Protein AF-A0A328RVA5-F1 (afdb_monomer)

pLDDT: mean 78.06, std 15.55, range [33.72, 98.0]

Sequence (627 aa):
MNKKTIGYYRNKGKIEAQYSESSQFYDEDKKKTYTATFVPLELIQDTTSDEWSFSESPSSNSTDLKDLLNKKTLFISSETEKSPYYVFMYVQNDAPSMSRGGVLVKKVAEKFIPLTETIENNEYLVEIKGCGCPEGGFPNVHFRVQAGTATGYHLRITGGLSQDGAEAEIENLKLSQTGRKEHKSFIQVRPLAYKTFIIDKENSSQDMAQVIRLVPSTFRYSFSQNEAIDNLLPKSDEIYMSNLGRETALLLSSDELQVHNNINPNNLLYVSDETYVLTDYEECPPVNQYHCNLDIPNTFIPPSLWAYSENAQGAFISSFENINVRFKTLISKKRIMRLQYLNDVFLRDIIYVDTYKTRLKKAKKNESLKDNLHFIKSFMPKNYFEGDVDKWIKTRFISDLEIKKQLNEFYITFTREHGFENTKSCWNQTQTDKLLKESFEKEIKSIEKGIRQLWAASTDYSPEWINNYVSYDRLITLYYDVPDTHSELKNQYRQIKSILREAKAYFENKSFQICRGCLSFDWKKRRDAQFGHFISLVFPFAPFLLVYFYNEREMLLNVLKKQQHLSKKENEILEASIKNVREKFILLKTKPEYFYNLLIKGESEFIKAVQLPYMSGIKSAKKAVIA

Foldseek 3Di:
DDWDFQKWFWDPQDIDTFTAPAQWWAQQQVRFIWGWDWFAWDWDQDPDPDAWAWDPDDDDDPPVNVVSRVSNIATATAQDHPDQKTFTWTAGPVCQLQTQKGFIWGHDPNDTHFRWTHDPSHTWTKMKGARTTSNTGQPDFAQDADAQFLLSGDRDGRNFAAPLLQVQQQVLQSQLVQLCVVVVVDDAKHWTTKDWDWDDDPPDIDITMMTIITHRIPDFQRIGDTVRNPVFEDDDLLLLLLQVLLQLLSLLRTPQRKAALRDDRRQWGDHHRSHTYGDSSSRIDGCLQPALPLDCSRQSDGLVNQPDDLNSQVSSLVSNLVSDVQSVVQCVVVVDSGPVVVSLCCLFPRCQQVSLVSLQADQDDCSSVVSVVVVVCVQADPVLLVDDLLCCCVQPVLLLLVLLLVLLVVLLVLCVVPNLVQSLCLLVVNDPPPVSNVVSVVVNVVSLVVSLVVNVPDPPDDPVVSVCVVDHNNLSCVLVPRDPDSLLSQQSSQASVQLSVLSVVCVVPVFFDQDPVLLRPPSSPDSYDDNNVNCCSSQVSLSSLLSSLVSLLSSLVSSVVVVPDDDPLSVLLSVQQNVLSVVLNVCSRGPVVVLSVLVSVHPVSSSVSSDGLSSNHSVVSVVVSVD

Nearest PDB structures (foldseek):
  5s7g-assembly1_A  TM=4.029E-01  e=8.436E-03  Homo sapiens
  5s85-assembly1_A  TM=4.365E-01  e=3.515E-02  Homo sapiens
  5s8b-assembly1_A  TM=4.278E-01  e=3.361E-02  Homo sapiens
  5s7q-assembly1_A  TM=4.319E-01  e=6.861E-02  Homo sapiens

Structure (mmCIF, N/CA/C/O backbone):
data_AF-A0A328RVA5-F1
#
_entry.id   AF-A0A328RVA5-F1
#
loop_
_atom_site.group_PDB
_atom_site.id
_atom_site.type_symbol
_atom_site.label_atom_id
_atom_site.label_alt_id
_atom_site.label_comp_id
_atom_site.label_asym_id
_atom_site.label_entity_id
_atom_site.label_seq_id
_atom_site.pdbx_PDB_ins_code
_atom_site.Cartn_x
_atom_site.Cartn_y
_atom_site.Cartn_z
_atom_site.occupancy
_atom_site.B_iso_or_equiv
_atom_site.auth_seq_id
_atom_site.auth_comp_id
_atom_site.auth_asym_id
_atom_site.auth_atom_id
_atom_site.pdbx_PDB_model_num
ATOM 1 N N . MET A 1 1 ? -33.731 -20.829 8.742 1.00 55.50 1 MET A N 1
ATOM 2 C CA . MET A 1 1 ? -32.274 -21.054 8.631 1.00 55.50 1 MET A CA 1
ATOM 3 C C . MET A 1 1 ? -31.574 -20.270 9.731 1.00 55.50 1 MET A C 1
ATOM 5 O O . MET A 1 1 ? -31.981 -19.143 9.992 1.00 55.50 1 MET A O 1
ATOM 9 N N . ASN A 1 2 ? -30.582 -20.858 10.409 1.00 81.06 2 ASN A N 1
ATOM 10 C CA . ASN A 1 2 ? -29.803 -20.152 11.432 1.00 81.06 2 ASN A CA 1
ATOM 11 C C . ASN A 1 2 ? -28.820 -19.204 10.737 1.00 81.06 2 ASN A C 1
ATOM 13 O O . ASN A 1 2 ? -27.847 -19.665 10.144 1.00 81.06 2 ASN A O 1
ATOM 17 N N . LYS A 1 3 ? -29.091 -17.895 10.781 1.00 90.88 3 LYS A N 1
ATOM 18 C CA . LYS A 1 3 ? -28.170 -16.889 10.243 1.00 90.88 3 LYS A CA 1
ATOM 19 C C . LYS A 1 3 ? -26.883 -16.859 11.077 1.00 90.88 3 LYS A C 1
ATOM 21 O O . LYS A 1 3 ? -26.934 -16.949 12.302 1.00 90.88 3 LYS A O 1
ATOM 26 N N . LYS A 1 4 ? -25.740 -16.717 10.411 1.00 93.88 4 LYS A N 1
ATOM 27 C CA . LYS A 1 4 ? -24.400 -16.621 10.999 1.00 93.88 4 LYS A CA 1
ATOM 28 C C . LYS A 1 4 ? -23.958 -15.163 11.042 1.00 93.88 4 LYS A C 1
ATOM 30 O O . LYS A 1 4 ? -24.233 -14.420 10.103 1.00 93.88 4 LYS A O 1
ATOM 35 N N . THR A 1 5 ? -23.259 -14.761 12.100 1.00 95.94 5 THR A N 1
ATOM 36 C CA . THR A 1 5 ? -22.623 -13.438 12.161 1.00 95.94 5 THR A CA 1
ATOM 37 C C . THR A 1 5 ? -21.507 -13.362 11.123 1.00 95.94 5 THR A C 1
ATOM 39 O O . THR A 1 5 ? -20.609 -14.202 11.123 1.00 95.94 5 THR A O 1
ATOM 42 N N . ILE A 1 6 ? -21.562 -12.357 10.254 1.00 96.75 6 ILE A N 1
ATOM 43 C CA . ILE A 1 6 ? -20.562 -12.118 9.202 1.00 96.75 6 ILE A CA 1
ATOM 44 C C . ILE A 1 6 ? -19.718 -10.873 9.434 1.00 96.75 6 ILE A C 1
ATOM 46 O O . ILE A 1 6 ? -18.738 -10.670 8.730 1.00 96.75 6 ILE A O 1
ATOM 50 N N . GLY A 1 7 ? -20.072 -10.056 10.421 1.00 96.88 7 GLY A N 1
ATOM 51 C CA . GLY A 1 7 ? -19.305 -8.880 10.786 1.00 96.88 7 GLY A CA 1
ATOM 52 C C . GLY A 1 7 ? -20.085 -7.948 11.689 1.00 96.88 7 GLY A C 1
ATOM 53 O O . GLY A 1 7 ? -21.229 -8.204 12.063 1.00 96.88 7 GLY A O 1
ATOM 54 N N . TYR A 1 8 ? -19.431 -6.850 12.023 1.00 97.06 8 TYR A N 1
ATOM 55 C CA . TYR A 1 8 ? -19.952 -5.760 12.829 1.00 97.06 8 TYR A CA 1
ATOM 56 C C . TYR A 1 8 ? -19.643 -4.429 12.152 1.00 97.06 8 TYR A C 1
ATOM 58 O O . TYR A 1 8 ? -18.567 -4.272 11.566 1.00 97.06 8 TYR A O 1
ATOM 66 N N . TYR A 1 9 ? -20.556 -3.471 12.262 1.00 94.81 9 TYR A N 1
ATOM 67 C CA . TYR A 1 9 ? -20.358 -2.101 11.792 1.00 94.81 9 TYR A CA 1
ATOM 68 C C . TYR A 1 9 ? -21.173 -1.124 12.623 1.00 94.81 9 TYR A C 1
ATOM 70 O O . TYR A 1 9 ? -22.121 -1.507 13.307 1.00 94.81 9 TYR A O 1
ATOM 78 N N . ARG A 1 10 ? -20.802 0.152 12.559 1.00 91.81 10 ARG A N 1
ATOM 79 C CA . ARG A 1 10 ? -21.534 1.197 13.259 1.00 91.81 10 ARG A CA 1
ATOM 80 C C . ARG A 1 10 ? -22.704 1.724 12.434 1.00 91.81 10 ARG A C 1
ATOM 82 O O . ARG A 1 10 ? -22.504 2.279 11.359 1.00 91.81 10 ARG A O 1
ATOM 89 N N . ASN A 1 11 ? -23.897 1.678 13.012 1.00 90.19 11 ASN A N 1
ATOM 90 C CA . ASN A 1 11 ? -25.119 2.280 12.500 1.00 90.19 11 ASN A CA 1
ATOM 91 C C . ASN A 1 11 ? -25.638 3.314 13.513 1.00 90.19 11 ASN A C 1
ATOM 93 O O . ASN A 1 11 ? -25.833 3.004 14.685 1.00 90.19 11 ASN A O 1
ATOM 97 N N . LYS A 1 12 ? -25.813 4.575 13.092 1.00 87.81 12 LYS A N 1
ATOM 98 C CA . LYS A 1 12 ? -26.312 5.678 13.950 1.00 87.81 12 LYS A CA 1
ATOM 99 C C . LYS A 1 12 ? -25.623 5.775 15.328 1.00 87.81 12 LYS A C 1
ATOM 101 O O . LYS A 1 12 ? -26.271 5.996 16.347 1.00 87.81 12 LYS A O 1
ATOM 106 N N . GLY A 1 13 ? -24.300 5.607 15.358 1.00 87.31 13 GLY A N 1
ATOM 107 C CA . GLY A 1 13 ? -23.498 5.707 16.584 1.00 87.31 13 GLY A CA 1
ATOM 108 C C . GLY A 1 13 ? -23.375 4.410 17.396 1.00 87.31 13 GLY A C 1
ATOM 109 O O . GLY A 1 13 ? -22.588 4.382 18.340 1.00 87.31 13 GLY A O 1
ATOM 110 N N . LYS A 1 14 ? -24.084 3.335 17.028 1.00 93.50 14 LYS A N 1
ATOM 111 C CA . LYS A 1 14 ? -24.094 2.045 17.736 1.00 93.50 14 LYS A CA 1
ATOM 112 C C . LYS A 1 14 ? -23.538 0.913 16.886 1.00 93.50 14 LYS A C 1
ATOM 114 O O . LYS A 1 14 ? -23.736 0.903 15.676 1.00 93.50 14 LYS A O 1
ATOM 119 N N . ILE A 1 15 ? -22.819 -0.019 17.503 1.00 94.94 15 ILE A N 1
ATOM 120 C CA . ILE A 1 15 ? -22.308 -1.204 16.816 1.00 94.94 15 ILE A CA 1
ATOM 121 C C . ILE A 1 15 ? -23.428 -2.229 16.664 1.00 94.94 15 ILE A C 1
ATOM 123 O O . ILE A 1 15 ? -24.037 -2.668 17.638 1.00 94.94 15 ILE A O 1
ATOM 127 N N . GLU A 1 16 ? -23.648 -2.662 15.428 1.00 95.06 16 GLU A N 1
ATOM 128 C CA . GLU A 1 16 ? -24.616 -3.690 15.073 1.00 95.06 16 GLU A CA 1
ATOM 129 C C . GLU A 1 16 ? -23.908 -4.881 14.427 1.00 95.06 16 GLU A C 1
ATOM 131 O O . GLU A 1 16 ? -22.965 -4.733 13.644 1.00 95.06 16 GLU A O 1
ATOM 136 N N . ALA A 1 17 ? -24.372 -6.081 14.772 1.00 95.69 17 ALA A N 1
ATOM 137 C CA . ALA A 1 17 ? -23.956 -7.312 14.118 1.00 95.69 17 ALA A CA 1
ATOM 138 C C . ALA A 1 17 ? -24.723 -7.488 12.806 1.00 95.69 17 ALA A C 1
ATOM 140 O O . ALA A 1 17 ? -25.935 -7.277 12.752 1.00 95.69 17 ALA A O 1
ATOM 141 N N . GLN A 1 18 ? -24.018 -7.933 11.775 1.00 96.25 18 GLN A N 1
ATOM 142 C CA . GLN A 1 18 ? -24.593 -8.304 10.493 1.00 96.25 18 GLN A CA 1
ATOM 143 C C . GLN A 1 18 ? -24.606 -9.812 10.323 1.00 96.25 18 GLN A C 1
ATOM 145 O O . GLN A 1 18 ? -23.691 -10.518 10.759 1.00 96.25 18 GLN A O 1
ATOM 150 N N . TYR A 1 19 ? -25.661 -10.300 9.678 1.00 96.12 19 TYR A N 1
ATOM 151 C CA . TYR A 1 19 ? -25.975 -11.718 9.623 1.00 96.12 19 TYR A CA 1
ATOM 152 C C . TYR A 1 19 ? -26.264 -12.178 8.197 1.00 96.12 19 TYR A C 1
ATOM 154 O O . TYR A 1 19 ? -26.987 -11.511 7.463 1.00 96.12 19 TYR A O 1
ATOM 162 N N . SER A 1 20 ? -25.774 -13.363 7.844 1.00 96.31 20 SER A N 1
ATOM 163 C CA . SER A 1 20 ? -25.979 -13.988 6.534 1.00 96.31 20 SER A CA 1
ATOM 164 C C . SER A 1 20 ? -26.184 -15.495 6.679 1.00 96.31 20 SER A C 1
ATOM 166 O O . SER A 1 20 ? -25.891 -16.077 7.724 1.00 96.31 20 SER A O 1
ATOM 168 N N . GLU A 1 21 ? -26.702 -16.152 5.647 1.00 95.38 21 GLU A N 1
ATOM 169 C CA . GLU A 1 21 ? -26.816 -17.618 5.619 1.00 95.38 21 GLU A CA 1
ATOM 170 C C . GLU A 1 21 ? -25.441 -18.289 5.468 1.00 95.38 21 GLU A C 1
ATOM 172 O O . GLU A 1 21 ? -25.202 -19.376 6.003 1.00 95.38 21 GLU A O 1
ATOM 177 N N . SER A 1 22 ? -24.505 -17.597 4.811 1.00 94.81 22 SER A N 1
ATOM 178 C CA . SER A 1 22 ? -23.113 -18.013 4.656 1.00 94.81 22 SER A CA 1
ATOM 179 C C . SER A 1 22 ? -22.181 -17.146 5.496 1.00 94.81 22 SER A C 1
ATOM 181 O O . SER A 1 22 ? -22.326 -15.927 5.542 1.00 94.81 22 SER A O 1
ATOM 183 N N . SER A 1 23 ? -21.180 -17.768 6.122 1.00 95.94 23 SER A N 1
ATOM 184 C CA . SER A 1 23 ? -20.061 -17.063 6.762 1.00 95.94 23 SER A CA 1
ATOM 185 C C . SER A 1 23 ? -18.914 -16.760 5.794 1.00 95.94 23 SER A C 1
ATOM 187 O O . SER A 1 23 ? -17.904 -16.199 6.211 1.00 95.94 23 SER A O 1
ATOM 189 N N . GLN A 1 24 ? -19.041 -17.153 4.525 1.00 97.19 24 GLN A N 1
ATOM 190 C CA . GLN A 1 24 ? -18.012 -16.972 3.508 1.00 97.19 24 GLN A CA 1
ATOM 191 C C . GLN A 1 24 ? -18.259 -15.727 2.665 1.00 97.19 24 GLN A C 1
ATOM 193 O O . GLN A 1 24 ? -19.406 -15.355 2.420 1.00 97.19 24 GLN A O 1
ATOM 198 N N . PHE A 1 25 ? -17.173 -15.110 2.219 1.00 96.56 25 PHE A N 1
ATOM 199 C CA . PHE A 1 25 ? -17.167 -13.984 1.291 1.00 96.56 25 PHE A CA 1
ATOM 200 C C . PHE A 1 25 ? -15.829 -13.945 0.544 1.00 96.56 25 PHE A C 1
ATOM 202 O O . PHE A 1 25 ? -14.862 -14.611 0.929 1.00 96.56 25 PHE A O 1
ATOM 209 N N . TYR A 1 26 ? -15.763 -13.164 -0.526 1.00 95.56 26 TYR A N 1
ATOM 210 C CA . TYR A 1 26 ? -14.575 -12.999 -1.351 1.00 95.56 26 TYR A CA 1
ATOM 211 C C . TYR A 1 26 ? -13.948 -11.622 -1.139 1.00 95.56 26 TYR A C 1
ATOM 213 O O . TYR A 1 26 ? -14.635 -10.604 -1.154 1.00 95.56 26 TYR A O 1
ATOM 221 N N . ASP A 1 27 ? -12.634 -11.581 -0.945 1.00 92.50 27 ASP A N 1
ATOM 222 C CA . ASP A 1 27 ? -11.857 -10.345 -0.930 1.00 92.50 27 ASP A CA 1
ATOM 223 C C . ASP A 1 27 ? -11.299 -10.092 -2.335 1.00 92.50 27 ASP A C 1
ATOM 225 O O . ASP A 1 27 ? -10.411 -10.814 -2.802 1.00 92.50 27 ASP A O 1
ATOM 229 N N . GLU A 1 28 ? -11.818 -9.069 -3.012 1.00 86.81 28 GLU A N 1
ATOM 230 C CA . GLU A 1 28 ? -11.448 -8.719 -4.386 1.00 86.81 28 GLU A CA 1
ATOM 231 C C . GLU A 1 28 ? -9.996 -8.240 -4.518 1.00 86.81 28 GLU A C 1
ATOM 233 O O . GLU A 1 28 ? -9.359 -8.487 -5.544 1.00 86.81 28 GLU A O 1
ATOM 238 N N . ASP A 1 29 ? -9.446 -7.607 -3.476 1.00 84.56 29 ASP A N 1
ATOM 239 C CA . ASP A 1 29 ? -8.061 -7.121 -3.460 1.00 84.56 29 ASP A CA 1
ATOM 240 C C . ASP A 1 29 ? -7.085 -8.286 -3.306 1.00 84.56 29 ASP A C 1
ATOM 242 O O . ASP A 1 29 ? -6.094 -8.393 -4.032 1.00 84.56 29 ASP A O 1
ATOM 246 N N . LYS A 1 30 ? -7.388 -9.200 -2.376 1.00 81.81 30 LYS A N 1
ATOM 247 C CA . LYS A 1 30 ? -6.547 -10.379 -2.118 1.00 81.81 30 LYS A CA 1
ATOM 248 C C . LYS A 1 30 ? -6.785 -11.518 -3.095 1.00 81.81 30 LYS A C 1
ATOM 250 O O . LYS A 1 30 ? -5.943 -12.410 -3.180 1.00 81.81 30 LYS A O 1
ATOM 255 N N . LYS A 1 31 ? -7.891 -11.477 -3.839 1.00 84.38 31 LYS A N 1
ATOM 256 C CA . LYS A 1 31 ? -8.371 -12.536 -4.731 1.00 84.38 31 LYS A CA 1
ATOM 257 C C . LYS A 1 31 ? -8.518 -13.883 -4.024 1.00 84.38 31 LYS A C 1
ATOM 259 O O . LYS A 1 31 ? -8.076 -14.918 -4.524 1.00 84.38 31 LYS A O 1
ATOM 264 N N . LYS A 1 32 ? -9.084 -13.860 -2.815 1.00 89.44 32 LYS A N 1
ATOM 265 C CA . LYS A 1 32 ? -9.203 -15.035 -1.942 1.00 89.44 32 LYS A CA 1
ATOM 266 C C . LYS A 1 32 ? -10.547 -15.080 -1.237 1.00 89.44 32 LYS A C 1
ATOM 268 O O . LYS A 1 32 ? -11.155 -14.051 -0.964 1.00 89.44 32 LYS A O 1
ATOM 273 N N . THR A 1 33 ? -10.983 -16.296 -0.918 1.00 93.69 33 THR A N 1
ATOM 274 C CA . THR A 1 33 ? -12.189 -16.529 -0.114 1.00 93.69 33 THR A CA 1
ATOM 275 C C . THR A 1 33 ? -11.828 -16.572 1.365 1.00 93.69 33 THR A C 1
ATOM 277 O O . THR A 1 33 ? -10.876 -17.252 1.761 1.00 93.69 33 THR A O 1
ATOM 280 N N . TYR A 1 34 ? -12.618 -15.869 2.168 1.00 96.00 34 TYR A N 1
ATOM 281 C CA . TYR A 1 34 ? -12.487 -15.800 3.615 1.00 96.00 34 TYR A CA 1
ATOM 282 C C . TYR A 1 34 ? -13.736 -16.344 4.302 1.00 96.00 34 TYR A C 1
ATOM 284 O O . TYR A 1 34 ? -14.835 -16.296 3.753 1.00 96.00 34 TYR A O 1
ATOM 292 N N . THR A 1 35 ? -13.559 -16.827 5.530 1.00 97.31 35 THR A N 1
ATOM 293 C CA . THR A 1 35 ? -14.631 -17.273 6.419 1.00 97.31 35 THR A CA 1
ATOM 294 C C . THR A 1 35 ? -14.631 -16.448 7.706 1.00 97.31 35 THR A C 1
ATOM 296 O O . THR A 1 35 ? -13.641 -16.417 8.439 1.00 97.31 35 THR A O 1
ATOM 299 N N . ALA A 1 36 ? -15.757 -15.804 8.008 1.00 97.38 36 ALA A N 1
ATOM 300 C CA . ALA A 1 36 ? -16.031 -15.167 9.292 1.00 97.38 36 ALA A CA 1
ATOM 301 C C . ALA A 1 36 ? -16.136 -16.220 10.407 1.00 97.38 36 ALA A C 1
ATOM 303 O O . ALA A 1 36 ? -16.985 -17.112 10.343 1.00 97.38 36 ALA A O 1
ATOM 304 N N . THR A 1 37 ? -15.267 -16.125 11.416 1.00 96.38 37 THR A N 1
ATOM 305 C CA . THR A 1 37 ? -15.103 -17.158 12.450 1.00 96.38 37 THR A CA 1
ATOM 306 C C . THR A 1 37 ? -14.889 -16.540 13.829 1.00 96.38 37 THR A C 1
ATOM 308 O O . THR A 1 37 ? -14.149 -15.569 13.970 1.00 96.38 37 THR A O 1
ATOM 311 N N . PHE A 1 38 ? -15.496 -17.132 14.858 1.00 97.25 38 PHE A N 1
ATOM 312 C CA . PHE A 1 38 ? -15.157 -16.859 16.255 1.00 97.25 38 PHE A CA 1
ATOM 313 C C . PHE A 1 38 ? -14.052 -17.814 16.699 1.00 97.25 38 PHE A C 1
ATOM 315 O O . PHE A 1 38 ? -14.262 -19.023 16.737 1.00 97.25 38 PHE A O 1
ATOM 322 N N . VAL A 1 39 ? -12.883 -17.271 17.025 1.00 97.00 39 VAL A N 1
ATOM 323 C CA . VAL A 1 39 ? -11.720 -18.037 17.481 1.00 97.00 39 VAL A CA 1
ATOM 324 C C . VAL A 1 39 ? -11.612 -17.895 19.002 1.00 97.00 39 VAL A C 1
ATOM 326 O O . VAL A 1 39 ? -11.584 -16.756 19.480 1.00 97.00 39 VAL A O 1
ATOM 329 N N . PRO A 1 40 ? -11.583 -18.995 19.774 1.00 97.38 40 PRO A N 1
ATOM 330 C CA . PRO A 1 40 ? -11.426 -18.933 21.224 1.00 97.38 40 PRO A CA 1
ATOM 331 C C . PRO A 1 40 ? -10.141 -18.216 21.637 1.00 97.38 40 PRO A C 1
ATOM 333 O O . PRO A 1 40 ? -9.119 -18.335 20.962 1.00 97.38 40 PRO A O 1
ATOM 336 N N . LEU A 1 41 ? -10.180 -17.500 22.761 1.00 96.81 41 LEU A N 1
ATOM 337 C CA . LEU A 1 41 ? -8.992 -16.938 23.396 1.00 96.81 41 LEU A CA 1
ATOM 338 C C . LEU A 1 41 ? -8.698 -17.630 24.730 1.00 96.81 41 LEU A C 1
ATOM 340 O O . LEU A 1 41 ? -9.584 -17.865 25.555 1.00 96.81 41 LEU A O 1
ATOM 344 N N . GLU A 1 42 ? -7.420 -17.872 24.967 1.00 95.44 42 GLU A N 1
ATOM 345 C CA . GLU A 1 42 ? -6.808 -18.044 26.270 1.00 95.44 42 GLU A CA 1
ATOM 346 C C . GLU A 1 42 ? -6.335 -16.680 26.795 1.00 95.44 42 GLU A C 1
ATOM 348 O O . GLU A 1 42 ? -5.726 -15.881 26.078 1.00 95.44 42 GLU A O 1
ATOM 353 N N . LEU A 1 43 ? -6.658 -16.405 28.058 1.00 94.06 43 LEU A N 1
ATOM 354 C CA . LEU A 1 43 ? -6.244 -15.193 28.753 1.00 94.06 43 LEU A CA 1
ATOM 355 C C . LEU A 1 43 ? -5.017 -15.516 29.597 1.00 94.06 43 LEU A C 1
ATOM 357 O O . LEU A 1 43 ? -5.135 -16.175 30.630 1.00 94.06 43 LEU A O 1
ATOM 361 N N . ILE A 1 44 ? -3.850 -15.057 29.156 1.00 91.50 44 ILE A N 1
ATOM 362 C CA . ILE A 1 44 ? -2.583 -15.330 29.835 1.00 91.50 44 ILE A CA 1
ATOM 363 C C . ILE A 1 44 ? -2.205 -14.107 30.656 1.00 91.50 44 ILE A C 1
ATOM 365 O O . ILE A 1 44 ? -2.106 -13.006 30.123 1.00 91.50 44 ILE A O 1
ATOM 369 N N . GLN A 1 45 ? -1.990 -14.283 31.954 1.00 88.12 45 GLN A N 1
ATOM 370 C CA . GLN A 1 45 ? -1.456 -13.209 32.780 1.00 88.12 45 GLN A CA 1
ATOM 371 C C . GLN A 1 45 ? 0.046 -13.090 32.536 1.00 88.12 45 GLN A C 1
ATOM 373 O O . GLN A 1 45 ? 0.797 -14.011 32.848 1.00 88.12 45 GLN A O 1
ATOM 378 N N . ASP A 1 46 ? 0.481 -11.955 31.995 1.00 83.38 46 ASP A N 1
ATOM 379 C CA . ASP A 1 46 ? 1.904 -11.693 31.851 1.00 83.38 46 ASP A CA 1
ATOM 380 C C . ASP A 1 46 ? 2.525 -11.372 33.218 1.00 83.38 46 ASP A C 1
ATOM 382 O O . ASP A 1 46 ? 2.102 -10.448 33.919 1.00 83.38 46 ASP A O 1
ATOM 386 N N . THR A 1 47 ? 3.524 -12.166 33.604 1.00 78.25 47 THR A N 1
ATOM 387 C CA . THR A 1 47 ? 4.250 -12.038 34.872 1.00 78.25 47 THR A CA 1
ATOM 388 C C . THR A 1 47 ? 5.455 -11.101 34.786 1.00 78.25 47 THR A C 1
ATOM 390 O O . THR A 1 47 ? 6.134 -10.899 35.793 1.00 78.25 47 THR A O 1
ATOM 393 N N . THR A 1 48 ? 5.757 -10.543 33.610 1.00 75.75 48 THR A N 1
ATOM 394 C CA . THR A 1 48 ? 6.831 -9.555 33.449 1.00 75.75 48 THR A CA 1
ATOM 395 C C . THR A 1 48 ? 6.512 -8.236 34.168 1.00 75.75 48 THR A C 1
ATOM 397 O O . THR A 1 48 ? 5.367 -7.924 34.518 1.00 75.75 48 THR A O 1
ATOM 400 N N . SER A 1 49 ? 7.549 -7.428 34.416 1.00 66.44 49 SER A N 1
ATOM 401 C CA . SER A 1 49 ? 7.391 -6.091 35.004 1.00 66.44 49 SER A CA 1
ATOM 402 C C . SER A 1 49 ? 6.571 -5.149 34.127 1.00 66.44 49 SER A C 1
ATOM 404 O O . SER A 1 49 ? 5.970 -4.209 34.646 1.00 66.44 49 SER A O 1
ATOM 406 N N . ASP A 1 50 ? 6.511 -5.410 32.826 1.00 79.38 50 ASP A N 1
ATOM 407 C CA . ASP A 1 50 ? 6.092 -4.427 31.842 1.00 79.38 50 ASP A CA 1
ATOM 408 C C . ASP A 1 50 ? 4.569 -4.266 31.841 1.00 79.38 50 ASP A C 1
ATOM 410 O O . ASP A 1 50 ? 3.802 -5.224 31.712 1.00 79.38 50 ASP A O 1
ATOM 414 N N . GLU A 1 51 ? 4.114 -3.030 32.016 1.00 84.62 51 GLU A N 1
ATOM 415 C CA . GLU A 1 51 ? 2.700 -2.671 31.940 1.00 84.62 51 GLU A CA 1
ATOM 416 C C . GLU A 1 51 ? 2.246 -2.533 30.481 1.00 84.62 51 GLU A C 1
ATOM 418 O O . GLU A 1 51 ? 3.050 -2.337 29.565 1.00 84.62 51 GLU A O 1
ATOM 423 N N . TRP A 1 52 ? 0.932 -2.583 30.256 1.00 88.00 52 TRP A N 1
ATOM 424 C CA . TRP A 1 52 ? 0.374 -2.123 28.986 1.00 88.00 52 TRP A CA 1
ATOM 425 C C . TRP A 1 52 ? 0.692 -0.638 28.784 1.00 88.00 52 TRP A C 1
ATOM 427 O O . TRP A 1 52 ? 0.452 0.198 29.657 1.00 88.00 52 TRP A O 1
ATOM 437 N N . SER A 1 53 ? 1.187 -0.296 27.600 1.00 85.62 53 SER A N 1
ATOM 438 C CA . SER A 1 53 ? 1.423 1.088 27.205 1.00 85.62 53 SER A CA 1
ATOM 439 C C . SER A 1 53 ? 0.164 1.667 26.568 1.00 85.62 53 SER A C 1
ATOM 441 O O . SER A 1 53 ? -0.193 1.313 25.443 1.00 85.62 53 SER A O 1
ATOM 443 N N . PHE A 1 54 ? -0.517 2.566 27.278 1.00 83.88 54 PHE A N 1
ATOM 444 C CA . PHE A 1 54 ? -1.767 3.183 26.828 1.00 83.88 54 PHE A CA 1
ATOM 445 C C . PHE A 1 54 ? -1.531 4.432 25.967 1.00 83.88 54 PHE A C 1
ATOM 447 O O . PHE A 1 54 ? -0.570 5.184 26.148 1.00 83.88 54 PHE A O 1
ATOM 454 N N . SER A 1 55 ? -2.432 4.690 25.020 1.00 75.69 55 SER A N 1
ATOM 455 C CA . SER A 1 55 ? -2.520 5.991 24.351 1.00 75.69 55 SER A CA 1
ATOM 456 C C . SER A 1 55 ? -3.366 6.975 25.157 1.00 75.69 55 SER A C 1
ATOM 458 O O . SER A 1 55 ? -4.370 6.577 25.741 1.00 75.69 55 SER A O 1
ATOM 460 N N . GLU A 1 56 ? -3.004 8.262 25.140 1.00 63.94 56 GLU A N 1
ATOM 461 C CA . GLU A 1 56 ? -3.785 9.357 25.730 1.00 63.94 56 GLU A CA 1
ATOM 462 C C . GLU A 1 56 ? -5.124 9.544 24.981 1.00 63.94 56 GLU A C 1
ATOM 464 O O . GLU A 1 56 ? -5.288 10.413 24.126 1.00 63.94 56 GLU A O 1
ATOM 469 N N . SER A 1 57 ? -6.109 8.695 25.256 1.00 53.38 57 SER A N 1
ATOM 470 C CA . SER A 1 57 ? -7.513 8.951 24.936 1.00 53.38 57 SER A CA 1
ATOM 471 C C . SER A 1 57 ? -8.409 8.486 26.086 1.00 53.38 57 SER A C 1
ATOM 473 O O . SER A 1 57 ? -8.054 7.552 26.803 1.00 53.38 57 SER A O 1
ATOM 475 N N . PRO A 1 58 ? -9.516 9.203 26.341 1.00 44.25 58 PRO A N 1
ATOM 476 C CA . PRO A 1 58 ? -10.006 9.412 27.695 1.00 44.25 58 PRO A CA 1
ATOM 477 C C . PRO A 1 58 ? -11.035 8.368 28.152 1.00 44.25 58 PRO A C 1
ATOM 479 O O . PRO A 1 58 ? -11.954 8.020 27.422 1.00 44.25 58 PRO A O 1
ATOM 482 N N . SER A 1 59 ? -10.907 7.967 29.420 1.00 43.28 59 SER A N 1
ATOM 483 C CA . SER A 1 59 ? -11.970 7.729 30.421 1.00 43.28 59 SER A CA 1
ATOM 484 C C . SER A 1 59 ? -13.165 6.798 30.149 1.00 43.28 59 SER A C 1
ATOM 486 O O . SER A 1 59 ? -13.951 6.615 31.076 1.00 43.28 59 SER A O 1
ATOM 488 N N . SER A 1 60 ? -13.314 6.161 28.989 1.00 47.12 60 SER A N 1
ATOM 489 C CA . SER A 1 60 ? -14.135 4.950 28.867 1.00 47.12 60 SER A CA 1
ATOM 490 C C . SER A 1 60 ? -13.192 3.807 28.543 1.00 47.12 60 SER A C 1
ATOM 492 O O . SER A 1 60 ? -12.797 3.605 27.407 1.00 47.12 60 SER A O 1
ATOM 494 N N . ASN A 1 61 ? -12.747 3.107 29.574 1.00 51.44 61 ASN A N 1
ATOM 495 C CA . ASN A 1 61 ? -12.565 1.685 29.387 1.00 51.44 61 ASN A CA 1
ATOM 496 C C . ASN A 1 61 ? -13.844 1.111 29.980 1.00 51.44 61 ASN A C 1
ATOM 498 O O . ASN A 1 61 ? -14.140 1.384 31.151 1.00 51.44 61 ASN A O 1
ATOM 502 N N . SER A 1 62 ? -14.612 0.365 29.196 1.00 59.47 62 SER A N 1
ATOM 503 C CA . SER A 1 62 ? -15.550 -0.606 29.746 1.00 59.47 62 SER A CA 1
ATOM 504 C C . SER A 1 62 ? -14.862 -1.304 30.926 1.00 59.47 62 SER A C 1
ATOM 506 O O . SER A 1 62 ? -13.679 -1.655 30.844 1.00 59.47 62 SER A O 1
ATOM 508 N N . THR A 1 63 ? -15.558 -1.425 32.060 1.00 63.28 63 THR A N 1
ATOM 509 C CA . THR A 1 63 ? -14.991 -1.994 33.298 1.00 63.28 63 THR A CA 1
ATOM 510 C C . THR A 1 63 ? -14.266 -3.310 33.015 1.00 63.28 63 THR A C 1
ATOM 512 O O . THR A 1 63 ? -13.139 -3.499 33.459 1.00 63.28 63 THR A O 1
ATOM 515 N N . ASP A 1 64 ? -14.846 -4.137 32.143 1.00 76.06 64 ASP A N 1
ATOM 516 C CA . ASP A 1 64 ? -14.294 -5.420 31.713 1.00 76.06 64 ASP A CA 1
ATOM 517 C C . ASP A 1 64 ? -12.926 -5.302 31.013 1.00 76.06 64 ASP A C 1
ATOM 519 O O . ASP A 1 64 ? -11.990 -6.004 31.396 1.00 76.06 64 ASP A O 1
ATOM 523 N N . LEU A 1 65 ? -12.768 -4.438 29.999 1.00 83.88 65 LEU A N 1
ATOM 524 C CA . LEU A 1 65 ? -11.483 -4.303 29.299 1.00 83.88 65 LEU A CA 1
ATOM 525 C C . LEU A 1 65 ? -10.431 -3.653 30.200 1.00 83.88 65 LEU A C 1
ATOM 527 O O . LEU A 1 65 ? -9.280 -4.089 30.218 1.00 83.88 65 LEU A O 1
ATOM 531 N N . LYS A 1 66 ? -10.827 -2.647 30.990 1.00 79.56 66 LYS A N 1
ATOM 532 C CA . LYS A 1 66 ? -9.929 -1.985 31.944 1.00 79.56 66 LYS A CA 1
ATOM 533 C C . LYS A 1 66 ? -9.314 -2.986 32.912 1.00 79.56 66 LYS A C 1
ATOM 535 O O . LYS A 1 66 ? -8.104 -2.977 33.120 1.00 79.56 66 LYS A O 1
ATOM 540 N N . ASP A 1 67 ? -10.150 -3.846 33.481 1.00 83.81 67 ASP A N 1
ATOM 541 C CA . ASP A 1 67 ? -9.734 -4.812 34.487 1.00 83.81 67 ASP A CA 1
ATOM 542 C C . ASP A 1 67 ? -8.794 -5.867 33.901 1.00 83.81 67 ASP A C 1
ATOM 544 O O . ASP A 1 67 ? -7.820 -6.248 34.551 1.00 83.81 67 ASP A O 1
ATOM 548 N N . LEU A 1 68 ? -9.037 -6.309 32.664 1.00 88.56 68 LEU A N 1
ATOM 549 C CA . LEU A 1 68 ? -8.152 -7.245 31.970 1.00 88.56 68 LEU A CA 1
ATOM 550 C C . LEU A 1 68 ? -6.774 -6.635 31.694 1.00 88.56 68 LEU A C 1
ATOM 552 O O . LEU A 1 68 ? -5.756 -7.276 31.969 1.00 88.56 68 LEU A O 1
ATOM 556 N N . LEU A 1 69 ? -6.728 -5.394 31.202 1.00 88.06 69 LEU A N 1
ATOM 557 C CA . LEU A 1 69 ? -5.465 -4.717 30.901 1.00 88.06 69 LEU A CA 1
ATOM 558 C C . LEU A 1 69 ? -4.687 -4.362 32.176 1.00 88.06 69 LEU A C 1
ATOM 560 O O . LEU A 1 69 ? -3.480 -4.578 32.219 1.00 88.06 69 LEU A O 1
ATOM 564 N N . ASN A 1 70 ? -5.369 -3.933 33.245 1.00 84.44 70 ASN A N 1
ATOM 565 C CA . ASN A 1 70 ? -4.754 -3.699 34.561 1.00 84.44 70 ASN A CA 1
ATOM 566 C C . ASN A 1 70 ? -4.164 -4.977 35.179 1.00 84.44 70 ASN A C 1
ATOM 568 O O . ASN A 1 70 ? -3.211 -4.916 35.948 1.00 84.44 70 ASN A O 1
ATOM 572 N N . LYS A 1 71 ? -4.728 -6.146 34.852 1.00 86.75 71 LYS A N 1
ATOM 573 C CA . LYS A 1 71 ? -4.193 -7.458 35.248 1.00 86.75 71 LYS A CA 1
ATOM 574 C C . LYS A 1 71 ? -3.068 -7.953 34.336 1.00 86.75 71 LYS A C 1
ATOM 576 O O . LYS A 1 71 ? -2.655 -9.097 34.484 1.00 86.75 71 LYS A O 1
ATOM 581 N N . LYS A 1 72 ? -2.589 -7.132 33.393 1.00 87.69 72 LYS A N 1
ATOM 582 C CA . LYS A 1 72 ? -1.568 -7.508 32.398 1.00 87.69 72 LYS A CA 1
ATOM 583 C C . LYS A 1 72 ? -1.970 -8.721 31.560 1.00 87.69 72 LYS A C 1
ATOM 585 O O . LYS A 1 72 ? -1.135 -9.542 31.193 1.00 87.69 72 LYS A O 1
ATOM 590 N N . THR A 1 73 ? -3.259 -8.846 31.257 1.00 91.38 73 THR A N 1
ATOM 591 C CA . THR A 1 73 ? -3.764 -9.976 30.473 1.00 91.38 73 THR A CA 1
ATOM 592 C C . THR A 1 73 ? -3.329 -9.845 29.015 1.00 91.38 73 THR A C 1
ATOM 594 O O . THR A 1 73 ? -3.531 -8.795 28.406 1.00 91.38 73 THR A O 1
ATOM 597 N N . LEU A 1 74 ? -2.766 -10.915 28.462 1.00 92.75 74 LEU A N 1
ATOM 598 C CA . LEU A 1 74 ? -2.525 -11.139 27.041 1.00 92.75 74 LEU A CA 1
ATOM 599 C C . LEU A 1 74 ? -3.670 -11.969 26.455 1.00 92.75 74 LEU A C 1
ATOM 601 O O . LEU A 1 74 ? -4.195 -12.875 27.105 1.00 92.75 74 LEU A O 1
ATOM 605 N N . PHE A 1 75 ? -4.033 -11.674 25.210 1.00 94.56 75 PHE A N 1
ATOM 606 C CA . PHE A 1 75 ? -5.142 -12.324 24.514 1.00 94.56 75 PHE A CA 1
ATOM 607 C C . PHE A 1 75 ? -4.593 -13.254 23.438 1.00 94.56 75 PHE A C 1
ATOM 609 O O . PHE A 1 75 ? -4.252 -12.795 22.346 1.00 94.56 75 PHE A O 1
ATOM 616 N N . ILE A 1 76 ? -4.478 -14.546 23.733 1.00 94.12 76 ILE A N 1
ATOM 617 C CA . ILE A 1 76 ? -3.854 -15.516 22.827 1.00 94.12 76 ILE A CA 1
ATOM 618 C C . ILE A 1 76 ? -4.915 -16.473 22.304 1.00 94.12 76 ILE A C 1
ATOM 620 O O . ILE A 1 76 ? -5.653 -17.066 23.073 1.00 94.12 76 ILE A O 1
ATOM 624 N N . SER A 1 77 ? -5.021 -16.623 20.989 1.00 95.31 77 SER A N 1
ATOM 625 C CA . SER A 1 77 ? -5.911 -17.603 20.361 1.00 95.31 77 SER A CA 1
ATOM 626 C C . SER A 1 77 ? -5.665 -19.012 20.895 1.00 95.31 77 SER A C 1
ATOM 628 O O . SER A 1 77 ? -4.538 -19.379 21.219 1.00 95.31 77 SER A O 1
ATOM 630 N N . SER A 1 78 ? -6.719 -19.814 20.968 1.00 94.19 78 SER A N 1
ATOM 631 C CA . SER A 1 78 ? -6.663 -21.190 21.446 1.00 94.19 78 SER A CA 1
ATOM 632 C C . SER A 1 78 ? -7.487 -22.096 20.541 1.00 94.19 78 SER A C 1
ATOM 634 O O . SER A 1 78 ? -8.516 -21.688 20.005 1.00 94.19 78 SER A O 1
ATOM 636 N N . GLU A 1 79 ? -7.051 -23.347 20.405 1.00 92.38 79 GLU A N 1
ATOM 637 C CA . GLU A 1 79 ? -7.788 -24.392 19.683 1.00 92.38 79 GLU A CA 1
ATOM 638 C C . GLU A 1 79 ? -9.120 -24.744 20.364 1.00 92.38 79 GLU A C 1
ATOM 640 O O . GLU A 1 79 ? -10.035 -25.271 19.734 1.00 92.38 79 GLU A O 1
ATOM 645 N N . THR A 1 80 ? -9.234 -24.476 21.669 1.00 93.12 80 THR A N 1
ATOM 646 C CA . THR A 1 80 ? -10.391 -24.852 22.490 1.00 93.12 80 THR A CA 1
ATOM 647 C C . THR A 1 80 ? -10.856 -23.688 23.358 1.00 93.12 80 THR A C 1
ATOM 649 O O . THR A 1 80 ? -10.113 -22.748 23.624 1.00 93.12 80 THR A O 1
ATOM 652 N N . GLU A 1 81 ? -12.106 -23.736 23.818 1.00 94.50 81 GLU A N 1
ATOM 653 C CA . GLU A 1 81 ? -12.647 -22.736 24.742 1.00 94.50 81 GLU A CA 1
ATOM 654 C C . GLU A 1 81 ? -11.912 -22.803 26.095 1.00 94.50 81 GLU A C 1
ATOM 656 O O . GLU A 1 81 ? -12.110 -23.727 26.883 1.00 94.50 81 GLU A O 1
ATOM 661 N N . LYS A 1 82 ? -11.035 -21.821 26.350 1.00 93.44 82 LYS A N 1
ATOM 662 C CA . LYS A 1 82 ? -10.302 -21.640 27.621 1.00 93.44 82 LYS A CA 1
ATOM 663 C C . LYS A 1 82 ? -10.823 -20.474 28.459 1.00 93.44 82 LYS A C 1
ATOM 665 O O . LYS A 1 82 ? -10.522 -20.378 29.645 1.00 93.44 82 LYS A O 1
ATOM 670 N N . SER A 1 83 ? -11.589 -19.577 27.848 1.00 94.19 83 SER A N 1
ATOM 671 C CA . SER A 1 83 ? -12.166 -18.397 28.486 1.00 94.19 83 SER A CA 1
ATOM 672 C C . SER A 1 83 ? -13.479 -18.018 27.784 1.00 94.19 83 SER A C 1
ATOM 674 O O . SER A 1 83 ? -13.723 -18.480 26.669 1.00 94.19 83 SER A O 1
ATOM 676 N N . PRO A 1 84 ? -14.325 -17.152 28.377 1.00 94.94 84 PRO A N 1
ATOM 677 C CA . PRO A 1 84 ? -15.511 -16.640 27.691 1.00 94.94 84 PRO A CA 1
ATOM 678 C C . PRO A 1 84 ? -15.173 -15.624 26.585 1.00 94.94 84 PRO A C 1
ATOM 680 O O . PRO A 1 84 ? -16.086 -15.064 25.975 1.00 94.94 84 PRO A O 1
ATOM 683 N N . TYR A 1 85 ? -13.892 -15.332 26.344 1.00 96.38 85 TYR A N 1
ATOM 684 C CA . TYR A 1 85 ? -13.444 -14.379 25.337 1.00 96.38 85 TYR A CA 1
ATOM 685 C C . TYR A 1 85 ? -13.027 -15.088 24.054 1.00 96.38 85 TYR A C 1
ATOM 687 O O . TYR A 1 85 ? -12.434 -16.165 24.061 1.00 96.38 85 TYR A O 1
ATOM 695 N N . TYR A 1 86 ? -13.348 -14.444 22.941 1.00 97.62 86 TYR A N 1
ATOM 696 C CA . TYR A 1 86 ? -13.049 -14.890 21.591 1.00 97.62 86 TYR A CA 1
ATOM 697 C C . TYR A 1 86 ? -12.594 -13.685 20.771 1.00 97.62 86 TYR A C 1
ATOM 699 O O . TYR A 1 86 ? -12.820 -12.532 21.144 1.00 97.62 86 TYR A O 1
ATOM 707 N N . VAL A 1 87 ? -12.021 -13.950 19.607 1.00 97.19 87 VAL A N 1
ATOM 708 C CA . VAL A 1 87 ? -11.821 -12.950 18.562 1.00 97.19 87 VAL A CA 1
ATOM 709 C C . VAL A 1 87 ? -12.619 -13.329 17.330 1.00 97.19 87 VAL A C 1
ATOM 711 O O . VAL A 1 87 ? -12.539 -14.449 16.830 1.00 97.19 87 VAL A O 1
ATOM 714 N N . PHE A 1 88 ? -13.410 -12.384 16.837 1.00 98.00 88 PHE A N 1
ATOM 715 C CA . PHE A 1 88 ? -14.067 -12.493 15.549 1.00 98.00 88 PHE A CA 1
ATOM 716 C C . PHE A 1 88 ? -13.057 -12.152 14.449 1.00 98.00 88 PHE A C 1
ATOM 718 O O . PHE A 1 88 ? -12.618 -11.004 14.334 1.00 98.00 88 PHE A O 1
ATOM 725 N N . MET A 1 89 ? -12.666 -13.163 13.676 1.00 96.44 89 MET A N 1
ATOM 726 C CA . MET A 1 89 ? -11.642 -13.089 12.638 1.00 96.44 89 MET A CA 1
ATOM 727 C C . MET A 1 89 ? -12.214 -13.400 11.257 1.00 96.44 89 MET A C 1
ATOM 729 O O . MET A 1 89 ? -13.119 -14.221 11.100 1.00 96.44 89 MET A O 1
ATOM 733 N N . TYR A 1 90 ? -11.585 -12.822 10.237 1.00 95.88 90 TYR A N 1
ATOM 734 C CA . TYR A 1 90 ? -11.720 -13.286 8.863 1.00 95.88 90 TYR A CA 1
ATOM 735 C C . TYR A 1 90 ? -10.572 -14.230 8.532 1.00 95.88 90 TYR A C 1
ATOM 737 O O . TYR A 1 90 ? -9.398 -13.851 8.552 1.00 95.88 90 TYR A O 1
ATOM 745 N N . VAL A 1 91 ? -10.922 -15.483 8.266 1.00 94.00 91 VAL A N 1
ATOM 746 C CA . VAL A 1 91 ? -9.976 -16.585 8.104 1.00 94.00 91 VAL A CA 1
ATOM 747 C C . VAL A 1 91 ? -9.830 -16.922 6.636 1.00 94.00 91 VAL A C 1
ATOM 749 O O . VAL A 1 91 ? -10.818 -17.211 5.971 1.00 94.00 91 VAL A O 1
ATOM 752 N N . GLN A 1 92 ? -8.604 -16.883 6.128 1.00 90.38 92 GLN A N 1
ATOM 753 C CA . GLN A 1 92 ? -8.312 -17.267 4.752 1.00 90.38 92 GLN A CA 1
ATOM 754 C C . GLN A 1 92 ? -8.408 -18.796 4.620 1.00 90.38 92 GLN A C 1
ATOM 756 O O . GLN A 1 92 ? -7.694 -19.510 5.323 1.00 90.38 92 GLN A O 1
ATOM 761 N N . ASN A 1 93 ? -9.266 -19.309 3.733 1.00 88.44 93 ASN A N 1
ATOM 762 C CA . ASN A 1 93 ? -9.582 -20.747 3.695 1.00 88.44 93 ASN A CA 1
ATOM 763 C C . ASN A 1 93 ? -8.372 -21.647 3.377 1.00 88.44 93 ASN A C 1
ATOM 765 O O . ASN A 1 93 ? -8.271 -22.749 3.904 1.00 88.44 93 ASN A O 1
ATOM 769 N N . ASP A 1 94 ? -7.461 -21.187 2.518 1.00 85.62 94 ASP A N 1
ATOM 770 C CA . ASP A 1 94 ? -6.254 -21.907 2.085 1.00 85.62 94 ASP A CA 1
ATOM 771 C C . ASP A 1 94 ? -5.040 -21.679 3.002 1.00 85.62 94 ASP A C 1
ATOM 773 O O . ASP A 1 94 ? -4.017 -22.336 2.821 1.00 85.62 94 ASP A O 1
ATOM 777 N N . ALA A 1 95 ? -5.115 -20.752 3.966 1.00 84.44 95 ALA A N 1
ATOM 778 C CA . ALA A 1 95 ? -4.023 -20.507 4.911 1.00 84.44 95 ALA A CA 1
ATOM 779 C C . ALA A 1 95 ? -4.518 -19.886 6.236 1.00 84.44 95 ALA A C 1
ATOM 781 O O . ALA A 1 95 ? -4.257 -18.703 6.489 1.00 84.44 95 ALA A O 1
ATOM 782 N N . PRO A 1 96 ? -5.220 -20.649 7.097 1.00 87.31 96 PRO A N 1
ATOM 783 C CA . PRO A 1 96 ? -5.823 -20.116 8.319 1.00 87.31 96 PRO A CA 1
ATOM 784 C C . PRO A 1 96 ? -4.800 -19.475 9.264 1.00 87.31 96 PRO A C 1
ATOM 786 O O . PRO A 1 96 ? -5.031 -18.364 9.744 1.00 87.31 96 PRO A O 1
ATOM 789 N N . SER A 1 97 ? -3.626 -20.093 9.432 1.00 84.25 97 SER A N 1
ATOM 790 C CA . SER A 1 97 ? -2.488 -19.547 10.193 1.00 84.25 97 SER A CA 1
ATOM 791 C C . SER A 1 97 ? -2.051 -18.121 9.813 1.00 84.25 97 SER A C 1
ATOM 793 O O . SER A 1 97 ? -1.371 -17.453 10.593 1.00 84.25 97 SER A O 1
ATOM 795 N N . MET A 1 98 ? -2.438 -17.606 8.640 1.00 78.00 98 MET A N 1
ATOM 796 C CA . MET A 1 98 ? -2.039 -16.274 8.169 1.00 78.00 98 MET A CA 1
ATOM 797 C C . MET A 1 98 ? -2.845 -15.126 8.792 1.00 78.00 98 MET A C 1
ATOM 799 O O . MET A 1 98 ? -2.382 -13.978 8.730 1.00 78.00 98 MET A O 1
ATOM 803 N N . SER A 1 99 ? -4.010 -15.415 9.377 1.00 83.75 99 SER A N 1
ATOM 804 C CA . SER A 1 99 ? -4.829 -14.441 10.105 1.00 83.75 99 SER A CA 1
ATOM 805 C C . SER A 1 99 ? -4.211 -14.150 11.476 1.00 83.75 99 SER A C 1
ATOM 807 O O . SER A 1 99 ? -3.775 -15.062 12.167 1.00 83.75 99 SER A O 1
ATOM 809 N N . ARG A 1 100 ? -4.134 -12.865 11.850 1.00 82.50 100 ARG A N 1
ATOM 810 C CA . ARG A 1 100 ? -3.374 -12.394 13.031 1.00 82.50 100 ARG A CA 1
ATOM 811 C C . ARG A 1 100 ? -4.086 -11.346 13.887 1.00 82.50 100 ARG A C 1
ATOM 813 O O . ARG A 1 100 ? -3.462 -10.676 14.711 1.00 82.50 100 ARG A O 1
ATOM 820 N N . GLY A 1 101 ? -5.363 -11.106 13.616 1.00 89.62 101 GLY A N 1
ATOM 821 C CA . GLY A 1 101 ? -6.126 -10.079 14.304 1.00 89.62 101 GLY A CA 1
ATOM 822 C C . GLY A 1 101 ? -7.621 -10.228 14.094 1.00 89.62 101 GLY A C 1
ATOM 823 O O . GLY A 1 101 ? -8.066 -10.844 13.124 1.00 89.62 101 GLY A O 1
ATOM 824 N N . GLY A 1 102 ? -8.377 -9.667 15.026 1.00 95.00 102 GLY A N 1
ATOM 825 C CA . GLY A 1 102 ? -9.828 -9.741 15.041 1.00 95.00 102 GLY A CA 1
ATOM 826 C C . GLY A 1 102 ? -10.430 -8.859 16.122 1.00 95.00 102 GLY A C 1
ATOM 827 O O . GLY A 1 102 ? -9.726 -8.293 16.960 1.00 95.00 102 GLY A O 1
ATOM 828 N N . VAL A 1 103 ? -11.751 -8.745 16.098 1.00 97.31 103 VAL A N 1
ATOM 829 C CA . VAL A 1 103 ? -12.507 -7.986 17.098 1.00 97.31 103 VAL A CA 1
ATOM 830 C C . VAL A 1 103 ? -12.708 -8.837 18.340 1.00 97.31 103 VAL A C 1
ATOM 832 O O . VAL A 1 103 ? -13.168 -9.970 18.236 1.00 97.31 103 VAL A O 1
ATOM 835 N N . LEU A 1 104 ? -12.395 -8.291 19.511 1.00 96.81 104 LEU A N 1
ATOM 836 C CA . LEU A 1 104 ? -12.621 -8.938 20.794 1.00 96.81 104 LEU A CA 1
ATOM 837 C C . LEU A 1 104 ? -14.126 -9.064 21.050 1.00 96.81 104 LEU A C 1
ATOM 839 O O . LEU A 1 104 ? -14.865 -8.078 21.032 1.00 96.81 104 LEU A O 1
ATOM 843 N N . VAL A 1 105 ? -14.582 -10.283 21.312 1.00 96.38 105 VAL A N 1
ATOM 844 C CA . VAL A 1 105 ? -15.976 -10.578 21.644 1.00 96.38 105 VAL A CA 1
ATOM 845 C C . VAL A 1 105 ? -16.039 -11.414 22.919 1.00 96.38 105 VAL A C 1
ATOM 847 O O . VAL A 1 105 ? -15.144 -12.207 23.212 1.00 96.38 105 VAL A O 1
ATOM 850 N N . LYS A 1 106 ? -17.119 -11.255 23.679 1.00 94.75 106 LYS A N 1
ATOM 851 C CA . LYS A 1 106 ? -17.416 -12.045 24.872 1.00 94.75 106 LYS A CA 1
ATOM 852 C C . LYS A 1 106 ? -18.648 -12.892 24.615 1.00 94.75 106 LYS A C 1
ATOM 854 O O . LYS A 1 106 ? -19.680 -12.397 24.158 1.00 94.75 106 LYS A O 1
ATOM 859 N N . LYS A 1 107 ? -18.533 -14.176 24.919 1.00 94.94 107 LYS A N 1
ATOM 860 C CA . LYS A 1 107 ? -19.647 -15.110 24.914 1.00 94.94 107 LYS A CA 1
ATOM 861 C C . LYS A 1 107 ? -20.435 -14.922 26.212 1.00 94.94 107 LYS A C 1
ATOM 863 O O . LYS A 1 107 ? -19.911 -15.125 27.306 1.00 94.94 107 LYS A O 1
ATOM 868 N N . VAL A 1 108 ? -21.682 -14.476 26.091 1.00 92.25 108 VAL A N 1
ATOM 869 C CA . VAL A 1 108 ? -22.627 -14.326 27.206 1.00 92.25 108 VAL A CA 1
ATOM 870 C C . VAL A 1 108 ? -23.823 -15.216 26.901 1.00 92.25 108 VAL A C 1
ATOM 872 O O . VAL A 1 108 ? -24.579 -14.946 25.965 1.00 92.25 108 VAL A O 1
ATOM 875 N N . ALA A 1 109 ? -23.963 -16.301 27.667 1.00 88.31 109 ALA A N 1
ATOM 876 C CA . ALA A 1 109 ? -24.780 -17.448 27.268 1.00 88.31 109 ALA A CA 1
ATOM 877 C C . ALA A 1 109 ? -24.376 -17.925 25.853 1.00 88.31 109 ALA A C 1
ATOM 879 O O . ALA A 1 109 ? -23.190 -18.002 25.549 1.00 88.31 109 ALA A O 1
ATOM 880 N N . GLU A 1 110 ? -25.332 -18.192 24.965 1.00 87.12 110 GLU A N 1
ATOM 881 C CA . GLU A 1 110 ? -25.072 -18.650 23.589 1.00 87.12 110 GLU A CA 1
ATOM 882 C C . GLU A 1 110 ? -24.919 -17.501 22.571 1.00 87.12 110 GLU A C 1
ATOM 884 O O . GLU A 1 110 ? -25.113 -17.691 21.370 1.00 87.12 110 GLU A O 1
ATOM 889 N N . LYS A 1 111 ? -24.617 -16.275 23.026 1.00 91.06 111 LYS A N 1
ATOM 890 C CA . LYS A 1 111 ? -24.466 -15.097 22.154 1.00 91.06 111 LYS A CA 1
ATOM 891 C C . LYS A 1 111 ? -23.064 -14.507 22.238 1.00 91.06 111 LYS A C 1
ATOM 893 O O . LYS A 1 111 ? -22.540 -14.288 23.327 1.00 91.06 111 LYS A O 1
ATOM 898 N N . PHE A 1 112 ? -22.500 -14.174 21.079 1.00 94.00 112 PHE A N 1
ATOM 899 C CA . PHE A 1 112 ? -21.230 -13.459 20.958 1.00 94.00 112 PHE A CA 1
ATOM 900 C C . PHE A 1 112 ? -21.478 -11.954 20.864 1.00 94.00 112 PHE A C 1
ATOM 902 O O . PHE A 1 112 ? -22.024 -11.467 19.871 1.00 94.00 112 PHE A O 1
ATOM 909 N N . ILE A 1 113 ? -21.081 -11.225 21.905 1.00 94.12 113 ILE A N 1
ATOM 910 C CA . ILE A 1 113 ? -21.267 -9.777 22.019 1.00 94.12 113 ILE A CA 1
ATOM 911 C C . ILE A 1 113 ? -19.904 -9.101 21.826 1.00 94.12 113 ILE A C 1
ATOM 913 O O . ILE A 1 113 ? -18.969 -9.438 22.556 1.00 94.12 113 ILE A O 1
ATOM 917 N N . PRO A 1 114 ? -19.750 -8.176 20.861 1.00 94.88 114 PRO A N 1
ATOM 918 C CA . PRO A 1 114 ? -18.491 -7.467 20.680 1.00 94.88 114 PRO A CA 1
ATOM 919 C C . PRO A 1 114 ? -18.206 -6.561 21.874 1.00 94.88 114 PRO A C 1
ATOM 921 O O . PRO A 1 114 ? -19.111 -5.917 22.404 1.00 94.88 114 PRO A O 1
ATOM 924 N N . LEU A 1 115 ? -16.940 -6.495 22.283 1.00 94.19 115 LEU A N 1
ATOM 925 C CA . LEU A 1 115 ? -16.499 -5.470 23.218 1.00 94.19 115 LEU A CA 1
ATOM 926 C C . LEU A 1 115 ? -16.397 -4.144 22.470 1.00 94.19 115 LEU A C 1
ATOM 928 O O . LEU A 1 115 ? -15.807 -4.065 21.387 1.00 94.19 115 LEU A O 1
ATOM 932 N N . THR A 1 116 ? -16.981 -3.107 23.064 1.00 92.69 116 THR A N 1
ATOM 933 C CA . THR A 1 116 ? -17.050 -1.779 22.464 1.00 92.69 116 THR A CA 1
ATOM 934 C C . THR A 1 116 ? -16.656 -0.692 23.445 1.00 92.69 116 THR A C 1
ATOM 936 O O . THR A 1 116 ? -17.018 -0.762 24.617 1.00 92.69 116 THR A O 1
ATOM 939 N N . GLU A 1 117 ? -16.024 0.360 22.936 1.00 89.12 117 GLU A N 1
ATOM 940 C CA . GLU A 1 117 ? -15.769 1.599 23.673 1.00 89.12 117 GLU A CA 1
ATOM 941 C C . GLU A 1 117 ? -16.556 2.755 23.063 1.00 89.12 117 GLU A C 1
ATOM 943 O O . GLU A 1 117 ? -16.699 2.840 21.843 1.00 89.12 117 GLU A O 1
ATOM 948 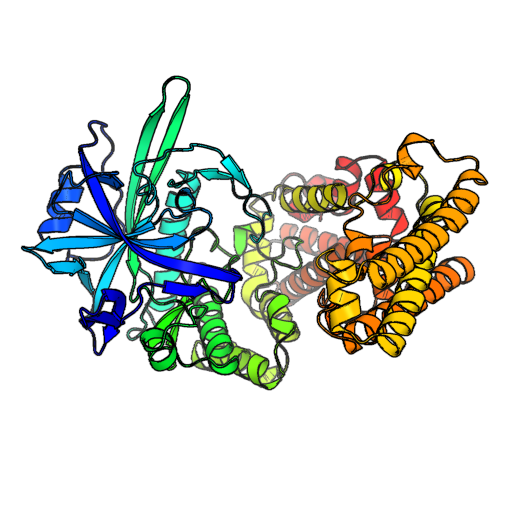N N . THR A 1 118 ? -17.079 3.651 23.902 1.00 87.44 118 THR A N 1
ATOM 949 C CA . THR A 1 118 ? -17.868 4.799 23.434 1.00 87.44 118 THR A CA 1
ATOM 950 C C . THR A 1 118 ? -17.045 6.071 23.517 1.00 87.44 118 THR A C 1
ATOM 952 O O . THR A 1 118 ? -16.719 6.543 24.601 1.00 87.44 118 THR A O 1
ATOM 955 N N . ILE A 1 119 ? -16.781 6.684 22.365 1.00 82.38 119 ILE A N 1
ATOM 956 C CA . ILE A 1 119 ? -16.078 7.964 22.277 1.00 82.38 119 ILE A CA 1
ATOM 957 C C . ILE A 1 119 ? -16.947 8.945 21.503 1.00 82.38 119 ILE A C 1
ATOM 959 O O . ILE A 1 119 ? -17.362 8.655 20.383 1.00 82.38 119 ILE A O 1
ATOM 963 N N . GLU A 1 120 ? -17.226 10.110 22.097 1.00 79.62 120 GLU A N 1
ATOM 964 C CA . GLU A 1 120 ? -18.013 11.179 21.458 1.00 79.62 120 GLU A CA 1
ATOM 965 C C . GLU A 1 120 ? -19.365 10.655 20.925 1.00 79.62 120 GLU A C 1
ATOM 967 O O . GLU A 1 120 ? -19.741 10.911 19.783 1.00 79.62 120 GLU A O 1
ATOM 972 N N . ASN A 1 121 ? -20.079 9.870 21.746 1.00 83.38 121 ASN A N 1
ATOM 973 C CA . ASN A 1 121 ? -21.353 9.204 21.419 1.00 83.38 121 ASN A CA 1
ATOM 974 C C . ASN A 1 121 ? -21.297 8.181 20.271 1.00 83.38 121 ASN A C 1
ATOM 976 O O . ASN A 1 121 ? -22.338 7.781 19.753 1.00 83.38 121 ASN A O 1
ATOM 980 N N . ASN A 1 122 ? -20.103 7.735 19.885 1.00 87.00 122 ASN A N 1
ATOM 981 C CA . ASN A 1 122 ? -19.915 6.703 18.879 1.00 87.00 122 ASN A CA 1
ATOM 982 C C . ASN A 1 122 ? -19.271 5.469 19.505 1.00 87.00 122 ASN A C 1
ATOM 984 O O . ASN A 1 122 ? -18.198 5.564 20.098 1.00 87.00 122 ASN A O 1
ATOM 988 N N . GLU A 1 123 ? -19.902 4.312 19.333 1.00 91.56 123 GLU A N 1
ATOM 989 C CA . GLU A 1 123 ? -19.301 3.032 19.692 1.00 91.56 123 GLU A CA 1
ATOM 990 C C . GLU A 1 123 ? -18.235 2.625 18.672 1.00 91.56 123 GLU A C 1
ATOM 992 O O . GLU A 1 123 ? -18.397 2.778 17.458 1.00 91.56 123 GLU A O 1
ATOM 997 N N . TYR A 1 124 ? -17.135 2.093 19.184 1.00 93.25 124 TYR A N 1
ATOM 998 C CA . TYR A 1 124 ? -16.050 1.501 18.421 1.00 93.25 124 TYR A CA 1
ATOM 999 C C . TYR A 1 124 ? -15.830 0.077 18.898 1.00 93.25 124 TYR A C 1
ATOM 1001 O O . TYR A 1 124 ? -15.908 -0.196 20.090 1.00 93.25 124 TYR A O 1
ATOM 1009 N N . LEU A 1 125 ? -15.508 -0.812 17.970 1.00 95.88 125 LEU A N 1
ATOM 1010 C CA . LEU A 1 125 ? -15.109 -2.185 18.246 1.00 95.88 125 LEU A CA 1
ATOM 1011 C C . LEU A 1 125 ? -13.688 -2.209 18.801 1.00 95.88 125 LEU A C 1
ATOM 1013 O O . LEU A 1 125 ? -12.810 -1.524 18.274 1.00 95.88 125 LEU A O 1
ATOM 1017 N N . VAL A 1 126 ? -13.454 -3.042 19.809 1.00 95.31 126 VAL A N 1
ATOM 1018 C CA . VAL A 1 126 ? -12.109 -3.330 20.315 1.00 95.31 126 VAL A CA 1
ATOM 1019 C C . VAL A 1 126 ? -11.472 -4.383 19.410 1.00 95.31 126 VAL A C 1
ATOM 1021 O O . VAL A 1 126 ? -11.877 -5.542 19.422 1.00 95.31 126 VAL A O 1
ATOM 1024 N N . GLU A 1 127 ? -10.490 -3.993 18.602 1.00 96.19 127 GLU A N 1
ATOM 1025 C CA . GLU A 1 127 ? -9.742 -4.895 17.723 1.00 96.19 127 GLU A CA 1
ATOM 1026 C C . GLU A 1 127 ? -8.355 -5.188 18.300 1.00 96.19 127 GLU A C 1
ATOM 1028 O O . GLU A 1 127 ? -7.649 -4.278 18.738 1.00 96.19 127 GLU A O 1
ATOM 1033 N N . ILE A 1 128 ? -7.956 -6.461 18.258 1.00 95.12 128 ILE A N 1
ATOM 1034 C CA . ILE A 1 128 ? -6.649 -6.942 18.705 1.00 95.12 128 ILE A CA 1
ATOM 1035 C C . ILE A 1 128 ? -5.847 -7.420 17.497 1.00 95.12 128 ILE A C 1
ATOM 1037 O O . ILE A 1 128 ? -6.299 -8.282 16.741 1.00 95.12 128 ILE A O 1
ATOM 1041 N N . LYS A 1 129 ? -4.624 -6.911 17.350 1.00 93.12 129 LYS A N 1
ATOM 1042 C CA . LYS A 1 129 ? -3.587 -7.432 16.450 1.00 93.12 129 LYS A CA 1
ATOM 1043 C C . LYS A 1 129 ? -2.526 -8.185 17.249 1.00 93.12 129 LYS A C 1
ATOM 1045 O O . LYS A 1 129 ? -2.164 -7.748 18.337 1.00 93.12 129 LYS A O 1
ATOM 1050 N N . GLY A 1 130 ? -1.990 -9.263 16.680 1.00 91.19 130 GLY A N 1
ATOM 1051 C CA . GLY A 1 130 ? -0.964 -10.093 17.323 1.00 91.19 130 GLY A CA 1
ATOM 1052 C C . GLY A 1 130 ? -1.531 -11.086 18.343 1.00 91.19 130 GLY A C 1
ATOM 1053 O O . GLY A 1 130 ? -0.835 -11.478 19.274 1.00 91.19 130 GLY A O 1
ATOM 1054 N N . CYS A 1 131 ? -2.800 -11.483 18.197 1.00 93.19 131 CYS A N 1
ATOM 1055 C CA . CYS A 1 131 ? -3.468 -12.432 19.096 1.00 93.19 131 CYS A CA 1
ATOM 1056 C C . CYS A 1 131 ? -3.289 -13.907 18.703 1.00 93.19 131 CYS A C 1
ATOM 1058 O O . CYS A 1 131 ? -3.949 -14.773 19.266 1.00 93.19 131 CYS A O 1
ATOM 1060 N N . GLY A 1 132 ? -2.406 -14.222 17.758 1.00 91.12 132 GLY A N 1
ATOM 1061 C CA . GLY A 1 132 ? -2.279 -15.563 17.198 1.00 91.12 132 GLY A CA 1
ATOM 1062 C C . GLY A 1 132 ? -3.230 -15.780 16.024 1.00 91.12 132 GLY A C 1
ATOM 1063 O O . GLY A 1 132 ? -3.619 -14.825 15.350 1.00 91.12 132 GLY A O 1
ATOM 1064 N N . CYS A 1 133 ? -3.578 -17.033 15.749 1.00 92.31 133 CYS A N 1
ATOM 1065 C CA . CYS A 1 133 ? -4.327 -17.417 14.557 1.00 92.31 133 CYS A CA 1
ATOM 1066 C C . CYS A 1 133 ? -5.483 -18.394 14.866 1.00 92.31 133 CYS A C 1
ATOM 1068 O O . CYS A 1 133 ? -5.580 -18.919 15.971 1.00 92.31 133 CYS A O 1
ATOM 1070 N N . PRO A 1 134 ? -6.368 -18.679 13.897 1.00 92.50 134 PRO A N 1
ATOM 1071 C CA . PRO A 1 134 ? -7.500 -19.598 14.062 1.00 92.50 134 PRO A CA 1
ATOM 1072 C C . PRO A 1 134 ? -7.125 -21.032 14.447 1.00 92.50 134 PRO A C 1
ATOM 1074 O O . PRO A 1 134 ? -7.963 -21.752 14.975 1.00 92.50 134 PRO A O 1
ATOM 1077 N N . GLU A 1 135 ? -5.885 -21.443 14.182 1.00 90.81 135 GLU A N 1
ATOM 1078 C CA . GLU A 1 135 ? -5.345 -22.754 14.562 1.00 90.81 135 GLU A CA 1
ATOM 1079 C C . GLU A 1 135 ? -4.848 -22.781 16.022 1.00 90.81 135 GLU A C 1
ATOM 1081 O O . GLU A 1 135 ? -4.372 -23.811 16.473 1.00 90.81 135 GLU A O 1
ATOM 1086 N N . GLY A 1 136 ? -4.958 -21.673 16.765 1.00 89.31 136 GLY A N 1
ATOM 1087 C CA . GLY A 1 136 ? -4.506 -21.553 18.149 1.00 89.31 136 GLY A CA 1
ATOM 1088 C C . GLY A 1 136 ? -3.047 -21.109 18.276 1.00 89.31 136 GLY A C 1
ATOM 1089 O O . GLY A 1 136 ? -2.157 -21.558 17.558 1.00 89.31 136 GLY A O 1
ATOM 1090 N N . GLY A 1 137 ? -2.794 -20.195 19.211 1.00 89.50 137 GLY A N 1
ATOM 1091 C CA . GLY A 1 137 ? -1.489 -19.611 19.483 1.00 89.50 137 GLY A CA 1
ATOM 1092 C C . GLY A 1 137 ? -0.767 -19.136 18.220 1.00 89.50 137 GLY A C 1
ATOM 1093 O O . GLY A 1 137 ? -1.319 -18.434 17.370 1.00 89.50 137 GLY A O 1
ATOM 1094 N N . PHE A 1 138 ? 0.498 -19.534 18.115 1.00 86.94 138 PHE A N 1
ATOM 1095 C CA . PHE A 1 138 ? 1.412 -19.147 17.040 1.00 86.94 138 PHE A CA 1
ATOM 1096 C C . PHE A 1 138 ? 2.042 -20.415 16.457 1.00 86.94 138 PHE A C 1
ATOM 1098 O O . PHE A 1 138 ? 3.211 -20.688 16.727 1.00 86.94 138 PHE A O 1
ATOM 1105 N N . PRO A 1 139 ? 1.287 -21.250 15.721 1.00 71.81 139 PRO A N 1
ATOM 1106 C CA . PRO A 1 139 ? 1.660 -22.634 15.416 1.00 71.81 139 PRO A CA 1
ATOM 1107 C C . PRO A 1 139 ? 2.951 -22.691 14.601 1.00 71.81 139 PRO A C 1
ATOM 1109 O O . PRO A 1 139 ? 3.870 -23.438 14.931 1.00 71.81 139 PRO A O 1
ATOM 1112 N N . ASN A 1 140 ? 3.092 -21.774 13.645 1.00 68.38 140 ASN A N 1
ATOM 1113 C CA . ASN A 1 140 ? 4.310 -21.563 12.884 1.00 68.38 140 ASN A CA 1
ATOM 1114 C C . ASN A 1 140 ? 4.876 -20.187 13.214 1.00 68.38 140 ASN A C 1
ATOM 1116 O O . ASN A 1 140 ? 4.232 -19.178 12.949 1.00 68.38 140 ASN A O 1
ATOM 1120 N N . VAL A 1 141 ? 6.089 -20.141 13.758 1.00 64.56 141 VAL A N 1
ATOM 1121 C CA . VAL A 1 141 ? 6.798 -18.885 14.003 1.00 64.56 141 VAL A CA 1
ATOM 1122 C C . VAL A 1 141 ? 7.909 -18.783 12.969 1.00 64.56 141 VAL A C 1
ATOM 1124 O O . VAL A 1 141 ? 9.006 -19.299 13.146 1.00 64.56 141 VAL A O 1
ATOM 1127 N N . HIS A 1 142 ? 7.587 -18.180 11.832 1.00 59.41 142 HIS A N 1
ATOM 1128 C CA . HIS A 1 142 ? 8.561 -17.877 10.796 1.00 59.41 142 HIS A CA 1
ATOM 1129 C C . HIS A 1 142 ? 8.444 -16.414 10.419 1.00 59.41 142 HIS A C 1
ATOM 1131 O O . HIS A 1 142 ? 7.350 -15.850 10.354 1.00 59.41 142 HIS A O 1
ATOM 1137 N N . PHE A 1 143 ? 9.593 -15.826 10.130 1.00 54.62 143 PHE A N 1
ATOM 1138 C CA . PHE A 1 143 ? 9.659 -14.531 9.502 1.00 54.62 143 PHE A CA 1
ATOM 1139 C C . PHE A 1 143 ? 9.259 -14.672 8.040 1.00 54.62 143 PHE A C 1
ATOM 1141 O O . PHE A 1 143 ? 9.959 -15.304 7.250 1.00 54.62 143 PHE A O 1
ATOM 1148 N N . ARG A 1 144 ? 8.117 -14.100 7.669 1.00 51.59 144 ARG A N 1
ATOM 1149 C CA . ARG A 1 144 ? 7.717 -14.001 6.265 1.00 51.59 144 ARG A CA 1
ATOM 1150 C C . ARG A 1 144 ? 7.975 -12.601 5.753 1.00 51.59 144 ARG A C 1
ATOM 1152 O O . ARG A 1 144 ? 7.716 -11.641 6.464 1.00 51.59 144 ARG A O 1
ATOM 1159 N N . VAL A 1 145 ? 8.405 -12.521 4.504 1.00 42.91 145 VAL A N 1
ATOM 1160 C CA . VAL A 1 145 ? 8.483 -11.302 3.700 1.00 42.91 145 VAL A CA 1
ATOM 1161 C C . VAL A 1 145 ? 7.114 -11.078 3.066 1.00 42.91 145 VAL A C 1
ATOM 1163 O O . VAL A 1 145 ? 6.657 -11.915 2.287 1.00 42.91 145 VAL A O 1
ATOM 1166 N N . GLN A 1 146 ? 6.436 -9.977 3.385 1.00 45.72 146 GLN A N 1
ATOM 1167 C CA . GLN A 1 146 ? 5.219 -9.604 2.661 1.00 45.72 146 GLN A CA 1
ATOM 1168 C C . GLN A 1 146 ? 5.550 -8.722 1.451 1.00 45.72 146 GLN A C 1
ATOM 1170 O O . GLN A 1 146 ? 6.071 -7.622 1.609 1.00 45.72 146 GLN A O 1
ATOM 1175 N N . ALA A 1 147 ? 5.184 -9.189 0.254 1.00 33.72 147 ALA A N 1
ATOM 1176 C CA . ALA A 1 147 ? 5.173 -8.374 -0.956 1.00 33.72 147 ALA A CA 1
ATOM 1177 C C . ALA A 1 147 ? 3.988 -7.388 -0.932 1.00 33.72 147 ALA A C 1
ATOM 1179 O O . ALA A 1 147 ? 2.890 -7.746 -0.500 1.00 33.72 147 ALA A O 1
ATOM 1180 N N . GLY A 1 148 ? 4.202 -6.164 -1.420 1.00 36.47 148 GLY A N 1
ATOM 1181 C CA . GLY A 1 148 ? 3.158 -5.133 -1.531 1.00 36.47 148 GLY A CA 1
ATOM 1182 C C . GLY A 1 148 ? 3.276 -3.967 -0.547 1.00 36.47 148 GLY A C 1
ATOM 1183 O O . GLY A 1 148 ? 2.389 -3.121 -0.530 1.00 36.47 148 GLY A O 1
ATOM 1184 N N . THR A 1 149 ? 4.353 -3.899 0.234 1.00 39.44 149 THR A N 1
ATOM 1185 C CA . THR A 1 149 ? 4.721 -2.705 1.007 1.00 39.44 149 THR A CA 1
ATOM 1186 C C . THR A 1 149 ? 5.811 -1.923 0.275 1.00 39.44 149 THR A C 1
ATOM 1188 O O . THR A 1 149 ? 6.549 -2.481 -0.543 1.00 39.44 149 THR A O 1
ATOM 1191 N N . ALA A 1 150 ? 5.949 -0.635 0.589 1.00 39.28 150 ALA A N 1
ATOM 1192 C CA . ALA A 1 150 ? 6.973 0.239 0.010 1.00 39.28 150 ALA A CA 1
ATOM 1193 C C . ALA A 1 150 ? 8.419 -0.263 0.204 1.00 39.28 150 ALA A C 1
ATOM 1195 O O . ALA A 1 150 ? 9.280 0.017 -0.620 1.00 39.28 150 ALA A O 1
ATOM 1196 N N . THR A 1 151 ? 8.693 -1.000 1.282 1.00 37.59 151 THR A N 1
ATOM 1197 C CA . THR A 1 151 ? 10.022 -1.556 1.594 1.00 37.59 151 THR A CA 1
ATOM 1198 C C . THR A 1 151 ? 10.233 -2.957 1.025 1.00 37.59 151 THR A C 1
ATOM 1200 O O . THR A 1 151 ? 11.299 -3.531 1.211 1.00 37.59 151 THR A O 1
ATOM 1203 N N . GLY A 1 152 ? 9.228 -3.543 0.364 1.00 40.12 152 GLY A N 1
ATOM 1204 C CA . GLY A 1 152 ? 9.300 -4.858 -0.281 1.00 40.12 152 GLY A CA 1
ATOM 1205 C C . GLY A 1 152 ? 9.475 -6.056 0.660 1.00 40.12 152 GLY A C 1
ATOM 1206 O O . GLY A 1 152 ? 9.312 -7.191 0.213 1.00 40.12 152 GLY A O 1
ATOM 1207 N N . TYR A 1 153 ? 9.789 -5.830 1.940 1.00 37.50 153 TYR A N 1
ATOM 1208 C CA . TYR A 1 153 ? 10.184 -6.875 2.875 1.00 37.50 153 TYR A CA 1
ATOM 1209 C C . TYR A 1 153 ? 9.834 -6.510 4.327 1.00 37.50 153 TYR A C 1
ATOM 1211 O O . TYR A 1 153 ? 10.711 -6.170 5.114 1.00 37.50 153 TYR A O 1
ATOM 1219 N N . HIS A 1 154 ? 8.559 -6.612 4.731 1.00 43.94 154 HIS A N 1
ATOM 1220 C CA . HIS A 1 154 ? 8.250 -6.662 6.172 1.00 43.94 154 HIS A CA 1
ATOM 1221 C C . HIS A 1 154 ? 8.471 -8.070 6.669 1.00 43.94 154 HIS A C 1
ATOM 1223 O O . HIS A 1 154 ? 7.849 -8.993 6.150 1.00 43.94 154 HIS A O 1
ATOM 1229 N N . LEU A 1 155 ? 9.305 -8.189 7.695 1.00 44.25 155 LEU A N 1
ATOM 1230 C CA . LEU A 1 155 ? 9.478 -9.379 8.502 1.00 44.25 155 LEU A CA 1
ATOM 1231 C C . LEU A 1 155 ? 8.238 -9.530 9.397 1.00 44.25 155 LEU A C 1
ATOM 1233 O O . LEU A 1 155 ? 8.111 -8.862 10.420 1.00 44.25 155 LEU A O 1
ATOM 1237 N N . ARG A 1 156 ? 7.271 -10.353 8.988 1.00 61.28 156 ARG A N 1
ATOM 1238 C CA . ARG A 1 156 ? 6.065 -10.624 9.787 1.00 61.28 156 ARG A CA 1
ATOM 1239 C C . ARG A 1 156 ? 6.172 -11.975 10.470 1.00 61.28 156 ARG A C 1
ATOM 1241 O O . ARG A 1 156 ? 6.628 -12.937 9.860 1.00 61.28 156 ARG A O 1
ATOM 1248 N N . ILE A 1 157 ? 5.710 -12.028 11.712 1.00 66.50 157 ILE A N 1
ATOM 1249 C CA . ILE A 1 157 ? 5.565 -13.259 12.484 1.00 66.50 157 ILE A CA 1
ATOM 1250 C C . ILE A 1 157 ? 4.158 -13.800 12.220 1.00 66.50 157 ILE A C 1
ATOM 1252 O O . ILE A 1 157 ? 3.173 -13.071 12.344 1.00 66.50 157 ILE A O 1
ATOM 1256 N N . THR A 1 158 ? 4.039 -15.056 11.804 1.00 69.81 158 THR A N 1
ATOM 1257 C CA . THR A 1 158 ? 2.734 -15.685 11.540 1.00 69.81 158 THR A CA 1
ATOM 1258 C C . THR A 1 158 ? 1.904 -15.759 12.832 1.00 69.81 158 THR A C 1
ATOM 1260 O O . THR A 1 158 ? 2.401 -16.170 13.876 1.00 69.81 158 THR A O 1
ATOM 1263 N N . GLY A 1 159 ? 0.668 -15.246 12.788 1.00 73.69 159 GLY A N 1
ATOM 1264 C CA . GLY A 1 159 ? -0.183 -15.012 13.968 1.00 73.69 159 GLY A CA 1
ATOM 1265 C C . GLY A 1 159 ? 0.245 -13.845 14.882 1.00 73.69 159 GLY A C 1
ATOM 1266 O O . GLY A 1 159 ? -0.558 -13.377 15.686 1.00 73.69 159 GLY A O 1
ATOM 1267 N N . GLY A 1 160 ? 1.471 -13.327 14.746 1.00 78.69 160 GLY A N 1
ATOM 1268 C CA . GLY A 1 160 ? 2.063 -12.322 15.634 1.00 78.69 160 GLY A CA 1
ATOM 1269 C C . GLY A 1 160 ? 2.284 -10.940 15.013 1.00 78.69 160 GLY A C 1
ATOM 1270 O O . GLY A 1 160 ? 2.039 -10.684 13.826 1.00 78.69 160 GLY A O 1
ATOM 1271 N N . LEU A 1 161 ? 2.770 -10.028 15.851 1.00 85.12 161 LEU A N 1
ATOM 1272 C CA . LEU A 1 161 ? 3.250 -8.700 15.475 1.00 85.12 161 LEU A CA 1
ATOM 1273 C C . LEU A 1 161 ? 4.633 -8.503 16.106 1.00 85.12 161 LEU A C 1
ATOM 1275 O O . LEU A 1 161 ? 4.847 -8.938 17.234 1.00 85.12 161 LEU A O 1
ATOM 1279 N N . SER A 1 162 ? 5.572 -7.899 15.378 1.00 84.06 162 SER A N 1
ATOM 1280 C CA . SER A 1 162 ? 6.870 -7.522 15.946 1.00 84.06 162 SER A CA 1
ATOM 1281 C C . SER A 1 162 ? 6.715 -6.306 16.860 1.00 84.06 162 SER A C 1
ATOM 1283 O O . SER A 1 162 ? 5.781 -5.519 16.688 1.00 84.06 162 SER A O 1
ATOM 1285 N N . GLN A 1 163 ? 7.653 -6.126 17.791 1.00 86.06 163 GLN A N 1
ATOM 1286 C CA . GLN A 1 163 ? 7.722 -4.926 18.627 1.00 86.06 163 GLN A CA 1
ATOM 1287 C C . GLN A 1 163 ? 7.733 -3.645 17.779 1.00 86.06 163 GLN A C 1
ATOM 1289 O O . GLN A 1 163 ? 6.832 -2.822 17.920 1.00 86.06 163 GLN A O 1
ATOM 1294 N N . ASP A 1 164 ? 8.663 -3.539 16.824 1.00 83.19 164 ASP A N 1
ATOM 1295 C CA . ASP A 1 164 ? 8.770 -2.378 15.929 1.00 83.19 164 ASP A CA 1
ATOM 1296 C C . ASP A 1 164 ? 7.455 -2.087 15.185 1.00 83.19 164 ASP A C 1
ATOM 1298 O O . ASP A 1 164 ? 7.059 -0.934 15.018 1.00 83.19 164 ASP A O 1
ATOM 1302 N N . GLY A 1 165 ? 6.745 -3.135 14.747 1.00 84.50 165 GLY A N 1
ATOM 1303 C CA . GLY A 1 165 ? 5.468 -2.988 14.048 1.00 84.50 165 GLY A CA 1
ATOM 1304 C C . GLY A 1 165 ? 4.341 -2.502 14.963 1.00 84.50 165 GLY A C 1
ATOM 1305 O O . GLY A 1 165 ? 3.477 -1.736 14.533 1.00 84.50 165 GLY A O 1
ATOM 1306 N N . ALA A 1 166 ? 4.343 -2.925 16.229 1.00 89.00 166 ALA A N 1
ATOM 1307 C CA . ALA A 1 166 ? 3.378 -2.478 17.227 1.00 89.00 166 ALA A CA 1
ATOM 1308 C C . ALA A 1 166 ? 3.594 -1.017 17.635 1.00 89.00 166 ALA A C 1
ATOM 1310 O O . ALA A 1 166 ? 2.634 -0.243 17.671 1.00 89.00 166 ALA A O 1
ATOM 1311 N N . GLU A 1 167 ? 4.847 -0.642 17.897 1.00 88.31 167 GLU A N 1
ATOM 1312 C CA . GLU A 1 167 ? 5.236 0.732 18.219 1.00 88.31 167 GLU A CA 1
ATOM 1313 C C . GLU A 1 167 ? 4.868 1.673 17.065 1.00 88.31 167 GLU A C 1
ATOM 1315 O O . GLU A 1 167 ? 4.143 2.649 17.275 1.00 88.31 167 GLU A O 1
ATOM 1320 N N . ALA A 1 168 ? 5.240 1.315 15.829 1.00 88.06 168 ALA A N 1
ATOM 1321 C CA . ALA A 1 168 ? 4.919 2.100 14.640 1.00 88.06 168 ALA A CA 1
ATOM 1322 C C . ALA A 1 168 ? 3.404 2.286 14.438 1.00 88.06 168 ALA A C 1
ATOM 1324 O O . ALA A 1 168 ? 2.954 3.397 14.157 1.00 88.06 168 ALA A O 1
ATOM 1325 N N . GLU A 1 169 ? 2.591 1.234 14.600 1.00 90.56 169 GLU A N 1
ATOM 1326 C CA . GLU A 1 169 ? 1.128 1.333 14.479 1.00 90.56 169 GLU A CA 1
ATOM 1327 C C . GLU A 1 169 ? 0.544 2.328 15.498 1.00 90.56 169 GLU A C 1
ATOM 1329 O O . GLU A 1 169 ? -0.260 3.185 15.124 1.00 90.56 169 GLU A O 1
ATOM 1334 N N . ILE A 1 170 ? 0.947 2.248 16.772 1.00 90.94 170 ILE A N 1
ATOM 1335 C CA . ILE A 1 170 ? 0.427 3.128 17.829 1.00 90.94 170 ILE A CA 1
ATOM 1336 C C . ILE A 1 170 ? 0.887 4.573 17.641 1.00 90.94 170 ILE A C 1
ATOM 1338 O O . ILE A 1 170 ? 0.071 5.490 17.770 1.00 90.94 170 ILE A O 1
ATOM 1342 N N . GLU A 1 171 ? 2.168 4.797 17.353 1.00 89.19 171 GLU A N 1
ATOM 1343 C CA . GLU A 1 171 ? 2.709 6.139 17.129 1.00 89.19 171 GLU A CA 1
ATOM 1344 C C . GLU A 1 171 ? 2.043 6.810 15.928 1.00 89.19 171 GLU A C 1
ATOM 1346 O O . GLU A 1 171 ? 1.543 7.932 16.042 1.00 89.19 171 GLU A O 1
ATOM 1351 N N . ASN A 1 172 ? 1.930 6.099 14.804 1.00 89.06 172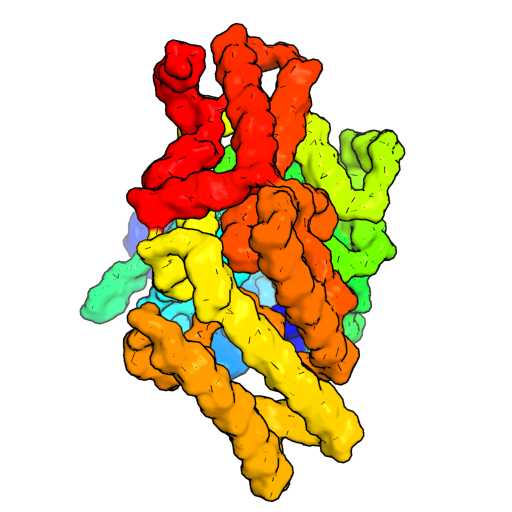 ASN A N 1
ATOM 1352 C CA . ASN A 1 172 ? 1.316 6.644 13.599 1.00 89.06 172 ASN A CA 1
ATOM 1353 C C . ASN A 1 172 ? -0.183 6.910 13.781 1.00 89.06 172 ASN A C 1
ATOM 1355 O O . ASN A 1 172 ? -0.680 7.917 13.272 1.00 89.06 172 ASN A O 1
ATOM 1359 N N . LEU A 1 173 ? -0.899 6.068 14.538 1.00 90.12 173 LEU A N 1
ATOM 1360 C CA . LEU A 1 173 ? -2.285 6.340 14.918 1.00 90.12 173 LEU A CA 1
ATOM 1361 C C . LEU A 1 173 ? -2.391 7.612 15.765 1.00 90.12 173 LEU A C 1
ATOM 1363 O O . LEU A 1 173 ? -3.210 8.470 15.441 1.00 90.12 173 LEU A O 1
ATOM 1367 N N . LYS A 1 174 ? -1.554 7.777 16.801 1.00 86.94 174 LYS A N 1
ATOM 1368 C CA . LYS A 1 174 ? -1.543 8.982 17.657 1.00 86.94 174 LYS A CA 1
ATOM 1369 C C . LYS A 1 174 ? -1.292 10.255 16.843 1.00 86.94 174 LYS A C 1
ATOM 1371 O O . LYS A 1 174 ? -2.009 11.240 17.018 1.00 86.94 174 LYS A O 1
ATOM 1376 N N . LEU A 1 175 ? -0.321 10.223 15.930 1.00 85.31 175 LEU A N 1
ATOM 1377 C CA . LEU A 1 175 ? -0.031 11.337 15.022 1.00 85.31 175 LEU A CA 1
ATOM 1378 C C . LEU A 1 175 ? -1.222 11.643 14.107 1.00 85.31 175 LEU A C 1
ATOM 1380 O O . LEU A 1 175 ? -1.615 12.799 13.968 1.00 85.31 175 LEU A O 1
ATOM 1384 N N . SER A 1 176 ? -1.876 10.614 13.563 1.00 85.06 176 SER A N 1
ATOM 1385 C CA . SER A 1 176 ? -3.003 10.813 12.646 1.00 85.06 176 SER A CA 1
ATOM 1386 C C . SER A 1 176 ? -4.207 11.486 13.313 1.00 85.06 176 SER A C 1
ATOM 1388 O O . SER A 1 176 ? -4.990 12.170 12.648 1.00 85.06 176 SER A O 1
ATOM 1390 N N . GLN A 1 177 ? -4.334 11.349 14.639 1.00 79.88 177 GLN A N 1
ATOM 1391 C CA . GLN A 1 177 ? -5.395 11.988 15.404 1.00 79.88 177 GLN A CA 1
ATOM 1392 C C . GLN A 1 177 ? -5.227 13.507 15.485 1.00 79.88 177 GLN A C 1
ATOM 1394 O O . GLN A 1 177 ? -6.242 14.200 15.499 1.00 79.88 177 GLN A O 1
ATOM 1399 N N . THR A 1 178 ? -4.001 14.047 15.536 1.00 69.50 178 THR A N 1
ATOM 1400 C CA . THR A 1 178 ? -3.785 15.497 15.720 1.00 69.50 178 THR A CA 1
ATOM 1401 C C . THR A 1 178 ? -4.330 16.294 14.540 1.00 69.50 178 THR A C 1
ATOM 1403 O O . THR A 1 178 ? -5.132 17.203 14.749 1.00 69.50 178 THR A O 1
ATOM 1406 N N . GLY A 1 179 ? -4.039 15.860 13.309 1.00 61.88 179 GLY A N 1
ATOM 1407 C CA . GLY A 1 179 ? -4.546 16.487 12.080 1.00 61.88 179 GLY A CA 1
ATOM 1408 C C . GLY A 1 179 ? -6.058 16.404 11.882 1.00 61.88 179 GLY A C 1
ATOM 1409 O O . GLY A 1 179 ? -6.614 17.095 11.035 1.00 61.88 179 GLY A O 1
ATOM 1410 N N . ARG A 1 180 ? -6.744 15.561 12.660 1.00 72.00 180 ARG A N 1
ATOM 1411 C CA . ARG A 1 180 ? -8.191 15.331 12.555 1.00 72.00 180 ARG A CA 1
ATOM 1412 C C . ARG A 1 180 ? -8.986 16.012 13.669 1.00 72.00 180 ARG A C 1
ATOM 1414 O O . ARG A 1 180 ? -10.207 16.073 13.567 1.00 72.00 180 ARG A O 1
ATOM 1421 N N . LYS A 1 181 ? -8.329 16.581 14.692 1.00 61.44 181 LYS A N 1
ATOM 1422 C CA . LYS A 1 181 ? -8.991 17.283 15.816 1.00 61.44 181 LYS A CA 1
ATOM 1423 C C . LYS A 1 181 ? -9.797 18.510 15.376 1.00 61.44 181 LYS A C 1
ATOM 1425 O O . LYS A 1 181 ? -10.793 18.842 16.017 1.00 61.44 181 LYS A O 1
ATOM 1430 N N . GLU A 1 182 ? -9.412 19.156 14.277 1.00 59.12 182 GLU A N 1
ATOM 1431 C CA . GLU A 1 182 ? -10.170 20.274 13.692 1.00 59.12 182 GLU A CA 1
ATOM 1432 C C . GLU A 1 182 ? -11.468 19.811 13.000 1.00 59.12 182 GLU A C 1
ATOM 1434 O O . GLU A 1 182 ? -12.411 20.587 12.845 1.00 59.12 182 GLU A O 1
ATOM 1439 N N . HIS A 1 183 ? -11.573 18.519 12.677 1.00 66.88 183 HIS A N 1
ATOM 1440 C CA . HIS A 1 183 ? -12.730 17.893 12.046 1.00 66.88 183 HIS A CA 1
ATOM 1441 C C . HIS A 1 183 ? -13.528 17.085 13.084 1.00 66.88 183 HIS A C 1
ATOM 1443 O O . HIS A 1 183 ? -13.562 15.858 13.053 1.00 66.88 183 HIS A O 1
ATOM 1449 N N . LYS A 1 184 ? -14.192 17.778 14.021 1.00 52.19 184 LYS A N 1
ATOM 1450 C CA . LYS A 1 184 ? -14.903 17.188 15.184 1.00 52.19 184 LYS A CA 1
ATOM 1451 C C . LYS A 1 184 ? -15.966 16.117 14.868 1.00 52.19 184 LYS A C 1
ATOM 1453 O O . LYS A 1 184 ? -16.415 15.432 15.777 1.00 52.19 184 LYS A O 1
ATOM 1458 N N . SER A 1 185 ? -16.389 15.967 13.614 1.00 59.62 185 SER A N 1
ATOM 1459 C CA . SER A 1 185 ? -17.338 14.939 13.158 1.00 59.62 185 SER A CA 1
ATOM 1460 C C . SER A 1 185 ? -16.667 13.700 12.548 1.00 59.62 185 SER A C 1
ATOM 1462 O O . SER A 1 185 ? -17.352 12.832 12.007 1.00 59.62 185 SER A O 1
ATOM 1464 N N . PHE A 1 186 ? -15.335 13.613 12.586 1.00 70.06 186 PHE A N 1
ATOM 1465 C CA . PHE A 1 186 ? -14.599 12.617 11.824 1.00 70.06 186 PHE A CA 1
ATOM 1466 C C . PHE A 1 186 ? -14.416 11.295 12.574 1.00 70.06 186 PHE A C 1
ATOM 1468 O O . PHE A 1 186 ? -13.855 11.221 13.668 1.00 70.06 186 PHE A O 1
ATOM 1475 N N . ILE A 1 187 ? -14.845 10.216 11.931 1.00 82.06 187 ILE A N 1
ATOM 1476 C CA . ILE A 1 187 ? -14.655 8.844 12.397 1.00 82.06 187 ILE A CA 1
ATOM 1477 C C . ILE A 1 187 ? -13.297 8.342 11.915 1.00 82.06 187 ILE A C 1
ATOM 1479 O O . ILE A 1 187 ? -12.966 8.507 10.750 1.00 82.06 187 ILE A O 1
ATOM 1483 N N . GLN A 1 188 ? -12.539 7.670 12.778 1.00 87.00 188 GLN A N 1
ATOM 1484 C CA . GLN A 1 188 ? -11.243 7.082 12.428 1.00 87.00 188 GLN A CA 1
ATOM 1485 C C . GLN A 1 188 ? -10.936 5.858 13.290 1.00 87.00 188 GLN A C 1
ATOM 1487 O O . GLN A 1 188 ? -11.569 5.661 14.329 1.00 87.00 188 GLN A O 1
ATOM 1492 N N . VAL A 1 189 ? -9.934 5.077 12.890 1.00 91.69 189 VAL A N 1
ATOM 1493 C CA . VAL A 1 189 ? -9.305 4.095 13.780 1.00 91.69 189 VAL A CA 1
ATOM 1494 C C . VAL A 1 189 ? -8.549 4.842 14.883 1.00 91.69 189 VAL A C 1
ATOM 1496 O O . VAL A 1 189 ? -7.922 5.867 14.616 1.00 91.69 189 VAL A O 1
ATOM 1499 N N . ARG A 1 190 ? -8.627 4.377 16.134 1.00 89.81 190 ARG A N 1
ATOM 1500 C CA . ARG A 1 190 ? -7.945 5.019 17.274 1.00 89.81 190 ARG A CA 1
ATOM 1501 C C . ARG A 1 190 ? -7.014 4.032 17.982 1.00 89.81 190 ARG A C 1
ATOM 1503 O O . ARG A 1 190 ? -7.384 2.868 18.110 1.00 89.81 190 ARG A O 1
ATOM 1510 N N . PRO A 1 191 ? -5.835 4.463 18.459 1.00 91.00 191 PRO A N 1
ATOM 1511 C CA . PRO A 1 191 ? -5.011 3.618 19.308 1.00 91.00 191 PRO A CA 1
ATOM 1512 C C . PRO A 1 191 ? -5.695 3.455 20.674 1.00 91.00 191 PRO A C 1
ATOM 1514 O O . PRO A 1 191 ? -6.447 4.339 21.094 1.00 91.00 191 PRO A O 1
ATOM 1517 N N . LEU A 1 192 ? -5.449 2.331 21.351 1.00 89.31 192 LEU A N 1
ATOM 1518 C CA . LEU A 1 192 ? -5.835 2.150 22.752 1.00 89.31 192 LEU A CA 1
ATOM 1519 C C . LEU A 1 192 ? -4.628 1.763 23.604 1.00 89.31 192 LEU A C 1
ATOM 1521 O O . LEU A 1 192 ? -4.265 2.496 24.524 1.00 89.31 192 LEU A O 1
ATOM 1525 N N . ALA A 1 193 ? -3.999 0.630 23.294 1.00 89.75 193 ALA A N 1
ATOM 1526 C CA . ALA A 1 193 ? -2.870 0.124 24.063 1.00 89.75 193 ALA A CA 1
ATOM 1527 C C . ALA A 1 193 ? -1.987 -0.813 23.234 1.00 89.75 193 ALA A C 1
ATOM 1529 O O . ALA A 1 193 ? -2.450 -1.409 22.262 1.00 89.75 193 ALA A O 1
ATOM 1530 N N . TYR A 1 194 ? -0.733 -0.983 23.639 1.00 92.12 194 TYR A N 1
ATOM 1531 C CA . TYR A 1 194 ? 0.115 -2.068 23.149 1.00 92.12 194 TYR A CA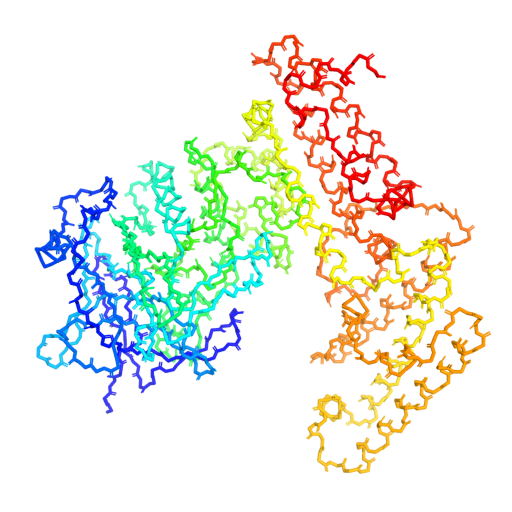 1
ATOM 1532 C C . TYR A 1 194 ? 0.949 -2.678 24.272 1.00 92.12 194 TYR A C 1
ATOM 1534 O O . TYR A 1 194 ? 1.144 -2.057 25.322 1.00 92.12 194 TYR A O 1
ATOM 1542 N N . LYS A 1 195 ? 1.423 -3.902 24.045 1.00 90.88 195 LYS A N 1
ATOM 1543 C CA . LYS A 1 195 ? 2.292 -4.628 24.969 1.00 90.88 195 LYS A CA 1
ATOM 1544 C C . LYS A 1 195 ? 3.206 -5.580 24.212 1.00 90.88 195 LYS A C 1
ATOM 1546 O O . LYS A 1 195 ? 2.758 -6.243 23.279 1.00 90.88 195 LYS A O 1
ATOM 1551 N N . THR A 1 196 ? 4.463 -5.646 24.625 1.00 90.94 196 THR A N 1
ATOM 1552 C CA . THR A 1 196 ? 5.439 -6.646 24.186 1.00 90.94 196 THR A CA 1
ATOM 1553 C C . THR A 1 196 ? 5.420 -7.849 25.126 1.00 90.94 196 THR A C 1
ATOM 1555 O O . THR A 1 196 ? 5.071 -7.724 26.302 1.00 90.94 196 THR A O 1
ATOM 1558 N N . PHE A 1 197 ? 5.739 -9.026 24.598 1.00 88.62 197 PHE A N 1
ATOM 1559 C CA . PHE A 1 197 ? 5.805 -10.282 25.341 1.00 88.62 197 PHE A CA 1
ATOM 1560 C C . PHE A 1 197 ? 6.716 -11.277 24.614 1.00 88.62 197 PHE A C 1
ATOM 1562 O O . PHE A 1 197 ? 6.938 -11.155 23.410 1.00 88.62 197 PHE A O 1
ATOM 1569 N N . ILE A 1 198 ? 7.231 -12.271 25.334 1.00 84.81 198 ILE A N 1
ATOM 1570 C CA . ILE A 1 198 ? 8.127 -13.293 24.780 1.00 84.81 198 ILE A CA 1
ATOM 1571 C C . ILE A 1 198 ? 7.356 -14.597 24.608 1.00 84.81 198 ILE A C 1
ATOM 1573 O O . ILE A 1 198 ? 6.595 -14.998 25.490 1.00 84.81 198 ILE A O 1
ATOM 1577 N N . ILE A 1 199 ? 7.574 -15.274 23.481 1.00 75.94 199 ILE A N 1
ATOM 1578 C CA . ILE A 1 199 ? 7.154 -16.664 23.304 1.00 75.94 199 ILE A CA 1
ATOM 1579 C C . ILE A 1 199 ? 8.378 -17.561 23.306 1.00 75.94 199 ILE A C 1
ATOM 1581 O O . ILE A 1 199 ? 9.202 -17.493 22.392 1.00 75.94 199 ILE A O 1
ATOM 1585 N N . ASP A 1 200 ? 8.430 -18.454 24.289 1.00 70.62 200 ASP A N 1
ATOM 1586 C CA . ASP A 1 200 ? 9.402 -19.534 24.340 1.00 70.62 200 ASP A CA 1
ATOM 1587 C C . ASP A 1 200 ? 8.865 -20.739 23.563 1.00 70.62 200 ASP A C 1
ATOM 1589 O O . ASP A 1 200 ? 7.905 -21.399 23.965 1.00 70.62 200 ASP A O 1
ATOM 1593 N N . LYS A 1 201 ? 9.485 -21.034 22.419 1.00 65.62 201 LYS A N 1
ATOM 1594 C CA . LYS A 1 201 ? 9.348 -22.333 21.749 1.00 65.62 201 LYS A CA 1
ATOM 1595 C C . LYS A 1 201 ? 10.620 -23.132 21.956 1.00 65.62 201 LYS A C 1
ATOM 1597 O O . LYS A 1 201 ? 11.681 -22.536 22.097 1.00 65.62 201 LYS A O 1
ATOM 1602 N N . GLU A 1 202 ? 10.513 -24.462 21.913 1.00 53.62 202 GLU A N 1
ATOM 1603 C CA . GLU A 1 202 ? 11.538 -25.446 22.322 1.00 53.62 202 GLU A CA 1
ATOM 1604 C C . GLU A 1 202 ? 12.980 -25.196 21.824 1.00 53.62 202 GLU A C 1
ATOM 1606 O O . GLU A 1 202 ? 13.894 -25.794 22.372 1.00 53.62 202 GLU A O 1
ATOM 1611 N N . ASN A 1 203 ? 13.223 -24.303 20.851 1.00 50.47 203 ASN A N 1
ATOM 1612 C CA . ASN A 1 203 ? 14.561 -23.901 20.398 1.00 50.47 203 ASN A CA 1
ATOM 1613 C C . ASN A 1 203 ? 14.725 -22.401 20.039 1.00 50.47 203 ASN A C 1
ATOM 1615 O O . ASN A 1 203 ? 15.710 -22.033 19.396 1.00 50.47 203 ASN A O 1
ATOM 1619 N N . SER A 1 204 ? 13.784 -21.522 20.403 1.00 56.03 204 SER A N 1
ATOM 1620 C CA . SER A 1 204 ? 13.910 -20.070 20.188 1.00 56.03 204 SER A CA 1
ATOM 1621 C C . SER A 1 204 ? 12.925 -19.284 21.052 1.00 56.03 204 SER A C 1
ATOM 1623 O O . SER A 1 204 ? 11.718 -19.528 20.961 1.00 56.03 204 SER A O 1
ATOM 1625 N N . SER A 1 205 ? 13.418 -18.297 21.798 1.00 69.25 205 SER A N 1
ATOM 1626 C CA . SER A 1 205 ? 12.589 -17.208 22.313 1.00 69.25 205 SER A CA 1
ATOM 1627 C C . SER A 1 205 ? 12.383 -16.170 21.207 1.00 69.25 205 SER A C 1
ATOM 1629 O O . SER A 1 205 ? 13.309 -15.866 20.449 1.00 69.25 205 SER A O 1
ATOM 1631 N N . GLN A 1 206 ? 11.162 -15.659 21.061 1.00 74.50 206 GLN A N 1
ATOM 1632 C CA . GLN A 1 206 ? 10.879 -14.560 20.136 1.00 74.50 206 GLN A CA 1
ATOM 1633 C C . GLN A 1 206 ? 10.079 -13.454 20.806 1.00 74.50 206 GLN A C 1
ATOM 1635 O O . GLN A 1 206 ? 9.044 -13.720 21.420 1.00 74.50 206 GLN A O 1
ATOM 1640 N N . ASP A 1 207 ? 10.540 -12.220 20.605 1.00 81.75 207 ASP A N 1
ATOM 1641 C CA . ASP A 1 207 ? 9.832 -11.013 21.011 1.00 81.75 207 ASP A CA 1
ATOM 1642 C C . ASP A 1 207 ? 8.634 -10.782 20.087 1.00 81.75 207 ASP A C 1
ATOM 1644 O O . ASP A 1 207 ? 8.753 -10.673 18.860 1.00 81.75 207 ASP A O 1
ATOM 1648 N N . MET A 1 208 ? 7.458 -10.709 20.693 1.00 87.06 208 MET A N 1
ATOM 1649 C CA . MET A 1 208 ? 6.191 -10.432 20.037 1.00 87.06 208 MET A CA 1
ATOM 1650 C C . MET A 1 208 ? 5.516 -9.232 20.686 1.00 87.06 208 MET A C 1
ATOM 1652 O O . MET A 1 208 ? 5.886 -8.774 21.766 1.00 87.06 208 MET A O 1
ATOM 1656 N N . ALA A 1 209 ? 4.497 -8.710 20.018 1.00 89.94 209 ALA A N 1
ATOM 1657 C CA . ALA A 1 209 ? 3.688 -7.627 20.532 1.00 89.94 209 ALA A CA 1
ATOM 1658 C C . ALA A 1 209 ? 2.204 -7.814 20.207 1.00 89.94 209 ALA A C 1
ATOM 1660 O O . ALA A 1 209 ? 1.831 -8.455 19.221 1.00 89.94 209 ALA A O 1
ATOM 1661 N N . GLN A 1 210 ? 1.353 -7.237 21.052 1.00 92.19 210 GLN A N 1
ATOM 1662 C CA . GLN A 1 210 ? -0.076 -7.081 20.815 1.00 92.19 210 GLN A CA 1
ATOM 1663 C C . GLN A 1 210 ? -0.420 -5.604 20.745 1.00 92.19 210 GLN A C 1
ATOM 1665 O O . GLN A 1 210 ? 0.050 -4.809 21.558 1.00 92.19 210 GLN A O 1
ATOM 1670 N N . VAL A 1 211 ? -1.280 -5.249 19.795 1.00 93.75 211 VAL A N 1
ATOM 1671 C CA . VAL A 1 211 ? -1.862 -3.908 19.690 1.00 93.75 211 VAL A CA 1
ATOM 1672 C C . VAL A 1 211 ? -3.364 -4.021 19.847 1.00 93.75 211 VAL A C 1
ATOM 1674 O O . VAL A 1 211 ? -4.004 -4.816 19.159 1.00 93.75 211 VAL A O 1
ATOM 1677 N N . ILE A 1 212 ? -3.921 -3.180 20.709 1.00 93.75 212 ILE A N 1
ATOM 1678 C CA . ILE A 1 212 ? -5.351 -2.955 20.836 1.00 93.75 212 ILE A CA 1
ATOM 1679 C C . ILE A 1 212 ? -5.669 -1.587 20.245 1.00 93.75 212 ILE A C 1
ATOM 1681 O O . ILE A 1 212 ? -5.090 -0.563 20.626 1.00 93.75 212 ILE A O 1
ATOM 1685 N N . ARG A 1 213 ? -6.610 -1.578 19.304 1.00 93.81 213 ARG A N 1
ATOM 1686 C CA . ARG A 1 213 ? -7.102 -0.375 18.635 1.00 93.81 213 ARG A CA 1
ATOM 1687 C C . ARG A 1 213 ? -8.621 -0.403 18.535 1.00 93.81 213 ARG A C 1
ATOM 1689 O O . ARG A 1 213 ? -9.254 -1.444 18.665 1.00 93.81 213 ARG A O 1
ATOM 1696 N N . LEU A 1 214 ? -9.200 0.765 18.315 1.00 93.19 214 LEU A N 1
ATOM 1697 C CA . LEU A 1 214 ? -10.635 0.969 18.215 1.00 93.19 214 LEU A CA 1
ATOM 1698 C C . LEU A 1 214 ? -11.010 1.188 16.753 1.00 93.19 214 LEU A C 1
ATOM 1700 O O . LEU A 1 214 ? -10.490 2.109 16.121 1.00 93.19 214 LEU A O 1
ATOM 1704 N N . VAL A 1 215 ? -11.908 0.362 16.216 1.00 94.94 215 VAL A N 1
ATOM 1705 C CA . VAL A 1 215 ? -12.316 0.404 14.801 1.00 94.94 215 VAL A CA 1
ATOM 1706 C C . VAL A 1 215 ? -13.828 0.607 14.653 1.00 94.94 215 VAL A C 1
ATOM 1708 O O . VAL A 1 215 ? -14.599 0.111 15.472 1.00 94.94 215 VAL A O 1
ATOM 1711 N N . PRO A 1 216 ? -14.302 1.340 13.628 1.00 94.19 216 PRO A N 1
ATOM 1712 C CA . PRO A 1 216 ? -15.736 1.603 13.454 1.00 94.19 216 PRO A CA 1
ATOM 1713 C C . PRO A 1 216 ? -16.509 0.431 12.832 1.00 94.19 216 PRO A C 1
ATOM 1715 O O . PRO A 1 216 ? -17.738 0.416 12.855 1.00 94.19 216 PRO A O 1
ATOM 1718 N N . SER A 1 217 ? -15.802 -0.515 12.218 1.00 96.25 217 SER A N 1
ATOM 1719 C CA . SER A 1 217 ? -16.380 -1.627 11.475 1.00 96.25 217 SER A CA 1
ATOM 1720 C C . SER A 1 217 ? -15.339 -2.710 11.251 1.00 96.25 217 SER A C 1
ATOM 1722 O O . SER A 1 217 ? -14.136 -2.467 11.335 1.00 96.25 217 SER A O 1
ATOM 1724 N N . THR A 1 218 ? -15.831 -3.896 10.926 1.00 96.56 218 THR A N 1
ATOM 1725 C CA . THR A 1 218 ? -15.044 -5.019 10.410 1.00 96.56 218 THR A CA 1
ATOM 1726 C C . THR A 1 218 ? -15.112 -5.125 8.887 1.00 96.56 218 THR A C 1
ATOM 1728 O O . THR A 1 218 ? -14.248 -5.754 8.287 1.00 96.56 218 THR A O 1
ATOM 1731 N N . PHE A 1 219 ? -16.118 -4.540 8.233 1.00 96.44 219 PHE A N 1
ATOM 1732 C CA . PHE A 1 219 ? -16.272 -4.657 6.784 1.00 96.44 219 PHE A CA 1
ATOM 1733 C C . PHE A 1 219 ? -15.264 -3.787 6.046 1.00 96.44 219 PHE A C 1
ATOM 1735 O O . PHE A 1 219 ? -15.068 -2.619 6.387 1.00 96.44 219 PHE A O 1
ATOM 1742 N N . ARG A 1 220 ? -14.645 -4.368 5.019 1.00 94.56 220 ARG A N 1
ATOM 1743 C CA . ARG A 1 220 ? -13.638 -3.716 4.182 1.00 94.56 220 ARG A CA 1
ATOM 1744 C C . ARG A 1 220 ? -14.202 -3.443 2.795 1.00 94.56 220 ARG A C 1
ATOM 1746 O O . ARG A 1 220 ? -15.041 -4.200 2.307 1.00 94.56 220 ARG A O 1
ATOM 1753 N N . TYR A 1 221 ? -13.720 -2.387 2.141 1.00 94.12 221 TYR A N 1
ATOM 1754 C CA . TYR A 1 221 ? -14.175 -2.026 0.796 1.00 94.12 221 TYR A CA 1
ATOM 1755 C C . TYR A 1 221 ? -13.954 -3.159 -0.221 1.00 94.12 221 TYR A C 1
ATOM 1757 O O . TYR A 1 221 ? -14.715 -3.253 -1.171 1.00 94.12 221 TYR A O 1
ATOM 1765 N N . SER A 1 222 ? -12.982 -4.056 -0.046 1.00 93.31 222 SER A N 1
ATOM 1766 C CA . SER A 1 222 ? -12.751 -5.165 -0.987 1.00 93.31 222 SER A CA 1
ATOM 1767 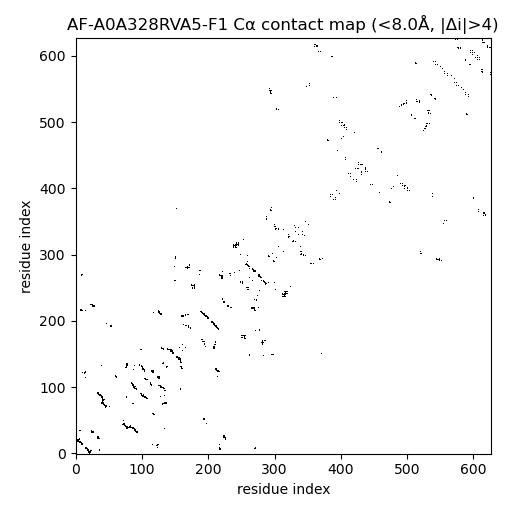C C . SER A 1 222 ? -13.683 -6.373 -0.830 1.00 93.31 222 SER A C 1
ATOM 1769 O O . SER A 1 222 ? -13.618 -7.290 -1.645 1.00 93.31 222 SER A O 1
ATOM 1771 N N . PHE A 1 223 ? -14.527 -6.432 0.205 1.00 95.75 223 PHE A N 1
ATOM 1772 C CA . PHE A 1 223 ? -15.351 -7.619 0.457 1.00 95.75 223 PHE A CA 1
ATOM 1773 C C . PHE A 1 223 ? -16.553 -7.696 -0.487 1.00 95.75 223 PHE A C 1
ATOM 1775 O O . PHE A 1 223 ? -17.237 -6.692 -0.684 1.00 95.75 223 PHE A O 1
ATOM 1782 N N . SER A 1 224 ? -16.817 -8.884 -1.026 1.00 95.25 224 SER A N 1
ATOM 1783 C CA . SER A 1 224 ? -17.858 -9.169 -2.020 1.00 95.25 224 SER A CA 1
ATOM 1784 C C . SER A 1 224 ? -18.368 -10.617 -1.915 1.00 95.25 224 SER A C 1
ATOM 1786 O O . SER A 1 224 ? -17.880 -11.393 -1.087 1.00 95.25 224 SER A O 1
ATOM 1788 N N . GLN A 1 225 ? -19.303 -11.014 -2.784 1.00 94.50 225 GLN A N 1
ATOM 1789 C CA . GLN A 1 225 ? -19.800 -12.395 -2.928 1.00 94.50 225 GLN A CA 1
ATOM 1790 C C . GLN A 1 225 ? -20.458 -12.941 -1.650 1.00 94.50 225 GLN A C 1
ATOM 1792 O O . GLN A 1 225 ? -20.374 -14.129 -1.330 1.00 94.50 225 GLN A O 1
ATOM 1797 N N . ASN A 1 226 ? -21.126 -12.060 -0.911 1.00 95.50 226 ASN A N 1
ATOM 1798 C CA . ASN A 1 226 ? -22.012 -12.409 0.189 1.00 95.50 226 ASN A CA 1
ATOM 1799 C C . ASN A 1 226 ? -23.148 -11.397 0.190 1.00 95.50 226 ASN A C 1
ATOM 1801 O O . ASN A 1 226 ? -22.903 -10.216 0.403 1.00 95.50 226 ASN A O 1
ATOM 1805 N N . GLU A 1 227 ? -24.383 -11.855 0.009 1.00 93.62 227 GLU A N 1
ATOM 1806 C CA . GLU A 1 227 ? -25.548 -10.984 -0.179 1.00 93.62 227 GLU A CA 1
ATOM 1807 C C . GLU A 1 227 ? -25.682 -9.902 0.907 1.00 93.62 227 GLU A C 1
ATOM 1809 O O . GLU A 1 227 ? -25.967 -8.747 0.605 1.00 93.62 227 GLU A O 1
ATOM 1814 N N . ALA A 1 228 ? -25.420 -10.238 2.174 1.00 93.69 228 ALA A N 1
ATOM 1815 C CA . ALA A 1 228 ? -25.500 -9.268 3.265 1.00 93.69 228 ALA A CA 1
ATOM 1816 C C . ALA A 1 228 ? -24.385 -8.205 3.206 1.00 93.69 228 ALA A C 1
ATOM 1818 O O . ALA A 1 228 ? -24.598 -7.075 3.637 1.00 93.69 228 ALA A O 1
ATOM 1819 N N . ILE A 1 229 ? -23.213 -8.553 2.666 1.00 94.25 229 ILE A N 1
ATOM 1820 C CA . ILE A 1 229 ? -22.106 -7.618 2.426 1.00 94.25 229 ILE A CA 1
ATOM 1821 C C . ILE A 1 229 ? -22.385 -6.783 1.176 1.00 94.25 229 ILE A C 1
ATOM 1823 O O . ILE A 1 229 ? -22.261 -5.564 1.224 1.00 94.25 229 ILE A O 1
ATOM 1827 N N . ASP A 1 230 ? -22.785 -7.423 0.079 1.00 93.31 230 ASP A N 1
ATOM 1828 C CA . ASP A 1 230 ? -23.016 -6.779 -1.216 1.00 93.31 230 ASP A CA 1
ATOM 1829 C C . ASP A 1 230 ? -24.166 -5.762 -1.139 1.00 93.31 230 ASP A C 1
ATOM 1831 O O . ASP A 1 230 ? -24.086 -4.687 -1.729 1.00 93.31 230 ASP A O 1
ATOM 1835 N N . ASN A 1 231 ? -25.196 -6.051 -0.336 1.00 92.62 231 ASN A N 1
ATOM 1836 C CA . ASN A 1 231 ? -26.289 -5.115 -0.062 1.00 92.62 231 ASN A CA 1
ATOM 1837 C C . ASN A 1 231 ? -25.879 -3.952 0.856 1.00 92.62 231 ASN A C 1
ATOM 1839 O O . ASN A 1 231 ? -26.517 -2.902 0.827 1.00 92.62 231 ASN A O 1
ATOM 1843 N N . LEU A 1 232 ? -24.860 -4.140 1.702 1.00 91.31 232 LEU A N 1
ATOM 1844 C CA . LEU A 1 232 ? -24.400 -3.131 2.660 1.00 91.31 232 LEU A CA 1
ATOM 1845 C C . LEU A 1 232 ? -23.344 -2.195 2.064 1.00 91.31 232 LEU A C 1
ATOM 1847 O O . LEU A 1 232 ? -23.297 -1.023 2.422 1.00 91.31 232 LEU A O 1
ATOM 1851 N N . LEU A 1 233 ? -22.454 -2.719 1.222 1.00 91.25 233 LEU A N 1
ATOM 1852 C CA . LEU A 1 233 ? -21.273 -2.008 0.746 1.00 91.25 233 LEU A CA 1
ATOM 1853 C C . LEU A 1 233 ? -21.490 -1.492 -0.679 1.00 91.25 233 LEU A C 1
ATOM 1855 O O . LEU A 1 233 ? -21.264 -2.245 -1.629 1.00 91.25 233 LEU A O 1
ATOM 1859 N N . PRO A 1 234 ? -21.835 -0.208 -0.878 1.00 84.50 234 PRO A N 1
ATOM 1860 C CA . PRO A 1 234 ? -21.883 0.345 -2.222 1.00 84.50 234 PRO A CA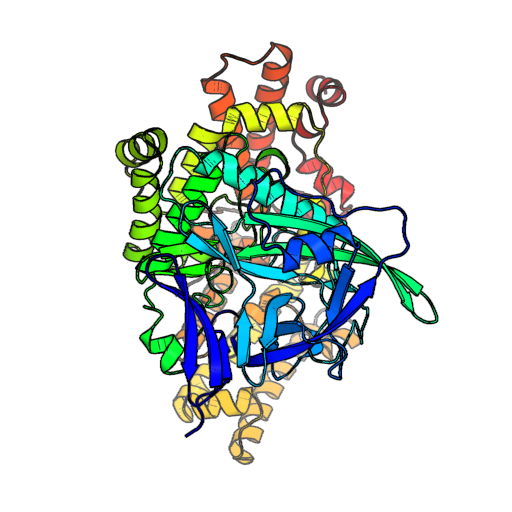 1
ATOM 1861 C C . PRO A 1 234 ? -20.486 0.305 -2.850 1.00 84.50 234 PRO A C 1
ATOM 1863 O O . PRO A 1 234 ? -19.512 0.839 -2.306 1.00 84.50 234 PRO A O 1
ATOM 1866 N N . LYS A 1 235 ? -20.393 -0.343 -4.013 1.00 81.75 235 LYS A N 1
ATOM 1867 C CA . LYS A 1 235 ? -19.161 -0.448 -4.798 1.00 81.75 235 LYS A CA 1
ATOM 1868 C C . LYS A 1 235 ? -19.188 0.554 -5.939 1.00 81.75 235 LYS A C 1
ATOM 1870 O O . LYS A 1 235 ? -19.943 0.406 -6.897 1.00 81.75 235 LYS A O 1
ATOM 1875 N N . SER A 1 236 ? -18.338 1.568 -5.852 1.00 87.00 236 SER A N 1
ATOM 1876 C CA . SER A 1 236 ? -17.973 2.382 -7.009 1.00 87.00 236 SER A CA 1
ATOM 1877 C C . SER A 1 236 ? -16.548 2.906 -6.878 1.00 87.00 236 SER A C 1
ATOM 1879 O O . SER A 1 236 ? -16.095 3.247 -5.776 1.00 87.00 236 SER A O 1
ATOM 1881 N N . ASP A 1 237 ? -15.851 2.996 -8.010 1.00 85.62 237 ASP A N 1
ATOM 1882 C CA . ASP A 1 237 ? -14.514 3.591 -8.084 1.00 85.62 237 ASP A CA 1
ATOM 1883 C C . ASP A 1 237 ? -14.517 5.032 -7.554 1.00 85.62 237 ASP A C 1
ATOM 1885 O O . ASP A 1 237 ? -13.552 5.471 -6.936 1.00 85.62 237 ASP A O 1
ATOM 1889 N N . GLU A 1 238 ? -15.610 5.773 -7.752 1.00 88.81 238 GLU A N 1
ATOM 1890 C CA . GLU A 1 238 ? -15.748 7.153 -7.282 1.00 88.81 238 GLU A CA 1
ATOM 1891 C C . GLU A 1 238 ? -15.820 7.238 -5.752 1.00 88.81 238 GLU A C 1
ATOM 1893 O O . GLU A 1 238 ? -15.128 8.072 -5.167 1.00 88.81 238 GLU A O 1
ATOM 1898 N N . ILE A 1 239 ? -16.575 6.352 -5.085 1.00 89.69 239 ILE A N 1
ATOM 1899 C CA . ILE A 1 239 ? -16.640 6.293 -3.614 1.00 89.69 239 ILE A CA 1
ATOM 1900 C C . ILE A 1 239 ? -15.273 5.907 -3.039 1.00 89.69 239 ILE A C 1
ATOM 1902 O O . ILE A 1 239 ? -14.807 6.539 -2.084 1.00 89.69 239 ILE A O 1
ATOM 1906 N N . TYR A 1 240 ? -14.610 4.911 -3.635 1.00 89.88 240 TYR A N 1
ATOM 1907 C CA . TYR A 1 240 ? -13.258 4.499 -3.247 1.00 89.88 240 TYR A CA 1
ATOM 1908 C C . TYR A 1 240 ? -12.268 5.660 -3.360 1.00 89.88 240 TYR A C 1
ATOM 1910 O O . TYR A 1 240 ? -11.604 6.023 -2.386 1.00 89.88 240 TYR A O 1
ATOM 1918 N N . MET A 1 241 ? -12.206 6.289 -4.534 1.00 90.38 241 MET A N 1
ATOM 1919 C CA . MET A 1 241 ? -11.257 7.359 -4.823 1.00 90.38 241 MET A CA 1
ATOM 1920 C C . MET A 1 241 ? -11.547 8.627 -4.017 1.00 90.38 241 MET A C 1
ATOM 1922 O O . MET A 1 241 ? -10.608 9.269 -3.545 1.00 90.38 241 MET A O 1
ATOM 1926 N N . SER A 1 242 ? -12.821 8.962 -3.796 1.00 91.75 242 SER A N 1
ATOM 1927 C CA . SER A 1 242 ? -13.236 10.076 -2.938 1.00 91.75 242 SER A CA 1
ATOM 1928 C C . SER A 1 242 ? -12.766 9.878 -1.495 1.00 91.75 242 SER A C 1
ATOM 1930 O O . SER A 1 242 ? -12.095 10.753 -0.934 1.00 91.75 242 SER A O 1
ATOM 1932 N N . ASN A 1 243 ? -13.039 8.709 -0.904 1.00 91.50 243 ASN A N 1
ATOM 1933 C CA . ASN A 1 243 ? -12.611 8.403 0.461 1.00 91.50 243 ASN A CA 1
ATOM 1934 C C . ASN A 1 243 ? -11.098 8.373 0.590 1.00 91.50 243 ASN A C 1
ATOM 1936 O O . ASN A 1 243 ? -10.547 8.919 1.543 1.00 91.50 243 ASN A O 1
ATOM 1940 N N . LEU A 1 244 ? -10.416 7.806 -0.397 1.00 89.81 244 LEU A N 1
ATOM 1941 C CA . LEU A 1 244 ? -8.972 7.753 -0.383 1.00 89.81 244 LEU A CA 1
ATOM 1942 C C . LEU A 1 244 ? -8.326 9.142 -0.494 1.00 89.81 244 LEU A C 1
ATOM 1944 O O . LEU A 1 244 ? -7.368 9.440 0.225 1.00 89.81 244 LEU A O 1
ATOM 1948 N N . GLY A 1 245 ? -8.866 10.005 -1.359 1.00 89.19 245 GLY A N 1
ATOM 1949 C CA . GLY A 1 245 ? -8.435 11.396 -1.475 1.00 89.19 245 GLY A CA 1
ATOM 1950 C C . GLY A 1 245 ? -8.646 12.161 -0.170 1.00 89.19 245 GLY A C 1
ATOM 1951 O O . GLY A 1 245 ? -7.747 12.863 0.287 1.00 89.19 245 GLY A O 1
ATOM 1952 N N . ARG A 1 246 ? -9.793 11.949 0.488 1.00 89.25 246 ARG A N 1
ATOM 1953 C CA . ARG A 1 246 ? -10.128 12.529 1.798 1.00 89.25 246 ARG A CA 1
ATOM 1954 C C . ARG A 1 246 ? -9.141 12.090 2.882 1.00 89.25 246 ARG A C 1
ATOM 1956 O O . ARG A 1 246 ? -8.584 12.933 3.578 1.00 89.25 246 ARG A O 1
ATOM 1963 N N . GLU A 1 247 ? -8.889 10.790 3.004 1.00 88.44 247 GLU A N 1
ATOM 1964 C CA . GLU A 1 247 ? -7.972 10.235 4.006 1.00 88.44 247 GLU A CA 1
ATOM 1965 C C . GLU A 1 247 ? -6.524 10.699 3.779 1.00 88.44 247 GLU A C 1
ATOM 1967 O O . GLU A 1 247 ? -5.838 11.082 4.726 1.00 88.44 247 GLU A O 1
ATOM 1972 N N . THR A 1 248 ? -6.082 10.760 2.519 1.00 86.38 248 THR A N 1
ATOM 1973 C CA . THR A 1 248 ? -4.749 11.264 2.157 1.00 86.38 248 THR A CA 1
ATOM 1974 C C . THR A 1 248 ? -4.618 12.757 2.467 1.00 86.38 248 THR A C 1
ATOM 1976 O O . THR A 1 248 ? -3.606 13.192 3.013 1.00 86.38 248 THR A O 1
ATOM 1979 N N . ALA A 1 249 ? -5.646 13.558 2.170 1.00 84.69 249 ALA A N 1
ATOM 1980 C CA . ALA A 1 249 ? -5.667 14.982 2.492 1.00 84.69 249 ALA A CA 1
ATOM 1981 C C . ALA A 1 249 ? -5.544 15.240 4.001 1.00 84.69 249 ALA A C 1
ATOM 1983 O O . ALA A 1 249 ? -4.839 16.165 4.402 1.00 84.69 249 ALA A O 1
ATOM 1984 N N . LEU A 1 250 ? -6.182 14.415 4.834 1.00 85.62 250 LEU A N 1
ATOM 1985 C CA . LEU A 1 250 ? -6.100 14.531 6.293 1.00 85.62 250 LEU A CA 1
ATOM 1986 C C . LEU A 1 250 ? -4.706 14.206 6.823 1.00 85.62 250 LEU A C 1
ATOM 1988 O O . LEU A 1 250 ? -4.180 14.961 7.636 1.00 85.62 250 LEU A O 1
ATOM 1992 N N . LEU A 1 251 ? -4.079 13.135 6.328 1.00 85.50 251 LEU A N 1
ATOM 1993 C CA . LEU A 1 251 ? -2.696 12.793 6.688 1.00 85.50 251 LEU A CA 1
ATOM 1994 C C . LEU A 1 251 ? -1.696 13.872 6.242 1.00 85.50 251 LEU A C 1
ATOM 1996 O O . LEU A 1 251 ? -0.701 14.122 6.910 1.00 85.50 251 LEU A O 1
ATOM 2000 N N . LEU A 1 252 ? -1.975 14.563 5.136 1.00 80.94 252 LEU A N 1
ATOM 2001 C CA . LEU A 1 252 ? -1.175 15.696 4.661 1.00 80.94 252 LEU A CA 1
ATOM 2002 C C . LEU A 1 252 ? -1.574 17.042 5.284 1.00 80.94 252 LEU A C 1
ATOM 2004 O O . LEU A 1 252 ? -1.014 18.073 4.906 1.00 80.94 252 LEU A O 1
ATOM 2008 N N . SER A 1 253 ? -2.541 17.047 6.202 1.00 77.88 253 SER A N 1
ATOM 2009 C CA . SER A 1 253 ? -2.952 18.229 6.969 1.00 77.88 253 SER A CA 1
ATOM 2010 C C . SER A 1 253 ? -2.586 18.135 8.449 1.00 77.88 253 SER A C 1
ATOM 2012 O O . SER A 1 253 ? -2.826 19.095 9.173 1.00 77.88 253 SER A O 1
ATOM 2014 N N . SER A 1 254 ? -2.024 17.014 8.912 1.00 78.06 254 SER A N 1
ATOM 2015 C CA . SER A 1 254 ? -1.582 16.861 10.298 1.00 78.06 254 SER A CA 1
ATOM 2016 C C . SER A 1 254 ? -0.362 17.718 10.627 1.00 78.06 254 SER A C 1
ATOM 2018 O O . SER A 1 254 ? 0.449 18.032 9.753 1.00 78.06 254 SER A O 1
ATOM 2020 N N . ASP A 1 255 ? -0.227 18.067 11.913 1.00 77.00 255 ASP A N 1
ATOM 2021 C CA . ASP A 1 255 ? 0.900 18.852 12.443 1.00 77.00 255 ASP A CA 1
ATOM 2022 C C . ASP A 1 255 ? 2.246 18.230 12.058 1.00 77.00 255 ASP A C 1
ATOM 2024 O O . ASP A 1 255 ? 3.160 18.903 11.578 1.00 77.00 255 ASP A O 1
ATOM 2028 N N . GLU A 1 256 ? 2.338 16.910 12.220 1.00 81.12 256 GLU A N 1
ATOM 2029 C CA . GLU A 1 256 ? 3.370 16.102 11.597 1.00 81.12 256 GLU A CA 1
ATOM 2030 C C . GLU A 1 256 ? 2.760 15.375 10.406 1.00 81.12 256 GLU A C 1
ATOM 2032 O O . GLU A 1 256 ? 1.983 14.436 10.561 1.00 81.12 256 GLU A O 1
ATOM 2037 N N . LEU A 1 257 ? 3.096 15.846 9.209 1.00 80.25 257 LEU A N 1
ATOM 2038 C CA . LEU A 1 257 ? 2.587 15.314 7.951 1.00 80.25 257 LEU A CA 1
ATOM 2039 C C . LEU A 1 257 ? 2.907 13.824 7.817 1.00 80.25 257 LEU A C 1
ATOM 2041 O O . LEU A 1 257 ? 4.068 13.434 7.964 1.00 80.25 257 LEU A O 1
ATOM 2045 N N . GLN A 1 258 ? 1.918 13.018 7.445 1.00 82.50 258 GLN A N 1
ATOM 2046 C CA . GLN A 1 258 ? 2.043 11.571 7.259 1.00 82.50 258 GLN A CA 1
ATOM 2047 C C . GLN A 1 258 ? 1.664 11.140 5.842 1.00 82.50 258 GLN A C 1
ATOM 2049 O O . GLN A 1 258 ? 0.959 11.844 5.117 1.00 82.50 258 GLN A O 1
ATOM 2054 N N . VAL A 1 259 ? 2.121 9.951 5.452 1.00 80.56 259 VAL A N 1
ATOM 2055 C CA . VAL A 1 259 ? 1.676 9.273 4.228 1.00 80.56 259 VAL A CA 1
ATOM 2056 C C . VAL A 1 259 ? 1.485 7.803 4.523 1.00 80.56 259 VAL A C 1
ATOM 2058 O O . VAL A 1 259 ? 2.292 7.198 5.221 1.00 80.56 259 VAL A O 1
ATOM 2061 N N . HIS A 1 260 ? 0.430 7.234 3.955 1.00 82.81 260 HIS A N 1
ATOM 2062 C CA . HIS A 1 260 ? 0.097 5.833 4.119 1.00 82.81 260 HIS A CA 1
ATOM 2063 C C . HIS A 1 260 ? 0.677 5.004 2.967 1.00 82.81 260 HIS A C 1
ATOM 2065 O O . HIS A 1 260 ? 0.206 5.094 1.834 1.00 82.81 260 HIS A O 1
ATOM 2071 N N . ASN A 1 261 ? 1.674 4.166 3.247 1.00 74.81 261 ASN A N 1
ATOM 2072 C CA . ASN A 1 261 ? 2.366 3.378 2.218 1.00 74.81 261 ASN A CA 1
ATOM 2073 C C . ASN A 1 261 ? 1.613 2.108 1.800 1.00 74.81 261 ASN A C 1
ATOM 2075 O O . ASN A 1 261 ? 1.959 1.489 0.799 1.00 74.81 261 ASN A O 1
ATOM 2079 N N . ASN A 1 262 ? 0.562 1.734 2.534 1.00 76.94 262 ASN A N 1
ATOM 2080 C CA . ASN A 1 262 ? -0.222 0.522 2.289 1.00 76.94 262 ASN A CA 1
ATOM 2081 C C . ASN A 1 262 ? -1.682 0.829 1.915 1.00 76.94 262 ASN A C 1
ATOM 2083 O O . ASN A 1 262 ? -2.626 0.353 2.543 1.00 76.94 262 ASN A O 1
ATOM 2087 N N . ILE A 1 263 ? -1.876 1.714 0.938 1.00 78.75 263 ILE A N 1
ATOM 2088 C CA . ILE A 1 263 ? -3.202 2.092 0.436 1.00 78.75 263 ILE A CA 1
ATOM 2089 C C . ILE A 1 263 ? -3.714 1.021 -0.534 1.00 78.75 263 ILE A C 1
ATOM 2091 O O . ILE A 1 263 ? -3.127 0.804 -1.594 1.00 78.75 263 ILE A O 1
ATOM 2095 N N . ASN A 1 264 ? -4.833 0.385 -0.195 1.00 82.62 264 ASN A N 1
ATOM 2096 C CA . ASN A 1 264 ? -5.553 -0.551 -1.059 1.00 82.62 264 ASN A CA 1
ATOM 2097 C C . ASN A 1 264 ? -7.014 -0.708 -0.580 1.00 82.62 264 ASN A C 1
ATOM 2099 O O . ASN A 1 264 ? -7.314 -0.355 0.565 1.00 82.62 264 ASN A O 1
ATOM 2103 N N . PRO A 1 265 ? -7.916 -1.254 -1.417 1.00 87.31 265 PRO A N 1
ATOM 2104 C CA . PRO A 1 265 ? -9.304 -1.557 -1.056 1.00 87.31 265 PRO A CA 1
ATOM 2105 C C . PRO A 1 265 ? -9.484 -2.358 0.243 1.00 87.31 265 PRO A C 1
ATOM 2107 O O . PRO A 1 265 ? -10.418 -2.108 1.005 1.00 87.31 265 PRO A O 1
ATOM 2110 N N . ASN A 1 266 ? -8.579 -3.294 0.538 1.00 87.62 266 ASN A N 1
ATOM 2111 C CA . ASN A 1 266 ? -8.644 -4.087 1.763 1.00 87.62 266 ASN A CA 1
ATOM 2112 C C . ASN A 1 266 ? -8.315 -3.248 3.016 1.00 87.62 266 ASN A C 1
ATOM 2114 O O . ASN A 1 266 ? -8.750 -3.587 4.107 1.00 87.62 266 ASN A O 1
ATOM 2118 N N . ASN A 1 267 ? -7.621 -2.117 2.904 1.00 89.62 267 ASN A N 1
ATOM 2119 C CA . ASN A 1 267 ? -7.276 -1.260 4.046 1.00 89.62 267 ASN A CA 1
ATOM 2120 C C . ASN A 1 267 ? -8.239 -0.075 4.248 1.00 89.62 267 ASN A C 1
ATOM 2122 O O . ASN A 1 267 ? -7.920 0.864 4.976 1.00 89.62 267 ASN A O 1
ATOM 2126 N N . LEU A 1 268 ? -9.429 -0.126 3.645 1.00 92.00 268 LEU A N 1
ATOM 2127 C CA . LEU A 1 268 ? -10.510 0.832 3.869 1.00 92.00 268 LEU A CA 1
ATOM 2128 C C . LEU A 1 268 ? -11.665 0.174 4.624 1.00 92.00 268 LEU A C 1
ATOM 2130 O O . LEU A 1 268 ? -12.350 -0.695 4.086 1.00 92.00 268 LEU A O 1
ATOM 2134 N N . LEU A 1 269 ? -11.892 0.610 5.863 1.00 94.44 269 LEU A N 1
ATOM 2135 C CA . LEU A 1 269 ? -12.983 0.143 6.714 1.00 94.44 269 LEU A CA 1
ATOM 2136 C C . LEU A 1 269 ? -14.260 0.932 6.446 1.00 94.44 269 LEU A C 1
ATOM 2138 O O . LEU A 1 269 ? -14.246 2.162 6.431 1.00 94.44 269 LEU A O 1
ATOM 2142 N N . TYR A 1 270 ? -15.362 0.211 6.282 1.00 94.75 270 TYR A N 1
ATOM 2143 C CA . TYR A 1 270 ? -16.689 0.770 6.069 1.00 94.75 270 TYR A CA 1
ATOM 2144 C C . TYR A 1 270 ? -17.157 1.599 7.268 1.00 94.75 270 TYR A C 1
ATOM 2146 O O . TYR A 1 270 ? -16.981 1.203 8.420 1.00 94.75 270 TYR A O 1
ATOM 2154 N N . VAL A 1 271 ? -17.788 2.738 7.003 1.00 91.81 271 VAL A N 1
ATOM 2155 C CA . VAL A 1 271 ? -18.417 3.581 8.027 1.00 91.81 271 VAL A CA 1
ATOM 2156 C C . VAL A 1 271 ? -19.872 3.862 7.676 1.00 91.81 271 VAL A C 1
ATOM 2158 O O . VAL A 1 271 ? -20.734 3.757 8.544 1.00 91.81 271 VAL A O 1
ATOM 2161 N N . SER A 1 272 ? -20.131 4.227 6.424 1.00 90.25 272 SER A N 1
ATOM 2162 C CA . SER A 1 272 ? -21.460 4.457 5.856 1.00 90.25 272 SER A CA 1
ATOM 2163 C C . SER A 1 272 ? -21.377 4.369 4.332 1.00 90.25 272 SER A C 1
ATOM 2165 O O . SER A 1 272 ? -20.272 4.306 3.794 1.00 90.25 272 SER A O 1
ATOM 2167 N N . ASP A 1 273 ? -22.512 4.443 3.638 1.00 88.50 273 ASP A N 1
ATOM 2168 C CA . ASP A 1 273 ? -22.602 4.304 2.176 1.00 88.50 273 ASP A CA 1
ATOM 2169 C C . ASP A 1 273 ? -21.549 5.130 1.408 1.00 88.50 273 ASP A C 1
ATOM 2171 O O . ASP A 1 273 ? -20.928 4.660 0.461 1.00 88.50 273 ASP A O 1
ATOM 2175 N N . GLU A 1 274 ? -21.267 6.351 1.859 1.00 87.25 274 GLU A N 1
ATOM 2176 C CA . GLU A 1 274 ? -20.289 7.233 1.211 1.00 87.25 274 GLU A CA 1
ATOM 2177 C C . GLU A 1 274 ? -18.955 7.350 1.956 1.00 87.25 274 GLU A C 1
ATOM 2179 O O . GLU A 1 274 ? -18.068 8.075 1.508 1.00 87.25 274 GLU A O 1
ATOM 2184 N N . THR A 1 275 ? -18.787 6.683 3.102 1.00 89.75 275 THR A N 1
ATOM 2185 C CA . THR A 1 275 ? -17.635 6.903 3.987 1.00 89.75 275 THR A CA 1
ATOM 2186 C C . THR A 1 275 ? -16.900 5.612 4.320 1.00 89.75 275 THR A C 1
ATOM 2188 O O . THR A 1 275 ? -17.463 4.664 4.866 1.00 89.75 275 THR A O 1
ATOM 2191 N N . TYR A 1 276 ? -15.592 5.640 4.079 1.00 93.19 276 TYR A N 1
ATOM 2192 C CA . TYR A 1 276 ? -14.622 4.620 4.453 1.00 93.19 276 TYR A CA 1
ATOM 2193 C C . TYR A 1 276 ? -13.383 5.276 5.061 1.00 93.19 276 TYR A C 1
ATOM 2195 O O . TYR A 1 276 ? -12.965 6.341 4.606 1.00 93.19 276 TYR A O 1
ATOM 2203 N N . VAL A 1 277 ? -12.767 4.636 6.052 1.00 92.44 277 VAL A N 1
ATOM 2204 C CA . VAL A 1 277 ? -11.583 5.160 6.758 1.00 92.44 277 VAL A CA 1
ATOM 2205 C C . VAL A 1 277 ? -10.391 4.227 6.600 1.00 92.44 277 VAL A C 1
ATOM 2207 O O . VAL A 1 277 ? -10.569 3.011 6.523 1.00 92.44 277 VAL A O 1
ATOM 2210 N N . LEU A 1 278 ? -9.177 4.780 6.553 1.00 91.44 278 LEU A N 1
ATOM 2211 C CA . LEU A 1 278 ? -7.966 3.965 6.458 1.00 91.44 278 LEU A CA 1
ATOM 2212 C C . LEU A 1 278 ? -7.715 3.171 7.749 1.00 91.44 278 LEU A C 1
ATOM 2214 O O . LEU A 1 278 ? -8.095 3.582 8.846 1.00 91.44 278 LEU A O 1
ATOM 2218 N N . THR A 1 279 ? -7.056 2.026 7.598 1.00 92.06 279 THR A N 1
ATOM 2219 C CA . THR A 1 279 ? -6.533 1.186 8.680 1.00 92.06 279 THR A CA 1
ATOM 2220 C C . THR A 1 279 ? -5.134 0.681 8.323 1.00 92.06 279 THR A C 1
ATOM 2222 O O . THR A 1 279 ? -4.701 0.820 7.185 1.00 92.06 279 THR A O 1
ATOM 2225 N N . ASP A 1 280 ? -4.467 0.035 9.281 1.00 87.81 280 ASP A N 1
ATOM 2226 C CA . ASP A 1 280 ? -3.104 -0.518 9.160 1.00 87.81 280 ASP A CA 1
ATOM 2227 C C . ASP A 1 280 ? -2.013 0.560 9.079 1.00 87.81 280 ASP A C 1
ATOM 2229 O O . ASP A 1 280 ? -1.236 0.655 8.130 1.00 87.81 280 ASP A O 1
ATOM 2233 N N . TYR A 1 281 ? -1.937 1.338 10.160 1.00 89.69 281 TYR A N 1
ATOM 2234 C CA . TYR A 1 281 ? -1.048 2.485 10.325 1.00 89.69 281 TYR A CA 1
ATOM 2235 C C . TYR A 1 281 ? 0.412 2.121 10.637 1.00 89.69 281 TYR A C 1
ATOM 2237 O O . TYR A 1 281 ? 1.249 3.020 10.670 1.00 89.69 281 TYR A O 1
ATOM 2245 N N . GLU A 1 282 ? 0.754 0.839 10.812 1.00 86.12 282 GLU A N 1
ATOM 2246 C CA . GLU A 1 282 ? 2.141 0.332 10.854 1.00 86.12 282 GLU A CA 1
ATOM 2247 C C . GLU A 1 282 ? 3.004 0.944 9.728 1.00 86.12 282 GLU A C 1
ATOM 2249 O O . GLU A 1 282 ? 4.157 1.307 9.938 1.00 86.12 282 GLU A O 1
ATOM 2254 N N . GLU A 1 283 ? 2.417 1.139 8.542 1.00 79.38 283 GLU A N 1
ATOM 2255 C CA . GLU A 1 283 ? 3.087 1.652 7.342 1.00 79.38 283 GLU A CA 1
ATOM 2256 C C . GLU A 1 283 ? 2.694 3.107 7.010 1.00 79.38 283 GLU A C 1
ATOM 2258 O O . GLU A 1 283 ? 2.666 3.498 5.841 1.00 79.38 283 GLU A O 1
ATOM 2263 N N . CYS A 1 284 ? 2.386 3.924 8.025 1.00 85.00 284 CYS A N 1
ATOM 2264 C CA . CYS A 1 284 ? 1.971 5.324 7.864 1.00 85.00 284 CYS A CA 1
ATOM 2265 C C . CYS A 1 284 ? 2.954 6.344 8.492 1.00 85.00 284 CYS A C 1
ATOM 2267 O O . CYS A 1 284 ? 2.547 7.168 9.323 1.00 85.00 284 CYS A O 1
ATOM 2269 N N . PRO A 1 285 ? 4.252 6.308 8.133 1.00 79.88 285 PRO A N 1
ATOM 2270 C CA . PRO A 1 285 ? 5.267 7.118 8.792 1.00 79.88 285 PRO A CA 1
ATOM 2271 C C . PRO A 1 285 ? 5.132 8.616 8.466 1.00 79.88 285 PRO A C 1
ATOM 2273 O O . PRO A 1 285 ? 4.550 9.001 7.442 1.00 79.88 285 PRO A O 1
ATOM 2276 N N . PRO A 1 286 ? 5.764 9.491 9.267 1.00 79.19 286 PRO A N 1
ATOM 2277 C CA . PRO A 1 286 ? 5.939 10.890 8.909 1.00 79.19 286 PRO A CA 1
ATOM 2278 C C . PRO A 1 286 ? 6.644 11.081 7.556 1.00 79.19 286 PRO A C 1
ATOM 2280 O O . PRO A 1 286 ? 7.664 10.449 7.258 1.00 79.19 286 PRO A O 1
ATOM 2283 N N . VAL A 1 287 ? 6.170 12.049 6.764 1.00 73.19 287 VAL A N 1
ATOM 2284 C CA . VAL A 1 287 ? 6.719 12.450 5.450 1.00 73.19 287 VAL A CA 1
ATOM 2285 C C . VAL A 1 287 ? 8.232 12.654 5.512 1.00 73.19 287 VAL A C 1
ATOM 2287 O O . VAL A 1 287 ? 8.970 12.275 4.599 1.00 73.19 287 VAL A O 1
ATOM 2290 N N . ASN A 1 288 ? 8.705 13.238 6.613 1.00 62.03 288 ASN A N 1
ATOM 2291 C CA . ASN A 1 288 ? 10.096 13.624 6.803 1.00 62.03 288 ASN A CA 1
ATOM 2292 C C . ASN A 1 288 ? 11.066 12.425 6.910 1.00 62.03 288 ASN A C 1
ATOM 2294 O O . ASN A 1 288 ? 12.269 12.592 6.675 1.00 62.03 288 ASN A O 1
ATOM 2298 N N . GLN A 1 289 ? 10.555 11.225 7.208 1.00 57.41 289 GLN A N 1
ATOM 2299 C CA . GLN A 1 289 ? 11.355 10.013 7.349 1.00 57.41 289 GLN A CA 1
ATOM 2300 C C . GLN A 1 289 ? 11.611 9.358 5.979 1.00 57.41 289 GLN A C 1
ATOM 2302 O O . GLN A 1 289 ? 12.764 9.071 5.644 1.00 57.41 289 GLN A O 1
ATOM 2307 N N . TYR A 1 290 ? 10.597 9.251 5.107 1.00 51.81 290 TYR A N 1
ATOM 2308 C CA . TYR A 1 290 ? 10.689 8.410 3.898 1.00 51.81 290 TYR A CA 1
ATOM 2309 C C . TYR A 1 290 ? 10.209 9.040 2.579 1.00 51.81 290 TYR A C 1
ATOM 2311 O O . TYR A 1 290 ? 10.620 8.575 1.519 1.00 51.81 290 TYR A O 1
ATOM 2319 N N . HIS A 1 291 ? 9.431 10.126 2.573 1.00 45.88 291 HIS A N 1
ATOM 2320 C CA . HIS A 1 291 ? 8.861 10.629 1.313 1.00 45.88 291 HIS A CA 1
ATOM 2321 C C . HIS A 1 291 ? 9.822 11.510 0.515 1.00 45.88 291 HIS A C 1
ATOM 2323 O O . HIS A 1 291 ? 10.666 12.202 1.086 1.00 45.88 291 HIS A O 1
ATOM 2329 N N . CYS A 1 292 ? 9.721 11.385 -0.817 1.00 47.84 292 CYS A N 1
ATOM 2330 C CA . CYS A 1 292 ? 10.736 11.611 -1.865 1.00 47.84 292 CYS A CA 1
ATOM 2331 C C . CYS A 1 292 ? 11.984 10.710 -1.798 1.00 47.84 292 CYS A C 1
ATOM 2333 O O . CYS A 1 292 ? 13.001 11.024 -2.415 1.00 47.84 292 CYS A O 1
ATOM 2335 N N . ASN A 1 293 ? 11.921 9.574 -1.097 1.00 42.66 293 ASN A N 1
ATOM 2336 C CA . ASN A 1 293 ? 12.811 8.468 -1.421 1.00 42.66 293 ASN A CA 1
ATOM 2337 C C . ASN A 1 293 ? 12.320 7.881 -2.736 1.00 42.66 293 ASN A C 1
ATOM 2339 O O . ASN A 1 293 ? 11.275 7.254 -2.771 1.00 42.66 293 ASN A O 1
ATOM 2343 N N . LEU A 1 294 ? 13.089 8.118 -3.784 1.00 46.16 294 LEU A N 1
ATOM 2344 C CA . LEU A 1 294 ? 13.448 7.116 -4.764 1.00 46.16 294 LEU A CA 1
ATOM 2345 C C . LEU A 1 294 ? 12.315 6.251 -5.373 1.00 46.16 294 LEU A C 1
ATOM 2347 O O . LEU A 1 294 ? 12.016 6.432 -6.546 1.00 46.16 294 LEU A O 1
ATOM 2351 N N . ASP A 1 295 ? 11.688 5.342 -4.649 1.00 44.25 295 ASP A N 1
ATOM 2352 C CA . ASP A 1 295 ? 10.572 4.539 -5.137 1.00 44.25 295 ASP A CA 1
ATOM 2353 C C . ASP A 1 295 ? 9.430 5.365 -5.748 1.00 44.25 295 ASP A C 1
ATOM 2355 O O . ASP A 1 295 ? 8.816 6.217 -5.109 1.00 44.25 295 ASP A O 1
ATOM 2359 N N . ILE A 1 296 ? 9.092 5.043 -6.997 1.00 43.25 296 ILE A N 1
ATOM 2360 C CA . ILE A 1 296 ? 7.836 5.439 -7.644 1.00 43.25 296 ILE A CA 1
ATOM 2361 C C . ILE A 1 296 ? 6.608 5.068 -6.772 1.00 43.25 296 ILE A C 1
ATOM 2363 O O . ILE A 1 296 ? 5.679 5.871 -6.729 1.00 43.25 296 ILE A O 1
ATOM 2367 N N . PRO A 1 297 ? 6.607 3.950 -6.009 1.00 44.06 297 PRO A N 1
ATOM 2368 C CA . PRO A 1 297 ? 5.613 3.676 -4.961 1.00 44.06 297 PRO A CA 1
ATOM 2369 C C . PRO A 1 297 ? 5.526 4.703 -3.815 1.00 44.06 297 PRO A C 1
ATOM 2371 O O . PRO A 1 297 ? 4.462 4.840 -3.222 1.00 44.06 297 PRO A O 1
ATOM 2374 N N . ASN A 1 298 ? 6.596 5.454 -3.528 1.00 48.25 298 ASN A N 1
ATOM 2375 C CA . ASN A 1 298 ? 6.680 6.424 -2.424 1.00 48.25 298 ASN A CA 1
ATOM 2376 C C . ASN A 1 298 ? 6.298 7.854 -2.849 1.00 48.25 298 ASN A C 1
ATOM 2378 O O . ASN A 1 298 ? 6.704 8.846 -2.225 1.00 48.25 298 ASN A O 1
ATOM 2382 N N . THR A 1 299 ? 5.529 8.006 -3.926 1.00 60.28 299 THR A N 1
ATOM 2383 C CA . THR A 1 299 ? 4.793 9.250 -4.169 1.00 60.28 299 THR A CA 1
ATOM 2384 C C . THR A 1 299 ? 3.712 9.420 -3.100 1.00 60.28 299 THR A C 1
ATOM 2386 O O . THR A 1 299 ? 3.219 8.448 -2.542 1.00 60.28 299 THR A O 1
ATOM 2389 N N . PHE A 1 300 ? 3.314 10.662 -2.809 1.00 69.12 300 PHE A N 1
ATOM 2390 C CA . PHE A 1 300 ? 2.221 10.933 -1.859 1.00 69.12 300 PHE A CA 1
ATOM 2391 C C . PHE A 1 300 ? 0.913 10.250 -2.267 1.00 69.12 300 PHE A C 1
ATOM 2393 O O . PHE A 1 300 ? 0.059 9.965 -1.437 1.00 69.12 300 PHE A O 1
ATOM 2400 N N . ILE A 1 301 ? 0.768 10.028 -3.573 1.00 70.75 301 ILE A N 1
ATOM 2401 C CA . ILE A 1 301 ? -0.354 9.350 -4.201 1.00 70.75 301 ILE A CA 1
ATOM 2402 C C . ILE A 1 301 ? 0.223 8.157 -4.965 1.00 70.75 301 ILE A C 1
ATOM 2404 O O . ILE A 1 301 ? 0.959 8.398 -5.931 1.00 70.75 301 ILE A O 1
ATOM 2408 N N . PRO A 1 302 ? -0.083 6.907 -4.581 1.00 67.38 302 PRO A N 1
ATOM 2409 C CA . PRO A 1 302 ? 0.419 5.725 -5.266 1.00 67.38 302 PRO A CA 1
ATOM 2410 C C . PRO A 1 302 ? 0.119 5.748 -6.777 1.00 67.38 302 PRO A C 1
ATOM 2412 O O . PRO A 1 302 ? -1.010 6.048 -7.176 1.00 67.38 302 PRO A O 1
ATOM 2415 N N . PRO A 1 303 ? 1.079 5.396 -7.649 1.00 61.62 303 PRO A N 1
ATOM 2416 C CA . PRO A 1 303 ? 0.882 5.413 -9.101 1.00 61.62 303 PRO A CA 1
ATOM 2417 C C . PRO A 1 303 ? -0.168 4.423 -9.606 1.00 61.62 303 PRO A C 1
ATOM 2419 O O . PRO A 1 303 ? -0.731 4.627 -10.679 1.00 61.62 303 PRO A O 1
ATOM 2422 N N . SER A 1 304 ? -0.462 3.367 -8.838 1.00 65.50 304 SER A N 1
ATOM 2423 C CA . SER A 1 304 ? -1.556 2.427 -9.122 1.00 65.50 304 SER A CA 1
ATOM 2424 C C . SER A 1 304 ? -2.907 3.138 -9.256 1.00 65.50 304 SER A C 1
ATOM 2426 O O . SER A 1 304 ? -3.758 2.714 -10.033 1.00 65.50 304 SER A O 1
ATOM 2428 N N . LEU A 1 305 ? -3.081 4.274 -8.577 1.00 71.31 305 LEU A N 1
ATOM 2429 C CA . LEU A 1 305 ? -4.298 5.078 -8.633 1.00 71.31 305 LEU A CA 1
ATOM 2430 C C . LEU A 1 305 ? -4.441 5.861 -9.948 1.00 71.31 305 LEU A C 1
ATOM 2432 O O . LEU A 1 305 ? -5.533 6.306 -10.288 1.00 71.31 305 LEU A O 1
ATOM 2436 N N . TRP A 1 306 ? -3.367 6.014 -10.732 1.00 72.44 306 TRP A N 1
ATOM 2437 C CA . TRP A 1 306 ? -3.422 6.689 -12.038 1.00 72.44 306 TRP A CA 1
ATOM 2438 C C . TRP A 1 306 ? -4.113 5.842 -13.112 1.00 72.44 306 TRP A C 1
ATOM 2440 O O . TRP A 1 306 ? -4.431 6.353 -14.184 1.00 72.44 306 TRP A O 1
ATOM 2450 N N . ALA A 1 307 ? -4.325 4.553 -12.834 1.00 68.00 307 ALA A N 1
ATOM 2451 C CA . ALA A 1 307 ? -4.975 3.607 -13.732 1.00 68.00 307 ALA A CA 1
ATOM 2452 C C . ALA A 1 307 ? -6.514 3.703 -13.725 1.00 68.00 307 ALA A C 1
ATOM 2454 O O . ALA A 1 307 ? -7.154 3.054 -14.559 1.00 68.00 307 ALA A O 1
ATOM 2455 N N . TYR A 1 308 ? -7.092 4.472 -12.794 1.00 76.00 308 TYR A N 1
ATOM 2456 C CA . TYR A 1 308 ? -8.532 4.718 -12.687 1.00 76.00 308 TYR A CA 1
ATOM 2457 C C . TYR A 1 308 ? -9.007 5.768 -13.702 1.00 76.00 308 TYR A C 1
ATOM 2459 O O . TYR A 1 308 ? -8.209 6.558 -14.216 1.00 76.00 308 TYR A O 1
ATOM 2467 N N . SER A 1 309 ? -10.313 5.775 -13.995 1.00 78.44 309 SER A N 1
ATOM 2468 C CA . SER A 1 309 ? -10.936 6.705 -14.949 1.00 78.44 309 SER A CA 1
ATOM 2469 C C . SER A 1 309 ? -10.724 8.176 -14.560 1.00 78.44 309 SER A C 1
ATOM 2471 O O . SER A 1 309 ? -10.499 8.492 -13.391 1.00 78.44 309 SER A O 1
ATOM 2473 N N . GLU A 1 310 ? -10.814 9.102 -15.525 1.00 81.19 310 GLU A N 1
ATOM 2474 C CA . GLU A 1 310 ? -10.672 10.541 -15.236 1.00 81.19 310 GLU A CA 1
ATOM 2475 C C . GLU A 1 310 ? -11.729 11.030 -14.227 1.00 81.19 310 GLU A C 1
ATOM 2477 O O . GLU A 1 310 ? -11.396 11.828 -13.354 1.00 81.19 310 GLU A O 1
ATOM 2482 N N . ASN A 1 311 ? -12.953 10.485 -14.260 1.00 82.75 311 ASN A N 1
ATOM 2483 C CA . ASN A 1 311 ? -13.999 10.784 -13.273 1.00 82.75 311 ASN A CA 1
ATOM 2484 C C . ASN A 1 311 ? -13.598 10.340 -11.859 1.00 82.75 311 ASN A C 1
ATOM 2486 O O . ASN A 1 311 ? -13.655 11.132 -10.920 1.00 82.75 311 ASN A O 1
ATOM 2490 N N . ALA A 1 312 ? -13.115 9.104 -11.711 1.00 84.44 312 ALA A N 1
ATOM 2491 C CA . ALA A 1 312 ? -12.679 8.573 -10.422 1.00 84.44 312 ALA A CA 1
ATOM 2492 C C . ALA A 1 312 ? -11.441 9.323 -9.886 1.00 84.44 312 ALA A C 1
ATOM 2494 O O . ALA A 1 312 ? -11.358 9.642 -8.701 1.00 84.44 312 ALA A O 1
ATOM 2495 N N . GLN A 1 313 ? -10.501 9.702 -10.760 1.00 86.19 313 GLN A N 1
ATOM 2496 C CA . GLN A 1 313 ? -9.400 10.598 -10.387 1.00 86.19 313 GLN A CA 1
ATOM 2497 C C . GLN A 1 313 ? -9.902 11.988 -9.962 1.00 86.19 313 GLN A C 1
ATOM 2499 O O . GLN A 1 313 ? -9.365 12.569 -9.017 1.00 86.19 313 GLN A O 1
ATOM 2504 N N . GLY A 1 314 ? -10.935 12.511 -10.628 1.00 87.56 314 GLY A N 1
ATOM 2505 C CA . GLY A 1 314 ? -11.611 13.755 -10.264 1.00 87.56 314 GLY A CA 1
ATOM 2506 C C . GLY A 1 314 ? -12.216 13.702 -8.862 1.00 87.56 314 GLY A C 1
ATOM 2507 O O . GLY A 1 314 ? -12.002 14.629 -8.082 1.00 87.56 314 GLY A O 1
ATOM 2508 N N . ALA A 1 315 ? -12.871 12.592 -8.505 1.00 89.50 315 ALA A N 1
ATOM 2509 C CA . ALA A 1 315 ? -13.412 12.368 -7.164 1.00 89.50 315 ALA A CA 1
ATOM 2510 C C . ALA A 1 315 ? -12.318 12.478 -6.088 1.00 89.50 315 ALA A C 1
ATOM 2512 O O . ALA A 1 315 ? -12.468 13.242 -5.136 1.00 89.50 315 ALA A O 1
ATOM 2513 N N . PHE A 1 316 ? -11.165 11.831 -6.291 1.00 90.44 316 PHE A N 1
ATOM 2514 C CA . PHE A 1 316 ? -10.018 11.952 -5.383 1.00 90.44 316 PHE A CA 1
ATOM 2515 C C . PHE A 1 316 ? -9.536 13.398 -5.230 1.00 90.44 316 PHE A C 1
ATOM 2517 O O . PHE A 1 316 ? -9.316 13.856 -4.111 1.00 90.44 316 PHE A O 1
ATOM 2524 N N . ILE A 1 317 ? -9.359 14.126 -6.340 1.00 88.38 317 ILE A N 1
ATOM 2525 C CA . ILE A 1 317 ? -8.881 15.520 -6.319 1.00 88.38 317 ILE A CA 1
ATOM 2526 C C . ILE A 1 317 ? -9.886 16.420 -5.589 1.00 88.38 317 ILE A C 1
ATOM 2528 O O . ILE A 1 317 ? -9.478 17.250 -4.777 1.00 88.38 317 ILE A O 1
ATOM 2532 N N . SER A 1 318 ? -11.185 16.229 -5.832 1.00 87.50 318 SER A N 1
ATOM 2533 C CA . SER A 1 318 ? -12.257 17.023 -5.221 1.00 87.50 318 SER A CA 1
ATOM 2534 C C . SER A 1 318 ? -12.276 16.911 -3.693 1.00 87.50 318 SER A C 1
ATOM 2536 O O . SER A 1 318 ? -12.503 17.903 -3.000 1.00 87.50 318 SER A O 1
ATOM 2538 N N . SER A 1 319 ? -11.918 15.746 -3.142 1.00 86.19 319 SER A N 1
ATOM 2539 C CA . SER A 1 319 ? -11.861 15.538 -1.694 1.00 86.19 319 SER A CA 1
ATOM 2540 C C . SER A 1 319 ? -10.864 16.459 -0.991 1.00 86.19 319 SER A C 1
ATOM 2542 O O . SER A 1 319 ? -11.100 16.859 0.148 1.00 86.19 319 SER A O 1
ATOM 2544 N N . PHE A 1 320 ? -9.777 16.864 -1.656 1.00 82.12 320 PHE A N 1
ATOM 2545 C CA . PHE A 1 320 ? -8.805 17.798 -1.078 1.00 82.12 320 PHE A CA 1
ATOM 2546 C C . PHE A 1 320 ? -9.368 19.211 -0.916 1.00 82.12 320 PHE A C 1
ATOM 2548 O O . PHE A 1 320 ? -8.989 19.915 0.022 1.00 82.12 320 PHE A O 1
ATOM 2555 N N . GLU A 1 321 ? -10.275 19.636 -1.799 1.00 78.56 321 GLU A N 1
ATOM 2556 C CA . GLU A 1 321 ? -10.898 20.962 -1.721 1.00 78.56 321 GLU A CA 1
ATO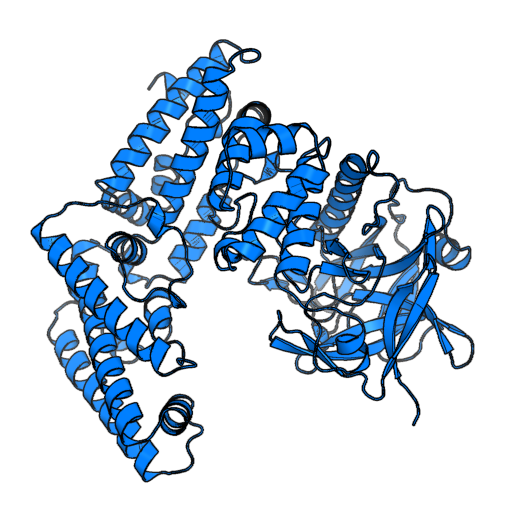M 2557 C C . GLU A 1 321 ? -11.783 21.115 -0.478 1.00 78.56 321 GLU A C 1
ATOM 2559 O O . GLU A 1 321 ? -11.951 22.228 0.025 1.00 78.56 321 GLU A O 1
ATOM 2564 N N . ASN A 1 322 ? -12.296 19.993 0.035 1.00 77.00 322 ASN A N 1
ATOM 2565 C CA . ASN A 1 322 ? -13.216 19.940 1.167 1.00 77.00 322 ASN A CA 1
ATOM 2566 C C . ASN A 1 322 ? -12.513 19.850 2.530 1.00 77.00 322 ASN A C 1
ATOM 2568 O O . ASN A 1 322 ? -13.148 20.104 3.551 1.00 77.00 322 ASN A O 1
ATOM 2572 N N . ILE A 1 323 ? -11.220 19.505 2.563 1.00 78.62 323 ILE A N 1
ATOM 2573 C CA . ILE A 1 323 ? -10.474 19.309 3.816 1.00 78.62 323 ILE A CA 1
ATOM 2574 C C . ILE A 1 323 ? -9.773 20.586 4.287 1.00 78.62 323 ILE A C 1
ATOM 2576 O O . ILE A 1 323 ? -9.897 20.947 5.452 1.00 78.62 323 ILE A O 1
ATOM 2580 N N . ASN A 1 324 ? -9.052 21.301 3.413 1.00 74.81 324 ASN A N 1
ATOM 2581 C CA . ASN A 1 324 ? -8.255 22.459 3.835 1.00 74.81 324 ASN A CA 1
ATOM 2582 C C . ASN A 1 324 ? -8.293 23.611 2.812 1.00 74.81 324 ASN A C 1
ATOM 2584 O O . ASN A 1 324 ? -8.079 23.410 1.613 1.00 74.81 324 ASN A O 1
ATOM 2588 N N . VAL A 1 325 ? -8.481 24.851 3.292 1.00 78.69 325 VAL A N 1
ATOM 2589 C CA . VAL A 1 325 ? -8.500 26.082 2.469 1.00 78.69 325 VAL A CA 1
ATOM 2590 C C . VAL A 1 325 ? -7.230 26.230 1.624 1.00 78.69 325 VAL A C 1
ATOM 2592 O O . VAL A 1 325 ? -7.290 26.682 0.473 1.00 78.69 325 VAL A O 1
ATOM 2595 N N . ARG A 1 326 ? -6.075 25.815 2.160 1.00 77.88 326 ARG A N 1
ATOM 2596 C CA . ARG A 1 326 ? -4.799 25.782 1.439 1.00 77.88 326 ARG A CA 1
ATOM 2597 C C . ARG A 1 326 ? -4.890 24.884 0.210 1.00 77.88 326 ARG A C 1
ATOM 2599 O O . ARG A 1 326 ? -4.509 25.323 -0.874 1.00 77.88 326 ARG A O 1
ATOM 2606 N N . PHE A 1 327 ? -5.409 23.664 0.352 1.00 79.75 327 PHE A N 1
ATOM 2607 C CA . PHE A 1 327 ? -5.552 22.733 -0.768 1.00 79.75 327 PHE A CA 1
ATOM 2608 C C . PHE A 1 327 ? -6.555 23.240 -1.793 1.00 79.75 327 PHE A C 1
ATOM 2610 O O . PHE A 1 327 ? -6.216 23.299 -2.972 1.00 79.75 327 PHE A O 1
ATOM 2617 N N . LYS A 1 328 ? -7.726 23.716 -1.354 1.00 80.56 328 LYS A N 1
ATOM 2618 C CA . LYS A 1 328 ? -8.722 24.342 -2.237 1.00 80.56 328 LYS A CA 1
ATOM 2619 C C . LYS A 1 328 ? -8.111 25.457 -3.085 1.00 80.56 328 LYS A C 1
ATOM 2621 O O . LYS A 1 328 ? -8.296 25.519 -4.300 1.00 80.56 328 LYS A O 1
ATOM 2626 N N . THR A 1 329 ? -7.327 26.331 -2.458 1.00 78.44 329 THR A N 1
ATOM 2627 C CA . THR A 1 329 ? -6.646 27.434 -3.149 1.00 78.44 329 THR A CA 1
ATOM 2628 C C . THR A 1 329 ? -5.594 26.929 -4.138 1.00 78.44 329 THR A C 1
ATOM 2630 O O . THR A 1 329 ? -5.460 27.481 -5.229 1.00 78.44 329 THR A O 1
ATOM 2633 N N . LEU A 1 330 ? -4.833 25.893 -3.776 1.00 77.38 330 LEU A N 1
ATOM 2634 C CA . LEU A 1 330 ? -3.806 25.315 -4.645 1.00 77.38 330 LEU A CA 1
ATOM 2635 C C . LEU A 1 330 ? -4.419 24.612 -5.861 1.00 77.38 330 LEU A C 1
ATOM 2637 O O . LEU A 1 330 ? -3.989 24.870 -6.985 1.00 77.38 330 LEU A O 1
ATOM 2641 N N . ILE A 1 331 ? -5.438 23.781 -5.650 1.00 79.75 331 ILE A N 1
ATOM 2642 C CA . ILE A 1 331 ? -6.110 23.009 -6.701 1.00 79.75 331 ILE A CA 1
ATOM 2643 C C . ILE A 1 331 ? -6.802 23.946 -7.692 1.00 79.75 331 ILE A C 1
ATOM 2645 O O . ILE A 1 331 ? -6.521 23.875 -8.892 1.00 79.75 331 ILE A O 1
ATOM 2649 N N . SER A 1 332 ? -7.600 24.898 -7.197 1.00 77.00 332 SER A N 1
ATOM 2650 C CA . SER A 1 332 ? -8.313 25.870 -8.039 1.00 77.00 332 SER A CA 1
ATOM 2651 C C . SER A 1 332 ? -7.370 26.748 -8.870 1.00 77.00 332 SER A C 1
ATOM 2653 O O . SER A 1 332 ? -7.570 26.903 -10.076 1.00 77.00 332 SER A O 1
ATOM 2655 N N . LYS A 1 333 ? -6.289 27.281 -8.276 1.00 76.00 333 LYS A N 1
ATOM 2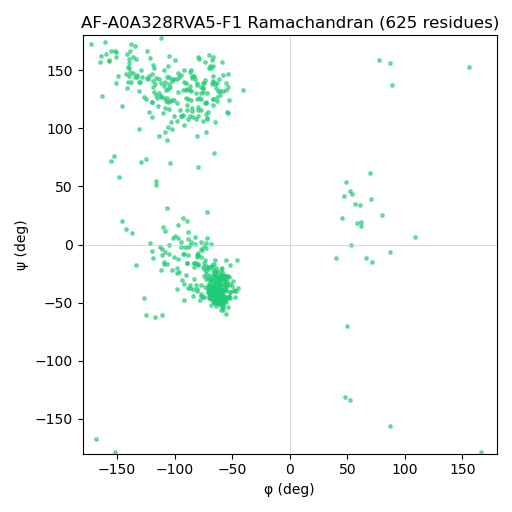656 C CA . LYS A 1 333 ? -5.313 28.123 -8.997 1.00 76.00 333 LYS A CA 1
ATOM 2657 C C . LYS A 1 333 ? -4.534 27.358 -10.061 1.00 76.00 333 LYS A C 1
ATOM 2659 O O . LYS A 1 333 ? -4.171 27.935 -11.084 1.00 76.00 333 LYS A O 1
ATOM 2664 N N . LYS A 1 334 ? -4.218 26.088 -9.805 1.00 74.25 334 LYS A N 1
ATOM 2665 C CA . LYS A 1 334 ? -3.384 25.266 -10.693 1.00 74.25 334 LYS A CA 1
ATOM 2666 C C . LYS A 1 334 ? -4.198 24.465 -11.710 1.00 74.25 334 LYS A C 1
ATOM 2668 O O . LYS A 1 334 ? -3.584 23.890 -12.604 1.00 74.25 334 LYS A O 1
ATOM 2673 N N . ARG A 1 335 ? -5.537 24.450 -11.598 1.00 73.50 335 ARG A N 1
ATOM 2674 C CA . ARG A 1 335 ? -6.459 23.679 -12.454 1.00 73.50 335 ARG A CA 1
ATOM 2675 C C . ARG A 1 335 ? -6.016 22.219 -12.575 1.00 73.50 335 ARG A C 1
ATOM 2677 O O . ARG A 1 335 ? -5.773 21.708 -13.666 1.00 73.50 335 ARG A O 1
ATOM 2684 N N . ILE A 1 336 ? -5.819 21.574 -11.429 1.00 72.44 336 ILE A N 1
ATOM 2685 C CA . ILE A 1 336 ? -5.327 20.196 -11.370 1.00 72.44 336 ILE A CA 1
ATOM 2686 C C . ILE A 1 336 ? -6.428 19.259 -11.868 1.00 72.44 336 ILE A C 1
ATOM 2688 O O . ILE A 1 336 ? -7.457 19.125 -11.222 1.00 72.44 336 ILE A O 1
ATOM 2692 N N . MET A 1 337 ? -6.189 18.598 -13.002 1.00 67.50 337 MET A N 1
ATOM 2693 C CA . MET A 1 337 ? -7.139 17.645 -13.599 1.00 67.50 337 MET A CA 1
ATOM 2694 C C . MET A 1 337 ? -6.682 16.182 -13.490 1.00 67.50 337 MET A C 1
ATOM 2696 O O . MET A 1 337 ? -7.413 15.286 -13.889 1.00 67.50 337 MET A O 1
ATOM 2700 N N . ARG A 1 338 ? -5.456 15.919 -13.005 1.00 74.19 338 ARG A N 1
ATOM 2701 C CA . ARG A 1 338 ? -4.890 14.560 -12.885 1.00 74.19 338 ARG A CA 1
ATOM 2702 C C . ARG A 1 338 ? -4.066 14.400 -11.615 1.00 74.19 338 ARG A C 1
ATOM 2704 O O . ARG A 1 338 ? -3.347 15.323 -11.226 1.00 74.19 338 ARG A O 1
ATOM 2711 N N . LEU A 1 339 ? -4.093 13.197 -11.040 1.00 74.31 339 LEU A N 1
ATOM 2712 C CA . LEU A 1 339 ? -3.397 12.860 -9.790 1.00 74.31 339 LEU A CA 1
ATOM 2713 C C . LEU A 1 339 ? -1.887 13.100 -9.842 1.00 74.31 339 LEU A C 1
ATOM 2715 O O . LEU A 1 339 ? -1.299 13.573 -8.872 1.00 74.31 339 LEU A O 1
ATOM 2719 N N . GLN A 1 340 ? -1.260 12.848 -10.993 1.00 71.38 340 GLN A N 1
ATOM 2720 C CA . GLN A 1 340 ? 0.170 13.100 -11.183 1.00 71.38 340 GLN A CA 1
ATOM 2721 C C . GLN A 1 340 ? 0.542 14.565 -10.894 1.00 71.38 340 GLN A C 1
ATOM 2723 O O . GLN A 1 340 ? 1.561 14.837 -10.264 1.00 71.38 340 GLN A O 1
ATOM 2728 N N . TYR A 1 341 ? -0.293 15.521 -11.313 1.00 75.75 341 TYR A N 1
ATOM 2729 C CA . TYR A 1 341 ? -0.033 16.942 -11.076 1.00 75.75 341 TYR A CA 1
ATOM 2730 C C . TYR A 1 341 ? -0.236 17.336 -9.612 1.00 75.75 341 TYR A C 1
ATOM 2732 O O . TYR A 1 341 ? 0.441 18.244 -9.134 1.00 75.75 341 TYR A O 1
ATOM 2740 N N . LEU A 1 342 ? -1.133 16.650 -8.901 1.00 76.50 342 LEU A N 1
ATOM 2741 C CA . LEU A 1 342 ? -1.365 16.874 -7.478 1.00 76.50 342 LEU A CA 1
ATOM 2742 C C . LEU A 1 342 ? -0.127 16.492 -6.650 1.00 76.50 342 LEU A C 1
ATOM 2744 O O . LEU A 1 342 ? 0.311 17.275 -5.809 1.00 76.50 342 LEU A O 1
ATOM 2748 N N . ASN A 1 343 ? 0.511 15.362 -6.972 1.00 74.38 343 ASN A N 1
ATOM 2749 C CA . ASN A 1 343 ? 1.781 14.958 -6.360 1.00 74.38 343 ASN A CA 1
ATOM 2750 C C . ASN A 1 343 ? 2.889 16.009 -6.571 1.00 74.38 343 ASN A C 1
ATOM 2752 O O . ASN A 1 343 ? 3.589 16.379 -5.625 1.00 74.38 343 ASN A O 1
ATOM 2756 N N . ASP A 1 344 ? 3.006 16.554 -7.787 1.00 72.44 344 ASP A N 1
ATOM 2757 C CA . ASP A 1 344 ? 3.958 17.633 -8.053 1.00 72.44 344 ASP A CA 1
ATOM 2758 C C . ASP A 1 344 ? 3.626 18.910 -7.258 1.00 72.44 344 ASP A C 1
ATOM 2760 O O . ASP A 1 344 ? 4.523 19.677 -6.923 1.00 72.44 344 ASP A O 1
ATOM 2764 N N . VAL A 1 345 ? 2.353 19.207 -6.989 1.00 76.50 345 VAL A N 1
ATOM 2765 C CA . VAL A 1 345 ? 1.969 20.375 -6.177 1.00 76.50 345 VAL A CA 1
ATOM 2766 C C . VAL A 1 345 ? 2.341 20.166 -4.710 1.00 76.50 345 VAL A C 1
ATOM 2768 O O . VAL A 1 345 ? 2.889 21.084 -4.101 1.00 76.50 345 VAL A O 1
ATOM 2771 N N . PHE A 1 346 ? 2.168 18.962 -4.156 1.00 75.31 346 PHE A N 1
ATOM 2772 C CA . PHE A 1 346 ? 2.610 18.658 -2.789 1.00 75.31 346 PHE A CA 1
ATOM 2773 C C . PHE A 1 346 ? 4.107 18.877 -2.594 1.00 75.31 346 PHE A C 1
ATOM 2775 O O . PHE A 1 346 ? 4.520 19.591 -1.674 1.00 75.31 346 PHE A O 1
ATOM 2782 N N . LEU A 1 347 ? 4.906 18.347 -3.521 1.00 70.00 347 LEU A N 1
ATOM 2783 C CA . LEU A 1 347 ? 6.358 18.499 -3.523 1.00 70.00 347 LEU A CA 1
ATOM 2784 C C . LEU A 1 347 ? 6.816 19.953 -3.647 1.00 70.00 347 LEU A C 1
ATOM 2786 O O . LEU A 1 347 ? 7.891 20.282 -3.158 1.00 70.00 347 LEU A O 1
ATOM 2790 N N . ARG A 1 348 ? 6.043 20.812 -4.318 1.00 70.44 348 ARG A N 1
ATOM 2791 C CA . ARG A 1 348 ? 6.456 22.183 -4.657 1.00 70.44 348 ARG A CA 1
ATOM 2792 C C . ARG A 1 348 ? 5.944 23.248 -3.710 1.00 70.44 348 ARG A C 1
ATOM 2794 O O . ARG A 1 348 ? 6.661 24.202 -3.435 1.00 70.44 348 ARG A O 1
ATOM 2801 N N . ASP A 1 349 ? 4.712 23.096 -3.251 1.00 72.75 349 ASP A N 1
ATOM 2802 C CA . ASP A 1 349 ? 3.970 24.167 -2.593 1.00 72.75 349 ASP A CA 1
ATOM 2803 C C . ASP A 1 349 ? 3.602 23.815 -1.144 1.00 72.75 349 ASP A C 1
ATOM 2805 O O . ASP A 1 349 ? 3.181 24.700 -0.387 1.00 72.75 349 ASP A O 1
ATOM 2809 N N . ILE A 1 350 ? 3.770 22.547 -0.733 1.00 72.44 350 ILE A N 1
ATOM 2810 C CA . ILE A 1 350 ? 3.296 22.070 0.573 1.00 72.44 350 ILE A CA 1
ATOM 2811 C C . ILE A 1 350 ? 4.425 21.751 1.545 1.00 72.44 350 ILE A C 1
ATOM 2813 O O . ILE A 1 350 ? 4.515 22.408 2.580 1.00 72.44 350 ILE A O 1
ATOM 2817 N N . ILE A 1 351 ? 5.298 20.810 1.189 1.00 71.62 351 ILE A N 1
ATOM 2818 C CA . ILE A 1 351 ? 6.189 20.137 2.155 1.00 71.62 351 ILE A CA 1
ATOM 2819 C C . ILE A 1 351 ? 7.684 20.463 1.980 1.00 71.62 351 ILE A C 1
ATOM 2821 O O . ILE A 1 351 ? 8.523 20.008 2.753 1.00 71.62 351 ILE A O 1
ATOM 2825 N N . TYR A 1 352 ? 8.033 21.259 0.969 1.00 75.06 352 TYR A N 1
ATOM 2826 C CA . TYR A 1 352 ? 9.396 21.416 0.444 1.00 75.06 352 TYR A CA 1
ATOM 2827 C C . TYR A 1 352 ? 10.435 21.974 1.434 1.00 75.06 352 TYR A C 1
ATOM 2829 O O . TYR A 1 352 ? 11.522 21.404 1.537 1.00 75.06 352 TYR A O 1
ATOM 2837 N N . VAL A 1 353 ? 10.140 23.060 2.168 1.00 74.75 353 VAL A N 1
ATOM 2838 C CA . VAL A 1 353 ? 11.123 23.684 3.087 1.00 74.75 353 VAL A CA 1
ATOM 2839 C C . VAL A 1 353 ? 11.423 22.781 4.275 1.00 74.75 353 VAL A C 1
ATOM 2841 O O . VAL A 1 353 ? 12.590 22.494 4.550 1.00 74.75 353 VAL A O 1
ATOM 2844 N N . ASP A 1 354 ? 10.384 22.318 4.967 1.00 73.75 354 ASP A N 1
ATOM 2845 C CA . ASP A 1 354 ? 10.540 21.527 6.189 1.00 73.75 354 ASP A CA 1
ATOM 2846 C C . ASP A 1 354 ? 11.146 20.156 5.890 1.00 73.75 354 ASP A C 1
ATOM 2848 O O . ASP A 1 354 ? 12.019 19.678 6.621 1.00 73.75 354 ASP A O 1
ATOM 2852 N N . THR A 1 355 ? 10.784 19.569 4.746 1.00 75.06 355 THR A N 1
ATOM 2853 C CA . THR A 1 355 ? 11.396 18.333 4.249 1.00 75.06 355 THR A CA 1
ATOM 2854 C C . THR A 1 355 ? 12.885 18.525 3.969 1.00 75.06 355 THR A C 1
ATOM 2856 O O . THR A 1 355 ? 13.696 17.728 4.447 1.00 75.06 355 THR A O 1
ATOM 2859 N N . TYR A 1 356 ? 13.284 19.597 3.272 1.00 78.06 356 TYR A N 1
ATOM 2860 C CA . TYR A 1 356 ? 14.700 19.883 3.017 1.00 78.06 356 TYR A CA 1
ATOM 2861 C C . TYR A 1 356 ? 15.494 20.081 4.313 1.00 78.06 356 TYR A C 1
ATOM 2863 O O . TYR A 1 356 ? 16.526 19.437 4.506 1.00 78.06 356 TYR A O 1
ATOM 2871 N N . LYS A 1 357 ? 14.994 20.902 5.245 1.00 77.50 357 LYS A N 1
ATOM 2872 C CA . LYS A 1 357 ? 15.654 21.139 6.539 1.00 77.50 357 LYS A CA 1
ATOM 2873 C C . LYS A 1 357 ? 15.808 19.864 7.356 1.00 77.50 357 LYS A C 1
ATOM 2875 O O . LYS A 1 357 ? 16.863 19.630 7.946 1.00 77.50 357 LYS A O 1
ATOM 2880 N N . THR A 1 358 ? 14.772 19.032 7.386 1.00 74.75 358 THR A N 1
ATOM 2881 C CA . THR A 1 358 ? 14.807 17.775 8.136 1.00 74.75 358 THR A CA 1
ATOM 2882 C C . THR A 1 358 ? 15.835 16.819 7.546 1.00 74.75 358 THR A C 1
ATOM 2884 O O . THR A 1 358 ? 16.654 16.273 8.283 1.00 74.75 358 THR A O 1
ATOM 2887 N N . ARG A 1 359 ? 15.870 16.686 6.215 1.00 74.75 359 ARG A N 1
ATOM 2888 C CA . ARG A 1 359 ? 16.854 15.865 5.490 1.00 74.75 359 ARG A CA 1
ATOM 2889 C C . ARG A 1 359 ? 18.283 16.383 5.613 1.00 74.75 359 ARG A C 1
ATOM 2891 O O . ARG A 1 359 ? 19.222 15.600 5.596 1.00 74.75 359 ARG A O 1
ATOM 2898 N N . LEU A 1 360 ? 18.464 17.692 5.732 1.00 74.81 360 LEU A N 1
ATOM 2899 C CA . LEU A 1 360 ? 19.784 18.277 5.925 1.00 74.81 360 LEU A CA 1
ATOM 2900 C C . LEU A 1 360 ? 20.334 17.978 7.331 1.00 74.81 360 LEU A C 1
ATOM 2902 O O . LEU A 1 360 ? 21.531 17.736 7.495 1.00 74.81 360 LEU A O 1
ATOM 2906 N N . LYS A 1 361 ? 19.455 17.970 8.343 1.00 73.75 361 LYS A N 1
ATOM 2907 C CA . LYS A 1 361 ? 19.795 17.642 9.738 1.00 73.75 361 LYS A CA 1
ATOM 2908 C C . LYS A 1 361 ? 20.003 16.141 9.953 1.00 73.75 361 LYS A C 1
ATOM 2910 O O . LYS A 1 361 ? 20.963 15.750 10.612 1.00 73.75 361 LYS A O 1
ATOM 2915 N N . LYS A 1 362 ? 19.112 15.310 9.408 1.00 67.06 362 LYS A N 1
ATOM 2916 C CA . LYS A 1 362 ? 19.166 13.848 9.502 1.00 67.06 362 LYS A CA 1
ATOM 2917 C C . LYS A 1 362 ? 19.935 13.315 8.293 1.00 67.06 362 LYS A C 1
ATOM 2919 O O . LYS A 1 362 ? 19.375 13.255 7.204 1.00 67.06 362 LYS A O 1
ATOM 2924 N N . ALA A 1 363 ? 21.203 12.927 8.464 1.00 58.44 363 ALA A N 1
ATOM 2925 C CA . ALA A 1 363 ? 21.925 12.213 7.408 1.00 58.44 363 ALA A CA 1
ATOM 2926 C C . ALA A 1 363 ? 21.095 10.984 7.007 1.00 58.44 363 ALA A C 1
ATOM 2928 O O . ALA A 1 363 ? 20.870 10.095 7.831 1.00 58.44 363 ALA A O 1
ATOM 2929 N N . LYS A 1 364 ? 20.576 10.958 5.777 1.00 62.62 364 LYS A N 1
ATOM 2930 C CA . LYS A 1 364 ? 19.768 9.825 5.329 1.00 62.62 364 LYS A CA 1
ATOM 2931 C C . LYS A 1 364 ? 20.686 8.659 4.997 1.00 62.62 364 LYS A C 1
ATOM 2933 O O . LYS A 1 364 ? 21.646 8.802 4.241 1.00 62.62 364 LYS A O 1
ATOM 2938 N N . LYS A 1 365 ? 20.359 7.489 5.544 1.00 58.38 365 LYS A N 1
ATOM 2939 C CA . LYS A 1 365 ? 20.929 6.224 5.088 1.00 58.38 365 LYS A CA 1
ATOM 2940 C C . LYS A 1 365 ? 20.454 5.984 3.652 1.00 58.38 365 LYS A C 1
ATOM 2942 O O . LYS A 1 365 ? 19.287 6.206 3.337 1.00 58.38 365 LYS A O 1
ATOM 2947 N N . ASN A 1 366 ? 21.347 5.509 2.786 1.00 63.44 366 ASN A N 1
ATOM 2948 C CA . ASN A 1 366 ? 21.043 5.135 1.397 1.00 63.44 366 ASN A CA 1
ATOM 2949 C C . ASN A 1 366 ? 20.207 3.835 1.308 1.00 63.44 366 ASN A C 1
ATOM 2951 O O . ASN A 1 366 ? 20.331 3.093 0.347 1.00 63.44 366 ASN A O 1
ATOM 2955 N N . GLU A 1 367 ? 19.401 3.527 2.323 1.00 63.09 367 GLU A N 1
ATOM 2956 C CA . GLU A 1 367 ? 18.716 2.242 2.514 1.00 63.09 367 GLU A CA 1
ATOM 2957 C C . GLU A 1 367 ? 17.698 1.999 1.397 1.00 63.09 367 GLU A C 1
ATOM 2959 O O . GLU A 1 367 ? 17.858 1.059 0.636 1.00 63.09 367 GLU A O 1
ATOM 2964 N N . SER A 1 368 ? 16.827 2.976 1.120 1.00 61.44 368 SER A N 1
ATOM 2965 C CA . SER A 1 368 ? 15.924 2.911 -0.043 1.00 61.44 368 SER A CA 1
ATOM 2966 C C . SER A 1 368 ? 16.633 2.769 -1.404 1.00 61.44 368 SER A C 1
ATOM 2968 O O . SER A 1 368 ? 16.095 2.116 -2.294 1.00 61.44 368 SER A O 1
ATOM 2970 N N . LEU A 1 369 ? 17.841 3.331 -1.602 1.00 67.12 369 LEU A N 1
ATOM 2971 C CA . LEU A 1 369 ? 18.627 3.069 -2.826 1.00 67.12 369 LEU A CA 1
ATOM 2972 C C . LEU A 1 369 ? 19.042 1.602 -2.896 1.00 67.12 369 LEU A C 1
ATOM 2974 O O . LEU A 1 369 ? 18.983 1.003 -3.966 1.00 67.12 369 LEU A O 1
ATOM 2978 N N . LYS A 1 370 ? 19.490 1.046 -1.769 1.00 71.50 370 LYS A N 1
ATOM 2979 C CA . LYS A 1 370 ? 19.931 -0.345 -1.670 1.00 71.50 370 LYS A CA 1
ATOM 2980 C C . LYS A 1 370 ? 18.771 -1.306 -1.882 1.00 71.50 370 LYS A C 1
ATOM 2982 O O . LYS A 1 370 ? 18.928 -2.235 -2.663 1.00 71.50 370 LYS A O 1
ATOM 2987 N N . ASP A 1 371 ? 17.617 -1.039 -1.282 1.00 61.84 371 ASP A N 1
ATOM 2988 C CA . ASP A 1 371 ? 16.420 -1.874 -1.418 1.00 61.84 371 ASP A CA 1
ATOM 2989 C C . ASP A 1 371 ? 15.948 -1.915 -2.877 1.00 61.84 371 ASP A C 1
ATOM 2991 O O . ASP A 1 371 ? 15.746 -2.991 -3.437 1.00 61.84 371 ASP A O 1
ATOM 2995 N N . ASN A 1 372 ? 15.905 -0.756 -3.547 1.00 63.66 372 ASN A N 1
ATOM 2996 C CA . ASN A 1 372 ? 15.607 -0.668 -4.980 1.00 63.66 372 ASN A CA 1
ATOM 2997 C C . ASN A 1 372 ? 16.614 -1.439 -5.838 1.00 63.66 372 ASN A C 1
ATOM 2999 O O . ASN A 1 372 ? 16.244 -2.152 -6.769 1.00 63.66 372 ASN A O 1
ATOM 3003 N N . LEU A 1 373 ? 17.907 -1.310 -5.538 1.00 71.12 373 LEU A N 1
ATOM 3004 C CA . LEU A 1 373 ? 18.945 -2.049 -6.251 1.00 71.12 373 LEU A CA 1
ATOM 3005 C C . LEU A 1 373 ? 18.850 -3.551 -6.004 1.00 71.12 373 LEU A C 1
ATOM 3007 O O . LEU A 1 373 ? 19.076 -4.325 -6.930 1.00 71.12 373 LEU A O 1
ATOM 3011 N N . HIS A 1 374 ? 18.514 -3.967 -4.786 1.00 69.69 374 HIS A N 1
ATOM 3012 C CA . HIS A 1 374 ? 18.305 -5.365 -4.446 1.00 69.69 374 HIS A CA 1
ATOM 3013 C C . HIS A 1 374 ? 17.095 -5.926 -5.193 1.00 69.69 374 HIS A C 1
ATOM 3015 O O . HIS A 1 374 ? 17.205 -6.980 -5.818 1.00 69.69 374 HIS A O 1
ATOM 3021 N N . PHE A 1 375 ? 15.990 -5.175 -5.237 1.00 63.19 375 PHE A N 1
ATOM 3022 C CA . PHE A 1 375 ? 14.830 -5.499 -6.058 1.00 63.19 375 PHE A CA 1
ATOM 3023 C C . PHE A 1 375 ? 15.233 -5.663 -7.532 1.00 63.19 375 PHE A C 1
ATOM 3025 O O . PHE A 1 375 ? 14.963 -6.713 -8.112 1.00 63.19 375 PHE A O 1
ATOM 3032 N N . ILE A 1 376 ? 15.989 -4.716 -8.103 1.00 66.31 376 ILE A N 1
ATOM 3033 C CA . ILE A 1 376 ? 16.523 -4.799 -9.476 1.00 66.31 376 ILE A CA 1
ATOM 3034 C C . ILE A 1 376 ? 17.375 -6.042 -9.711 1.00 66.31 376 ILE A C 1
ATOM 3036 O O . ILE A 1 376 ? 17.153 -6.779 -10.673 1.00 66.31 376 ILE A O 1
ATOM 3040 N N . LYS A 1 377 ? 18.318 -6.319 -8.814 1.00 71.62 377 LYS A N 1
ATOM 3041 C CA . LYS A 1 377 ? 19.160 -7.518 -8.881 1.00 71.62 377 LYS A CA 1
ATOM 3042 C C . LYS A 1 377 ? 18.348 -8.807 -8.759 1.00 71.62 377 LYS A C 1
ATOM 3044 O O . LYS A 1 377 ? 18.743 -9.811 -9.336 1.00 71.62 377 LYS A O 1
ATOM 3049 N N . SER A 1 378 ? 17.227 -8.784 -8.035 1.00 62.16 378 SER A N 1
ATOM 3050 C CA . SER A 1 378 ? 16.357 -9.950 -7.863 1.00 62.16 378 SER A CA 1
ATOM 3051 C C . SER A 1 378 ? 15.522 -10.290 -9.104 1.00 62.16 378 SER A C 1
ATOM 3053 O O . SER A 1 378 ? 15.063 -11.425 -9.217 1.00 62.16 378 SER A O 1
ATOM 3055 N N . PHE A 1 379 ? 15.309 -9.336 -10.025 1.00 60.34 379 PHE A N 1
ATOM 3056 C CA . PHE A 1 379 ? 14.495 -9.554 -11.229 1.00 60.34 379 PHE A CA 1
ATOM 3057 C C . PHE A 1 379 ? 15.280 -9.607 -12.544 1.00 60.34 379 PHE A C 1
ATOM 3059 O O . PHE A 1 379 ? 14.710 -10.023 -13.552 1.00 60.34 379 PHE A O 1
ATOM 3066 N N . MET A 1 380 ? 16.541 -9.167 -12.553 1.00 69.12 380 MET A N 1
ATOM 3067 C CA . MET A 1 380 ? 17.421 -9.223 -13.724 1.00 69.12 380 MET A CA 1
ATOM 3068 C C . MET A 1 380 ? 18.293 -10.485 -13.694 1.00 69.12 380 MET A C 1
ATOM 3070 O O . MET A 1 380 ? 18.737 -10.894 -12.617 1.00 69.12 380 MET A O 1
ATOM 3074 N N . PRO A 1 381 ? 18.611 -11.082 -14.854 1.00 70.44 381 PRO A N 1
ATOM 3075 C CA . PRO A 1 381 ? 19.465 -12.260 -14.895 1.00 70.44 381 PRO A CA 1
ATOM 3076 C C . PRO A 1 381 ? 20.894 -11.905 -14.460 1.00 70.44 381 PRO A C 1
ATOM 3078 O O . PRO A 1 381 ? 21.392 -10.821 -14.756 1.00 70.44 381 PRO A O 1
ATOM 3081 N N . LYS A 1 382 ? 21.593 -12.820 -13.773 1.00 75.00 382 LYS A N 1
ATOM 3082 C CA . LYS A 1 382 ? 22.936 -12.555 -13.203 1.00 75.00 382 LYS A CA 1
ATOM 3083 C C . LYS A 1 382 ? 23.927 -11.984 -14.220 1.00 75.00 382 LYS A C 1
ATOM 3085 O O . LYS A 1 382 ? 24.627 -11.020 -13.928 1.00 75.00 382 LYS A O 1
ATOM 3090 N N . ASN A 1 383 ? 23.903 -12.511 -15.439 1.00 74.25 383 ASN A N 1
ATOM 3091 C CA . ASN A 1 383 ? 24.798 -12.116 -16.519 1.00 74.25 383 ASN A CA 1
ATOM 3092 C C . ASN A 1 383 ? 24.564 -10.688 -17.043 1.00 74.25 383 ASN A C 1
ATOM 3094 O O . ASN A 1 383 ? 25.441 -10.133 -17.701 1.00 74.25 383 ASN A O 1
ATOM 3098 N N . TYR A 1 384 ? 23.401 -10.086 -16.765 1.00 82.88 384 TYR A N 1
ATOM 3099 C CA . TYR A 1 384 ? 23.186 -8.659 -16.998 1.00 82.88 384 TYR A CA 1
ATOM 3100 C C . TYR A 1 384 ? 24.113 -7.811 -16.114 1.00 82.88 384 TYR A C 1
ATOM 3102 O O . TYR A 1 384 ? 24.377 -6.672 -16.439 1.00 82.88 384 TYR A O 1
ATOM 3110 N N . PHE A 1 385 ? 24.665 -8.331 -15.018 1.00 84.06 385 PHE A N 1
ATOM 3111 C CA . PHE A 1 385 ? 25.612 -7.588 -14.177 1.00 84.06 385 PHE A CA 1
ATOM 3112 C C . PHE A 1 385 ? 27.077 -7.983 -14.408 1.00 84.06 385 PHE A C 1
ATOM 3114 O O . PHE A 1 385 ? 27.955 -7.503 -13.696 1.00 84.06 385 PHE A O 1
ATOM 3121 N N . GLU A 1 386 ? 27.357 -8.847 -15.387 1.00 82.12 386 GLU A N 1
ATOM 3122 C CA . GLU A 1 386 ? 28.691 -9.423 -15.619 1.00 82.12 386 GLU A CA 1
ATOM 3123 C C . GLU A 1 386 ? 29.461 -8.737 -16.758 1.00 82.12 386 GLU A C 1
ATOM 3125 O O . GLU A 1 386 ? 30.657 -8.977 -16.920 1.00 82.12 386 GLU A O 1
ATOM 3130 N N . GLY A 1 387 ? 28.821 -7.879 -17.561 1.00 80.00 387 GLY A N 1
ATOM 3131 C CA . GLY A 1 387 ? 29.476 -7.319 -18.742 1.00 80.00 387 GLY A CA 1
ATOM 3132 C C . GLY A 1 387 ? 28.761 -6.154 -19.417 1.00 80.00 387 GLY A C 1
ATOM 3133 O O . GLY A 1 387 ? 27.842 -5.540 -18.882 1.00 80.00 387 GLY A O 1
ATOM 3134 N N . ASP A 1 388 ? 29.230 -5.830 -20.618 1.00 85.88 388 ASP A N 1
ATOM 3135 C CA . ASP A 1 388 ? 28.748 -4.712 -21.428 1.00 85.88 388 ASP A CA 1
ATOM 3136 C C . ASP A 1 388 ? 27.251 -4.856 -21.785 1.00 85.88 388 ASP A C 1
ATOM 3138 O O . ASP A 1 388 ? 26.815 -5.899 -22.287 1.00 85.88 388 ASP A O 1
ATOM 3142 N N . VAL A 1 389 ? 26.465 -3.802 -21.529 1.00 86.25 389 VAL A N 1
ATOM 3143 C CA . VAL A 1 389 ? 25.013 -3.808 -21.768 1.00 86.25 389 VAL A CA 1
ATOM 3144 C C . VAL A 1 389 ? 24.671 -3.931 -23.252 1.00 86.25 389 VAL A C 1
ATOM 3146 O O . VAL A 1 389 ? 23.740 -4.654 -23.592 1.00 86.25 389 VAL A O 1
ATOM 3149 N N . ASP A 1 390 ? 25.439 -3.319 -24.157 1.00 87.00 390 ASP A N 1
ATOM 3150 C CA . ASP A 1 390 ? 25.210 -3.419 -25.601 1.00 87.00 390 ASP A CA 1
ATOM 3151 C C . ASP A 1 390 ? 25.412 -4.861 -26.057 1.00 87.00 390 ASP A C 1
ATOM 3153 O O . ASP A 1 390 ? 24.631 -5.381 -26.862 1.00 87.00 390 ASP A O 1
ATOM 3157 N N . LYS A 1 391 ? 26.443 -5.529 -25.517 1.00 84.50 391 LYS A N 1
ATOM 3158 C CA . LYS A 1 391 ? 26.671 -6.956 -25.767 1.00 84.50 391 LYS A CA 1
ATOM 3159 C C . LYS A 1 391 ? 25.485 -7.780 -25.268 1.00 84.50 391 LYS A C 1
ATOM 3161 O O . LYS A 1 391 ? 24.989 -8.621 -26.019 1.00 84.50 391 LYS A O 1
ATOM 3166 N N . TRP A 1 392 ? 24.998 -7.528 -24.051 1.00 85.06 392 TRP A N 1
ATOM 3167 C CA . TRP A 1 392 ? 23.834 -8.226 -23.494 1.00 85.06 392 TRP A CA 1
ATOM 3168 C C . TRP A 1 392 ? 22.570 -8.029 -24.342 1.00 85.06 392 TRP A C 1
ATOM 3170 O O . TRP A 1 392 ? 21.897 -9.005 -24.677 1.00 85.06 392 TRP A O 1
ATOM 3180 N N . ILE A 1 393 ? 22.282 -6.792 -24.761 1.00 83.75 393 ILE A N 1
ATOM 3181 C CA . ILE A 1 393 ? 21.108 -6.476 -25.582 1.00 83.75 393 ILE A CA 1
ATOM 3182 C C . ILE A 1 393 ? 21.161 -7.242 -26.912 1.00 83.75 393 ILE A C 1
ATOM 3184 O O . ILE A 1 393 ? 20.178 -7.878 -27.299 1.00 83.75 393 ILE A O 1
ATOM 3188 N N . LYS A 1 394 ? 22.305 -7.186 -27.612 1.00 83.19 394 LYS A N 1
ATOM 3189 C CA . LYS A 1 394 ? 22.476 -7.810 -28.936 1.00 83.19 394 LYS A CA 1
ATOM 3190 C C . LYS A 1 394 ? 22.393 -9.325 -28.885 1.00 83.19 394 LYS A C 1
ATOM 3192 O O . LYS A 1 394 ? 21.824 -9.931 -29.784 1.00 83.19 394 LYS A O 1
ATOM 3197 N N . THR A 1 395 ? 23.016 -9.925 -27.877 1.00 74.56 395 THR A N 1
ATOM 3198 C CA . THR A 1 395 ? 23.175 -11.382 -27.817 1.00 74.56 395 THR A CA 1
ATOM 3199 C C . THR A 1 395 ? 21.974 -12.065 -27.170 1.00 74.56 395 THR A C 1
ATOM 3201 O O . THR A 1 395 ? 21.594 -13.148 -27.609 1.00 74.56 395 THR A O 1
ATOM 3204 N N . ARG A 1 396 ? 21.334 -11.434 -26.174 1.00 75.00 396 ARG A N 1
ATOM 3205 C CA . ARG A 1 396 ? 20.272 -12.063 -25.371 1.00 75.00 396 ARG A CA 1
ATOM 3206 C C . ARG A 1 396 ? 18.921 -11.378 -25.509 1.00 75.00 396 ARG A C 1
ATOM 3208 O O . ARG A 1 396 ? 17.998 -11.981 -26.041 1.00 75.00 396 ARG A O 1
ATOM 3215 N N . PHE A 1 397 ? 18.821 -10.109 -25.116 1.00 78.81 397 PHE A N 1
ATOM 3216 C CA . PHE A 1 397 ? 17.531 -9.419 -25.005 1.00 78.81 397 PHE A CA 1
ATOM 3217 C C . PHE A 1 397 ? 16.720 -9.405 -26.309 1.00 78.81 397 PHE A C 1
ATOM 3219 O O . PHE A 1 397 ? 15.527 -9.698 -26.304 1.00 78.81 397 PHE A O 1
ATOM 3226 N N . ILE A 1 398 ? 17.361 -9.082 -27.440 1.00 82.00 398 ILE A N 1
ATOM 3227 C CA . ILE A 1 398 ? 16.688 -9.077 -28.749 1.00 82.00 398 ILE A CA 1
ATOM 3228 C C . ILE A 1 398 ? 16.228 -10.485 -29.125 1.00 82.00 398 ILE A C 1
ATOM 3230 O O . ILE A 1 398 ? 15.087 -10.659 -29.549 1.00 82.00 398 ILE A O 1
ATOM 3234 N N . SER A 1 399 ? 17.096 -11.482 -28.942 1.00 78.00 399 SER A N 1
ATOM 3235 C CA . SER A 1 399 ? 16.779 -12.880 -29.228 1.00 78.00 399 SER A CA 1
ATOM 3236 C C . SER A 1 399 ? 15.560 -13.338 -28.426 1.00 78.00 399 SER A C 1
ATOM 3238 O O . SER A 1 399 ? 14.636 -13.899 -29.008 1.00 78.00 399 SER A O 1
ATOM 3240 N N . ASP A 1 400 ? 15.513 -13.023 -27.127 1.00 76.12 400 ASP A N 1
ATOM 3241 C CA . ASP A 1 400 ? 14.388 -13.350 -26.245 1.00 76.12 400 ASP A CA 1
ATOM 3242 C C . ASP A 1 400 ? 13.080 -12.697 -26.693 1.00 76.12 400 ASP A C 1
ATOM 3244 O O . ASP A 1 400 ? 12.032 -13.345 -26.743 1.00 76.12 400 ASP A O 1
ATOM 3248 N N . LEU A 1 401 ? 13.124 -11.418 -27.066 1.00 79.44 401 LEU A N 1
ATOM 3249 C CA . LEU A 1 401 ? 11.950 -10.716 -27.578 1.00 79.44 401 LEU A CA 1
ATOM 3250 C C . LEU A 1 401 ? 11.453 -11.296 -28.905 1.00 79.44 401 LEU A C 1
ATOM 3252 O O . LEU A 1 401 ? 10.241 -11.364 -29.112 1.00 79.44 401 LEU A O 1
ATOM 3256 N N . GLU A 1 402 ? 12.346 -11.743 -29.789 1.00 83.38 402 GLU A N 1
ATOM 3257 C CA . GLU A 1 402 ? 11.951 -12.424 -31.026 1.00 83.38 402 GLU A CA 1
ATOM 3258 C C . GLU A 1 402 ? 11.274 -13.775 -30.742 1.00 83.38 402 GLU A C 1
ATOM 3260 O O . GLU A 1 402 ? 10.268 -14.081 -31.385 1.00 83.38 402 GLU A O 1
ATOM 3265 N N . ILE A 1 403 ? 11.715 -14.528 -29.721 1.00 76.81 403 ILE A N 1
ATOM 3266 C CA . ILE A 1 403 ? 10.991 -15.730 -29.255 1.00 76.81 403 ILE A CA 1
ATOM 3267 C C . ILE A 1 403 ? 9.575 -15.362 -28.847 1.00 76.81 403 ILE A C 1
ATOM 3269 O O . ILE A 1 403 ? 8.600 -15.969 -29.290 1.00 76.81 403 ILE A O 1
ATOM 3273 N N . LYS A 1 404 ? 9.447 -14.354 -27.980 1.00 78.62 404 LYS A N 1
ATOM 3274 C CA . LYS A 1 404 ? 8.140 -13.953 -27.458 1.00 78.62 404 LYS A CA 1
ATOM 3275 C C . LYS A 1 404 ? 7.233 -13.434 -28.564 1.00 78.62 404 LYS A C 1
ATOM 3277 O O . LYS A 1 404 ? 6.031 -13.686 -28.531 1.00 78.62 404 LYS A O 1
ATOM 3282 N N . LYS A 1 405 ? 7.798 -12.774 -29.575 1.00 86.12 405 LYS A N 1
ATOM 3283 C CA . LYS A 1 405 ? 7.066 -12.376 -30.775 1.00 86.12 405 LYS A CA 1
ATOM 3284 C C . LYS A 1 405 ? 6.491 -13.595 -31.501 1.00 86.12 405 LYS A C 1
ATOM 3286 O O . LYS A 1 405 ? 5.294 -13.597 -31.770 1.00 86.12 405 LYS A O 1
ATOM 3291 N N . GLN A 1 406 ? 7.309 -14.616 -31.766 1.00 84.75 406 GLN A N 1
ATOM 3292 C CA . GLN A 1 406 ? 6.885 -15.842 -32.456 1.00 84.75 406 GLN A CA 1
ATOM 3293 C C . GLN A 1 406 ? 5.837 -16.629 -31.656 1.00 84.75 406 GLN A C 1
ATOM 3295 O O . GLN A 1 406 ? 4.828 -17.051 -32.217 1.00 84.75 406 GLN A O 1
ATOM 3300 N N . LEU A 1 407 ? 6.017 -16.762 -30.338 1.00 81.88 407 LEU A N 1
ATOM 3301 C CA . LEU A 1 407 ? 5.033 -17.410 -29.463 1.00 81.88 407 LEU A CA 1
ATOM 3302 C C . LEU A 1 407 ? 3.691 -16.667 -29.476 1.00 81.88 407 LEU A C 1
ATOM 3304 O O . LEU A 1 407 ? 2.644 -17.294 -29.606 1.00 81.88 407 LEU A O 1
ATOM 3308 N N . ASN A 1 408 ? 3.702 -15.332 -29.423 1.00 84.38 408 ASN A N 1
ATOM 3309 C CA . ASN A 1 408 ? 2.469 -14.551 -29.523 1.00 84.38 408 ASN A CA 1
ATOM 3310 C C . ASN A 1 408 ? 1.810 -14.652 -30.906 1.00 84.38 408 ASN A C 1
ATOM 3312 O O . ASN A 1 408 ? 0.585 -14.710 -30.983 1.00 84.38 408 ASN A O 1
ATOM 3316 N N . GLU A 1 409 ? 2.582 -14.709 -31.995 1.00 89.19 409 GLU A N 1
ATOM 3317 C CA . GLU A 1 409 ? 2.046 -14.969 -33.343 1.00 89.19 409 GLU A CA 1
ATOM 3318 C C . GLU A 1 409 ? 1.352 -16.331 -33.413 1.00 89.19 409 GLU A C 1
ATOM 3320 O O . GLU A 1 409 ? 0.229 -16.421 -33.925 1.00 89.19 409 GLU A O 1
ATOM 3325 N N . PHE A 1 410 ? 1.975 -17.361 -32.837 1.00 88.50 410 PHE A N 1
ATOM 3326 C CA . PHE A 1 410 ? 1.374 -18.681 -32.692 1.00 88.50 410 PHE A CA 1
ATOM 3327 C C . PHE A 1 410 ? 0.076 -18.614 -31.881 1.00 88.50 410 PHE A C 1
ATOM 3329 O O . PHE A 1 410 ? -0.968 -19.012 -32.390 1.00 88.50 410 PHE A O 1
ATOM 3336 N N . TYR A 1 411 ? 0.084 -18.037 -30.675 1.00 87.00 411 TYR A N 1
ATOM 3337 C CA . TYR A 1 411 ? -1.114 -17.957 -29.834 1.00 87.00 411 TYR A CA 1
ATOM 3338 C C . TYR A 1 411 ? -2.255 -17.177 -30.484 1.00 87.00 411 TYR A C 1
ATOM 3340 O O . TYR A 1 411 ? -3.414 -17.566 -30.350 1.00 87.00 411 TYR A O 1
ATOM 3348 N N . ILE A 1 412 ? -1.961 -16.087 -31.200 1.00 88.50 412 ILE A N 1
ATOM 3349 C CA . ILE A 1 412 ? -2.979 -15.316 -31.929 1.00 88.50 412 ILE A CA 1
ATOM 3350 C C . ILE A 1 412 ? -3.609 -16.179 -33.023 1.00 88.50 412 ILE A C 1
ATOM 3352 O O . ILE A 1 412 ? -4.831 -16.160 -33.186 1.00 88.50 412 ILE A O 1
ATOM 3356 N N . THR A 1 413 ? -2.782 -16.927 -33.754 1.00 91.25 413 THR A N 1
ATOM 3357 C CA . THR A 1 413 ? -3.217 -17.820 -34.834 1.00 91.25 413 THR A CA 1
ATOM 3358 C C . THR A 1 413 ? -4.038 -18.983 -34.278 1.00 91.25 413 THR A C 1
ATOM 3360 O O . THR A 1 413 ? -5.174 -19.182 -34.700 1.00 91.25 413 THR A O 1
ATOM 3363 N N . PHE A 1 414 ? -3.537 -19.648 -33.238 1.00 90.00 414 PHE A N 1
ATOM 3364 C CA . PHE A 1 414 ? -4.204 -20.753 -32.555 1.00 90.00 414 PHE A CA 1
ATOM 3365 C C . PHE A 1 414 ? -5.527 -20.317 -31.908 1.00 90.00 414 PHE A C 1
ATOM 3367 O O . PHE A 1 414 ? -6.540 -20.994 -32.048 1.00 90.00 414 PHE A O 1
ATOM 3374 N N . THR A 1 415 ? -5.572 -19.130 -31.288 1.00 89.69 415 THR A N 1
ATOM 3375 C CA . THR A 1 415 ? -6.816 -18.546 -30.750 1.00 89.69 415 THR A CA 1
ATOM 3376 C C . THR A 1 415 ? -7.849 -18.310 -31.847 1.00 89.69 415 THR A C 1
ATOM 3378 O O . THR A 1 415 ? -9.042 -18.512 -31.625 1.00 89.69 415 THR A O 1
ATOM 3381 N N . ARG A 1 416 ? -7.413 -17.858 -33.028 1.00 90.81 416 ARG A N 1
ATOM 3382 C CA . ARG A 1 416 ? -8.302 -17.634 -34.173 1.00 90.81 416 ARG A CA 1
ATOM 3383 C C . ARG A 1 416 ? -8.884 -18.950 -34.701 1.00 90.81 416 ARG A C 1
ATOM 3385 O O . ARG A 1 416 ? -10.015 -18.945 -35.168 1.00 90.81 416 ARG A O 1
ATOM 3392 N N . GLU A 1 417 ? -8.123 -20.038 -34.631 1.00 93.00 417 GLU A N 1
ATOM 3393 C CA . GLU A 1 417 ? -8.503 -21.354 -35.164 1.00 93.00 417 GLU A CA 1
ATOM 3394 C C . GLU A 1 417 ? -9.324 -22.189 -34.174 1.00 93.00 417 GLU A C 1
ATOM 3396 O O . GLU A 1 417 ? -10.278 -22.851 -34.575 1.00 93.00 417 GLU A O 1
ATOM 3401 N N . HIS A 1 418 ? -9.000 -22.123 -32.882 1.00 93.12 418 HIS A N 1
ATOM 3402 C CA . HIS A 1 418 ? -9.554 -23.017 -31.860 1.00 93.12 418 HIS A CA 1
ATOM 3403 C C . HIS A 1 418 ? -10.337 -22.301 -30.753 1.00 93.12 418 HIS A C 1
ATOM 3405 O O . HIS A 1 418 ? -10.944 -22.958 -29.908 1.00 93.12 418 HIS A O 1
ATOM 3411 N N . GLY A 1 419 ? -10.358 -20.968 -30.746 1.00 91.38 419 GLY A N 1
ATOM 3412 C CA . GLY A 1 419 ? -11.012 -20.165 -29.717 1.00 91.38 419 GLY A CA 1
ATOM 3413 C C . GLY A 1 419 ? -10.121 -19.873 -28.506 1.00 91.38 419 GLY A C 1
ATOM 3414 O O . GLY A 1 419 ? -9.157 -20.579 -28.196 1.00 91.38 419 GLY A O 1
ATOM 3415 N N . PHE A 1 420 ? -10.451 -18.788 -27.804 1.00 88.19 420 PHE A N 1
ATOM 3416 C CA . PHE A 1 420 ? -9.634 -18.265 -26.708 1.00 88.19 420 PHE A CA 1
ATOM 3417 C C . PHE A 1 420 ? -9.619 -19.183 -25.481 1.00 88.19 420 PHE A C 1
ATOM 3419 O O . PHE A 1 420 ? -8.544 -19.480 -24.973 1.00 88.19 420 PHE A O 1
ATOM 3426 N N . GLU A 1 421 ? -10.769 -19.717 -25.065 1.00 89.56 421 GLU A N 1
ATOM 3427 C CA . GLU A 1 421 ? -10.857 -20.623 -23.907 1.00 89.56 421 GLU A CA 1
ATOM 3428 C C . GLU A 1 421 ? -10.075 -21.928 -24.113 1.00 89.56 421 GLU A C 1
ATOM 3430 O O . GLU A 1 421 ? -9.398 -22.419 -23.207 1.00 89.56 421 GLU A O 1
ATOM 3435 N N . ASN A 1 422 ? -10.080 -22.468 -25.334 1.00 89.75 422 ASN A N 1
ATOM 3436 C CA . ASN A 1 422 ? -9.273 -23.640 -25.674 1.00 89.75 422 ASN A CA 1
ATOM 3437 C C . ASN A 1 422 ? -7.775 -23.328 -25.654 1.00 89.75 422 ASN A C 1
ATOM 3439 O O . ASN A 1 422 ? -6.978 -24.136 -25.185 1.00 89.75 422 ASN A O 1
ATOM 3443 N N . THR A 1 423 ? -7.390 -22.136 -26.107 1.00 86.44 423 THR A N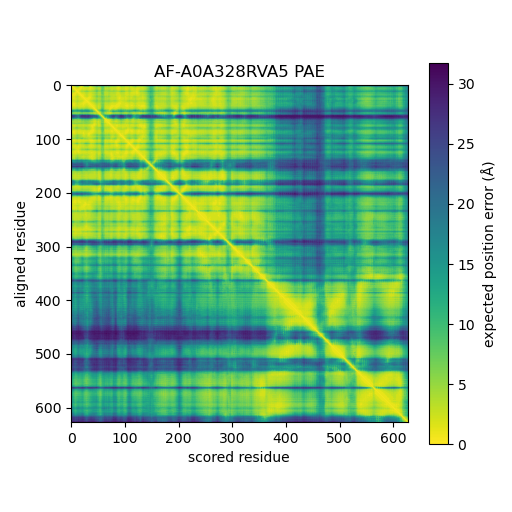 1
ATOM 3444 C CA . THR A 1 423 ? -6.002 -21.665 -26.026 1.00 86.44 423 THR A CA 1
ATOM 3445 C C . THR A 1 423 ? -5.575 -21.481 -24.567 1.00 86.44 423 THR A C 1
ATOM 3447 O O . THR A 1 423 ? -4.519 -21.967 -24.168 1.00 86.44 423 THR A O 1
ATOM 3450 N N . LYS A 1 424 ? -6.421 -20.839 -23.750 1.00 83.50 424 LYS A N 1
ATOM 3451 C CA . LYS A 1 424 ? -6.191 -20.587 -22.320 1.00 83.50 424 LYS A CA 1
ATOM 3452 C C . LYS A 1 424 ? -6.077 -21.889 -21.526 1.00 83.50 424 LYS A C 1
ATOM 3454 O O . LYS A 1 424 ? -5.181 -22.023 -20.700 1.00 83.50 424 LYS A O 1
ATOM 3459 N N . SER A 1 425 ? -6.928 -22.875 -21.803 1.00 83.88 425 SER A N 1
ATOM 3460 C CA . SER A 1 425 ? -6.849 -24.202 -21.175 1.00 83.88 425 SER A CA 1
ATOM 3461 C C . SER A 1 425 ? -5.632 -25.015 -21.629 1.00 83.88 425 SER A C 1
ATOM 3463 O O . SER A 1 425 ? -5.035 -25.701 -20.800 1.00 83.88 425 SER A O 1
ATOM 3465 N N . CYS A 1 426 ? -5.199 -24.914 -22.895 1.00 83.56 426 CYS A N 1
ATOM 3466 C CA . CYS A 1 426 ? -3.930 -25.512 -23.336 1.00 83.56 426 CYS A CA 1
ATOM 3467 C C . CYS A 1 426 ? -2.739 -24.880 -22.605 1.00 83.56 426 CYS A C 1
ATOM 3469 O O . CYS A 1 426 ? -1.896 -25.598 -22.072 1.00 83.56 426 CYS A O 1
ATOM 3471 N N . TRP A 1 427 ? -2.711 -23.546 -22.510 1.00 80.31 427 TRP A N 1
ATOM 3472 C CA . TRP A 1 427 ? -1.682 -22.795 -21.784 1.00 80.31 427 TRP A CA 1
ATOM 3473 C C . TRP A 1 427 ? -1.622 -23.196 -20.305 1.00 80.31 427 TRP A C 1
ATOM 3475 O O . TRP A 1 427 ? -0.548 -23.485 -19.781 1.00 80.31 427 TRP A O 1
ATOM 3485 N N . ASN A 1 428 ? -2.780 -23.282 -19.647 1.00 78.00 428 ASN A N 1
ATOM 3486 C CA . ASN A 1 428 ? -2.902 -23.678 -18.241 1.00 78.00 428 ASN A CA 1
ATOM 3487 C C . ASN A 1 428 ? -2.755 -25.190 -18.013 1.00 78.00 428 ASN A C 1
ATOM 3489 O O . ASN A 1 428 ? -2.896 -25.650 -16.883 1.00 78.00 428 ASN A O 1
ATOM 3493 N N . GLN A 1 429 ? -2.499 -25.969 -19.069 1.00 79.75 429 GLN A N 1
ATOM 3494 C CA . GLN A 1 429 ? -2.404 -27.431 -19.038 1.00 79.75 429 GLN A CA 1
ATOM 3495 C C . GLN A 1 429 ? -3.673 -28.143 -18.529 1.00 79.75 429 GLN A C 1
ATOM 3497 O O . GLN A 1 429 ? -3.618 -29.324 -18.186 1.00 79.75 429 GLN A O 1
ATOM 3502 N N . THR A 1 430 ? -4.819 -27.458 -18.531 1.00 84.81 430 THR A N 1
ATOM 3503 C CA . THR A 1 430 ? -6.128 -27.980 -18.105 1.00 84.81 430 THR A CA 1
ATOM 3504 C C . THR A 1 430 ? -6.972 -28.521 -19.261 1.00 84.81 430 THR A C 1
ATOM 3506 O O . THR A 1 430 ? -8.069 -29.025 -19.033 1.00 84.81 430 THR A O 1
ATOM 3509 N N . GLN A 1 431 ? -6.485 -28.424 -20.502 1.00 88.00 431 GLN A N 1
ATOM 3510 C CA . GLN A 1 431 ? -7.183 -28.943 -21.678 1.00 88.00 431 GLN A CA 1
ATOM 3511 C C . GLN A 1 431 ? -7.325 -30.474 -21.627 1.00 88.00 431 GLN A C 1
ATOM 3513 O O . GLN A 1 431 ? -6.364 -31.193 -21.345 1.00 88.00 431 GLN A O 1
ATOM 3518 N N . THR A 1 432 ? -8.529 -30.955 -21.946 1.00 87.75 432 THR A N 1
ATOM 3519 C CA . THR A 1 432 ? -8.899 -32.379 -21.938 1.00 87.75 432 THR A CA 1
ATOM 3520 C C . THR A 1 432 ? -8.782 -33.037 -23.315 1.00 87.75 432 THR A C 1
ATOM 3522 O O . THR A 1 432 ? -8.553 -34.245 -23.386 1.00 87.75 432 THR A O 1
ATOM 3525 N N . ASP A 1 433 ? -8.856 -32.268 -24.409 1.00 91.44 433 ASP A N 1
ATOM 3526 C CA . ASP A 1 433 ? -8.554 -32.767 -25.755 1.00 91.44 433 ASP A CA 1
ATOM 3527 C C . ASP A 1 433 ? -7.045 -33.010 -25.920 1.00 91.44 433 ASP A C 1
ATOM 3529 O O . ASP A 1 433 ? -6.232 -32.082 -26.004 1.00 91.44 433 ASP A O 1
ATOM 3533 N N . LYS A 1 434 ? -6.676 -34.293 -25.979 1.00 90.38 434 LYS A N 1
ATOM 3534 C CA . LYS A 1 434 ? -5.290 -34.747 -26.092 1.00 90.38 434 LYS A CA 1
ATOM 3535 C C . LYS A 1 434 ? -4.635 -34.332 -27.412 1.00 90.38 434 LYS A C 1
ATOM 3537 O O . LYS A 1 434 ? -3.475 -33.934 -27.390 1.00 90.38 434 LYS A O 1
ATOM 3542 N N . LEU A 1 435 ? -5.350 -34.397 -28.537 1.00 89.56 435 LEU A N 1
ATOM 3543 C CA . LEU A 1 435 ? -4.788 -34.060 -29.850 1.00 89.56 435 LEU A CA 1
ATOM 3544 C C . LEU A 1 435 ? -4.515 -32.561 -29.949 1.00 89.56 435 LEU A C 1
ATOM 3546 O O . LEU A 1 435 ? -3.456 -32.147 -30.424 1.00 89.56 435 LEU A O 1
ATOM 3550 N N . LEU A 1 436 ? -5.449 -31.750 -29.448 1.00 86.81 436 LEU A N 1
ATOM 3551 C CA . LEU A 1 436 ? -5.297 -30.301 -29.413 1.00 86.81 436 LEU A CA 1
ATOM 3552 C C . LEU A 1 436 ? -4.125 -29.885 -28.514 1.00 86.81 436 LEU A C 1
ATOM 3554 O O . LEU A 1 436 ? -3.294 -29.069 -28.917 1.00 86.81 436 LEU A O 1
ATOM 3558 N N . LYS A 1 437 ? -4.016 -30.500 -27.329 1.00 86.19 437 LYS A N 1
ATOM 3559 C CA . LYS A 1 437 ? -2.902 -30.287 -26.396 1.00 86.19 437 LYS A CA 1
ATOM 3560 C C . LYS A 1 437 ? -1.555 -30.686 -27.007 1.00 86.19 437 LYS A C 1
ATOM 3562 O O . LYS A 1 437 ? -0.609 -29.907 -26.952 1.00 86.19 437 LYS A O 1
ATOM 3567 N N . GLU A 1 438 ? -1.464 -31.863 -27.625 1.00 88.75 438 GLU A N 1
ATOM 3568 C CA . GLU A 1 438 ? -0.233 -32.342 -28.269 1.00 88.75 438 GLU A CA 1
ATOM 3569 C C . GLU A 1 438 ? 0.189 -31.451 -29.444 1.00 88.75 438 GLU A C 1
ATOM 3571 O O . GLU A 1 438 ? 1.373 -31.139 -29.582 1.00 88.75 438 GLU A O 1
ATOM 3576 N N . SER A 1 439 ? -0.765 -30.998 -30.264 1.00 88.44 439 SER A N 1
ATOM 3577 C CA . SER A 1 439 ? -0.503 -30.055 -31.358 1.00 88.44 439 SER A CA 1
ATOM 3578 C C . SER A 1 439 ? 0.042 -28.725 -30.834 1.00 88.44 439 SER A C 1
ATOM 3580 O O . SER A 1 439 ? 1.019 -28.202 -31.370 1.00 88.44 439 SER A O 1
ATOM 3582 N N . PHE A 1 440 ? -0.556 -28.202 -29.762 1.00 85.56 440 PHE A N 1
ATOM 3583 C CA . PHE A 1 440 ? -0.128 -26.965 -29.116 1.00 85.56 440 PHE A CA 1
ATOM 3584 C C . PHE A 1 440 ? 1.287 -27.080 -28.528 1.00 85.56 440 PHE A C 1
ATOM 3586 O O . PHE A 1 440 ? 2.154 -26.252 -28.805 1.00 85.56 440 PHE A O 1
ATOM 3593 N N . GLU A 1 441 ? 1.561 -28.146 -27.771 1.00 84.12 441 GLU A N 1
ATOM 3594 C CA . GLU A 1 441 ? 2.879 -28.394 -27.177 1.00 84.12 441 GLU A CA 1
ATOM 3595 C C . GLU A 1 441 ? 3.972 -28.627 -28.227 1.00 84.12 441 GLU A C 1
ATOM 3597 O O . GLU A 1 441 ? 5.118 -28.210 -28.036 1.00 84.12 441 GLU A O 1
ATOM 3602 N N . LYS A 1 442 ? 3.645 -29.305 -29.333 1.00 86.94 442 LYS A N 1
ATOM 3603 C CA . LYS A 1 442 ? 4.589 -29.570 -30.424 1.00 86.94 442 LYS A CA 1
ATOM 3604 C C . LYS A 1 442 ? 5.071 -28.274 -31.069 1.00 86.94 442 LYS A C 1
ATOM 3606 O O . LYS A 1 442 ? 6.270 -28.141 -31.314 1.00 86.94 442 LYS A O 1
ATOM 3611 N N . GLU A 1 443 ? 4.164 -27.335 -31.321 1.00 82.12 443 GLU A N 1
ATOM 3612 C CA . GLU A 1 443 ? 4.506 -26.062 -31.955 1.00 82.12 443 GLU A CA 1
ATOM 3613 C C . GLU A 1 443 ? 5.346 -25.180 -31.024 1.00 82.12 443 GLU A C 1
ATOM 3615 O O . GLU A 1 443 ? 6.384 -24.663 -31.438 1.00 82.12 443 GLU A O 1
ATOM 3620 N N . ILE A 1 444 ? 4.997 -25.118 -29.732 1.00 79.75 444 ILE A N 1
ATOM 3621 C CA . ILE A 1 444 ? 5.821 -24.436 -28.719 1.00 79.75 444 ILE A CA 1
ATOM 3622 C C . ILE A 1 444 ? 7.238 -25.022 -28.691 1.00 79.75 444 ILE A C 1
ATOM 3624 O O . ILE A 1 444 ? 8.215 -24.282 -28.806 1.00 79.75 444 ILE A O 1
ATOM 3628 N N . LYS A 1 445 ? 7.371 -26.355 -28.619 1.00 78.31 445 LYS A N 1
ATOM 3629 C CA . LYS A 1 445 ? 8.681 -27.033 -28.630 1.00 78.31 445 LYS A CA 1
ATOM 3630 C C . LYS A 1 445 ? 9.466 -26.770 -29.918 1.00 78.31 445 LYS A C 1
ATOM 3632 O O . LYS A 1 445 ? 10.694 -26.711 -29.880 1.00 78.31 445 LYS A O 1
ATOM 3637 N N . SER A 1 446 ? 8.784 -26.629 -31.055 1.00 80.94 446 SER A N 1
ATOM 3638 C CA . SER A 1 446 ? 9.399 -26.293 -32.345 1.00 80.94 446 SER A CA 1
ATOM 3639 C C . SER A 1 446 ? 10.001 -24.884 -32.331 1.00 80.94 446 SER A C 1
ATOM 3641 O O . SER A 1 446 ? 11.186 -24.720 -32.638 1.00 80.94 446 SER A O 1
ATOM 3643 N N . ILE A 1 447 ? 9.218 -23.895 -31.885 1.00 75.50 447 ILE A N 1
ATOM 3644 C CA . ILE A 1 447 ? 9.647 -22.497 -31.725 1.00 75.50 447 ILE A CA 1
ATOM 3645 C C . ILE A 1 447 ? 10.842 -22.421 -30.761 1.00 75.50 447 ILE A C 1
ATOM 3647 O O . ILE A 1 447 ? 11.877 -21.845 -31.093 1.00 75.50 447 ILE A O 1
ATOM 3651 N N . GLU A 1 448 ? 10.765 -23.091 -29.607 1.00 68.88 448 GLU A N 1
ATOM 3652 C CA . GLU A 1 448 ? 11.869 -23.152 -28.641 1.00 68.88 448 GLU A CA 1
ATOM 3653 C C . GLU A 1 448 ? 13.137 -23.801 -29.227 1.00 68.88 448 GLU A C 1
ATOM 3655 O O . GLU A 1 448 ? 14.249 -23.311 -29.011 1.00 68.88 448 GLU A O 1
ATOM 3660 N N . LYS A 1 449 ? 13.000 -24.893 -29.994 1.00 72.75 449 LYS A N 1
ATOM 3661 C CA . LYS A 1 449 ? 14.135 -25.620 -30.585 1.00 72.75 449 LYS A CA 1
ATOM 3662 C C . LYS A 1 449 ? 14.885 -24.791 -31.626 1.00 72.75 449 LYS A C 1
ATOM 3664 O O . LYS A 1 449 ? 16.117 -24.783 -31.595 1.00 72.75 449 LYS A O 1
ATOM 3669 N N . GLY A 1 450 ? 14.175 -24.106 -32.525 1.00 68.44 450 GLY A N 1
ATOM 3670 C CA . GLY A 1 450 ? 14.797 -23.260 -33.552 1.00 68.44 450 GLY A CA 1
ATOM 3671 C C . GLY A 1 450 ? 15.679 -22.162 -32.952 1.00 68.44 450 GLY A C 1
ATOM 3672 O O . GLY A 1 450 ? 16.705 -21.794 -33.519 1.00 68.44 450 GLY A O 1
ATOM 3673 N N . ILE A 1 451 ? 15.342 -21.700 -31.748 1.00 60.25 451 ILE A N 1
ATOM 3674 C CA . ILE A 1 451 ? 16.060 -20.606 -31.097 1.00 60.25 451 ILE A CA 1
ATOM 3675 C C . ILE A 1 451 ? 17.192 -21.104 -30.198 1.00 60.25 451 ILE A C 1
ATOM 3677 O O . ILE A 1 451 ? 18.267 -20.506 -30.189 1.00 60.25 451 ILE A O 1
ATOM 3681 N N . ARG A 1 452 ? 17.037 -22.265 -29.547 1.00 62.59 452 ARG A N 1
ATOM 3682 C CA . ARG A 1 452 ? 18.170 -22.946 -28.890 1.00 62.59 452 ARG A CA 1
ATOM 3683 C C . ARG A 1 452 ? 19.333 -23.176 -29.863 1.00 62.59 452 ARG A C 1
ATOM 3685 O O . ARG A 1 452 ? 20.488 -23.086 -29.457 1.00 62.59 452 ARG A O 1
ATOM 3692 N N . GLN A 1 453 ? 19.039 -23.425 -31.141 1.00 67.00 453 GLN A N 1
ATOM 3693 C CA . GLN A 1 453 ? 20.049 -23.540 -32.199 1.00 67.00 453 GLN A CA 1
ATOM 3694 C C . GLN A 1 453 ? 20.722 -22.196 -32.531 1.00 67.00 453 GLN A C 1
ATOM 3696 O O . GLN A 1 453 ? 21.938 -22.164 -32.710 1.00 67.00 453 GLN A O 1
ATOM 3701 N N . LEU A 1 454 ? 19.970 -21.089 -32.552 1.00 62.22 454 LEU A N 1
ATOM 3702 C CA . LEU A 1 454 ? 20.521 -19.738 -32.729 1.00 62.22 454 LEU A CA 1
ATOM 3703 C C . LEU A 1 454 ? 21.435 -19.328 -31.565 1.00 62.22 454 LEU A C 1
ATOM 3705 O O . LEU A 1 454 ? 22.481 -18.724 -31.790 1.00 62.22 454 LEU A O 1
ATOM 3709 N N . TRP A 1 455 ? 21.082 -19.689 -30.330 1.00 59.25 455 TRP A N 1
ATOM 3710 C CA . TRP A 1 455 ? 21.932 -19.448 -29.162 1.00 59.25 455 TRP A CA 1
ATOM 3711 C C . TRP A 1 455 ? 23.175 -20.324 -29.153 1.00 59.25 455 TRP A C 1
ATOM 3713 O O . TRP A 1 455 ? 24.267 -19.810 -28.960 1.00 59.25 455 TRP A O 1
ATOM 3723 N N . ALA A 1 456 ? 23.049 -21.623 -29.432 1.00 59.00 456 ALA A N 1
ATOM 3724 C CA . ALA A 1 456 ? 24.198 -22.529 -29.486 1.00 59.00 456 ALA A CA 1
ATOM 3725 C C . ALA A 1 456 ? 25.258 -22.109 -30.527 1.00 59.00 456 ALA A C 1
ATOM 3727 O O . ALA A 1 456 ? 26.425 -22.463 -30.386 1.00 59.00 456 ALA A O 1
ATOM 3728 N N . ALA A 1 457 ? 24.870 -21.340 -31.550 1.00 57.97 457 ALA A N 1
ATOM 3729 C CA . ALA A 1 457 ? 25.784 -20.766 -32.537 1.00 57.97 457 ALA A CA 1
ATOM 3730 C C . ALA A 1 457 ? 26.567 -19.534 -32.032 1.00 57.97 457 ALA A C 1
ATOM 3732 O O . ALA A 1 457 ? 27.509 -19.095 -32.690 1.00 57.97 457 ALA A O 1
ATOM 3733 N N . SER A 1 458 ? 26.204 -18.967 -30.879 1.00 54.28 458 SER A N 1
ATOM 3734 C CA . SER A 1 458 ? 26.945 -17.885 -30.228 1.00 54.28 458 SER A CA 1
ATOM 3735 C C . SER A 1 458 ? 27.941 -18.462 -29.220 1.00 54.28 458 SER A C 1
ATOM 3737 O O . SER A 1 458 ? 27.604 -19.302 -28.389 1.00 54.28 458 SER A O 1
ATOM 3739 N N . THR A 1 459 ? 29.181 -17.985 -29.265 1.00 45.12 459 THR A N 1
ATOM 3740 C CA . THR A 1 459 ? 30.322 -18.506 -28.491 1.00 45.12 459 THR A CA 1
ATOM 3741 C C . THR A 1 459 ? 30.241 -18.282 -26.973 1.00 45.12 459 THR A C 1
ATOM 3743 O O . THR A 1 459 ? 31.152 -18.680 -26.258 1.00 45.12 459 THR A O 1
ATOM 3746 N N . ASP A 1 460 ? 29.173 -17.656 -26.470 1.00 49.28 460 ASP A N 1
ATOM 3747 C CA . ASP A 1 460 ? 29.041 -17.189 -25.082 1.00 49.28 460 ASP A CA 1
ATOM 3748 C C . ASP A 1 460 ? 28.022 -17.990 -24.226 1.00 49.28 460 ASP A C 1
ATOM 3750 O O . ASP A 1 460 ? 27.598 -17.510 -23.170 1.00 49.28 460 ASP A O 1
ATOM 3754 N N . TYR A 1 461 ? 27.579 -19.182 -24.656 1.00 50.28 461 TYR A N 1
ATOM 3755 C CA . TYR A 1 461 ? 26.533 -19.954 -23.956 1.00 50.28 461 TYR A CA 1
ATOM 3756 C C . TYR A 1 461 ? 27.057 -21.168 -23.177 1.00 50.28 461 TYR A C 1
ATOM 3758 O O . TYR A 1 461 ? 27.789 -21.996 -23.717 1.00 50.28 461 TYR A O 1
ATOM 3766 N N . SER A 1 462 ? 26.597 -21.332 -21.927 1.00 48.09 462 SER A N 1
ATOM 3767 C CA . SER A 1 462 ? 26.735 -22.593 -21.189 1.00 48.09 462 SER A CA 1
ATOM 3768 C C . SER A 1 462 ? 25.513 -23.509 -21.430 1.00 48.09 462 SER A C 1
ATOM 3770 O O . SER A 1 462 ? 24.371 -23.032 -21.439 1.00 48.09 462 SER A O 1
ATOM 3772 N N . PRO A 1 463 ? 25.708 -24.831 -21.605 1.00 43.53 463 PRO A N 1
ATOM 3773 C CA . PRO A 1 463 ? 24.620 -25.798 -21.813 1.00 43.53 463 PRO A CA 1
ATOM 3774 C C . PRO A 1 463 ? 23.576 -25.868 -20.683 1.00 43.53 463 PRO A C 1
ATOM 3776 O O . PRO A 1 463 ? 22.417 -26.188 -20.941 1.00 43.53 463 PRO A O 1
ATOM 3779 N N . GLU A 1 464 ? 23.948 -25.534 -19.442 1.00 44.16 464 GLU A N 1
ATOM 3780 C CA . GLU A 1 464 ? 23.033 -25.507 -18.286 1.00 44.16 464 GLU A CA 1
ATOM 3781 C C . GLU A 1 464 ? 21.928 -24.447 -18.413 1.00 44.16 464 GLU A C 1
ATOM 3783 O O . GLU A 1 464 ? 20.843 -24.610 -17.856 1.00 44.16 464 GLU A O 1
ATOM 3788 N N . TRP A 1 465 ? 22.161 -23.374 -19.174 1.00 45.50 465 TRP A N 1
ATOM 3789 C CA . TRP A 1 465 ? 21.210 -22.268 -19.310 1.00 45.50 465 TRP A CA 1
ATOM 3790 C C . TRP A 1 465 ? 20.131 -22.532 -20.370 1.00 45.50 465 TRP A C 1
ATOM 3792 O O . TRP A 1 465 ? 18.953 -22.262 -20.144 1.00 45.50 465 TRP A O 1
ATOM 3802 N N . ILE A 1 466 ? 20.506 -23.160 -21.490 1.00 45.69 466 ILE A N 1
ATOM 3803 C CA . ILE A 1 466 ? 19.590 -23.559 -22.578 1.00 45.69 466 ILE A CA 1
ATOM 3804 C C . ILE A 1 466 ? 18.465 -24.465 -22.037 1.00 45.69 466 ILE A C 1
ATOM 3806 O O . ILE A 1 466 ? 17.331 -24.417 -22.515 1.00 45.69 466 ILE A O 1
ATOM 3810 N N . ASN A 1 467 ? 18.752 -25.256 -21.001 1.00 36.91 467 ASN A N 1
ATOM 3811 C CA . ASN A 1 467 ? 17.788 -26.167 -20.390 1.00 36.91 467 ASN A CA 1
ATOM 3812 C C . ASN A 1 467 ? 16.852 -25.512 -19.358 1.00 36.91 467 ASN A C 1
ATOM 3814 O O . ASN A 1 467 ? 15.796 -26.077 -19.092 1.00 36.91 467 ASN A O 1
ATOM 3818 N N . ASN A 1 468 ? 17.173 -24.312 -18.856 1.00 37.06 468 ASN A N 1
ATOM 3819 C CA . ASN A 1 468 ? 16.414 -23.600 -17.816 1.00 37.06 468 ASN A CA 1
ATOM 3820 C C . ASN A 1 468 ? 15.643 -22.366 -18.337 1.00 37.06 468 ASN A C 1
ATOM 3822 O O . ASN A 1 468 ? 15.116 -21.588 -17.549 1.00 37.06 468 ASN A O 1
ATOM 3826 N N . TYR A 1 469 ? 15.523 -22.180 -19.657 1.00 35.19 469 TYR A N 1
ATOM 3827 C CA . TYR A 1 469 ? 14.883 -20.998 -20.265 1.00 35.19 469 TYR A CA 1
ATOM 3828 C C . TYR A 1 469 ? 13.409 -20.770 -19.857 1.00 35.19 469 TYR A C 1
ATOM 3830 O O . TYR A 1 469 ? 12.888 -19.660 -19.941 1.00 35.19 469 TYR A O 1
ATOM 3838 N N . VAL A 1 470 ? 12.732 -21.811 -19.368 1.00 34.03 470 VAL A N 1
ATOM 3839 C CA . VAL A 1 470 ? 11.342 -21.728 -18.887 1.00 34.03 470 VAL A CA 1
ATOM 3840 C C . VAL A 1 470 ? 11.260 -21.156 -17.458 1.00 34.03 470 VAL A C 1
ATOM 3842 O O . VAL A 1 470 ? 10.177 -20.815 -16.989 1.00 34.03 470 VAL A O 1
ATOM 3845 N N . SER A 1 471 ? 12.385 -20.976 -16.756 1.00 34.19 471 SER A N 1
ATOM 3846 C CA . SER A 1 471 ? 12.399 -20.521 -15.365 1.00 34.19 471 SER A CA 1
ATOM 3847 C C . SER A 1 471 ? 12.852 -19.057 -15.218 1.00 34.19 471 SER A C 1
ATOM 3849 O O . SER A 1 471 ? 14.041 -18.760 -15.187 1.00 34.19 471 SER A O 1
ATOM 3851 N N . TYR A 1 472 ? 11.874 -18.164 -15.031 1.00 38.97 472 TYR A N 1
ATOM 3852 C CA . TYR A 1 472 ? 11.967 -16.949 -14.201 1.00 38.97 472 TYR A CA 1
ATOM 3853 C C . TYR A 1 472 ? 12.828 -15.738 -14.629 1.00 38.97 472 TYR A C 1
ATOM 3855 O O . TYR A 1 472 ? 13.324 -15.031 -13.754 1.00 38.97 472 TYR A O 1
ATOM 3863 N N . ASP A 1 473 ? 12.878 -15.349 -15.907 1.00 47.66 473 ASP A N 1
ATOM 3864 C CA . ASP A 1 473 ? 13.197 -13.940 -16.221 1.00 47.66 473 ASP A CA 1
ATOM 3865 C C . ASP A 1 473 ? 11.937 -13.066 -16.059 1.00 47.66 473 ASP A C 1
ATOM 3867 O O . ASP A 1 473 ? 11.101 -12.943 -16.964 1.00 47.66 473 ASP A O 1
ATOM 3871 N N . ARG A 1 474 ? 11.773 -12.481 -14.858 1.00 47.81 474 ARG A N 1
ATOM 3872 C CA . ARG A 1 474 ? 10.599 -11.682 -14.425 1.00 47.81 474 ARG A CA 1
ATOM 3873 C C . ARG A 1 474 ? 10.254 -10.514 -15.362 1.00 47.81 474 ARG A C 1
ATOM 3875 O O . ARG A 1 474 ? 9.091 -10.159 -15.519 1.00 47.81 474 ARG A O 1
ATOM 3882 N N . LEU A 1 475 ? 11.261 -9.933 -16.013 1.00 46.03 475 LEU A N 1
ATOM 3883 C CA . LEU A 1 475 ? 11.101 -8.778 -16.900 1.00 46.03 475 LEU A CA 1
ATOM 3884 C C . LEU A 1 475 ? 10.434 -9.140 -18.242 1.00 46.03 475 LEU A C 1
ATOM 3886 O O . LEU A 1 475 ? 9.636 -8.372 -18.775 1.00 46.03 475 LEU A O 1
ATOM 3890 N N . ILE A 1 476 ? 10.741 -10.324 -18.778 1.00 51.59 476 ILE A N 1
ATOM 3891 C CA . ILE A 1 476 ? 10.186 -10.823 -20.047 1.00 51.59 476 ILE A CA 1
ATOM 3892 C C . ILE A 1 476 ? 8.887 -11.607 -19.799 1.00 51.59 476 ILE A C 1
ATOM 3894 O O . ILE A 1 476 ? 7.993 -11.615 -20.645 1.00 51.59 476 ILE A O 1
ATOM 3898 N N . THR A 1 477 ? 8.724 -12.191 -18.608 1.00 51.72 477 THR A N 1
ATOM 3899 C CA . THR A 1 477 ? 7.456 -12.809 -18.174 1.00 51.72 477 THR A CA 1
ATOM 3900 C C . THR A 1 477 ? 6.308 -11.814 -18.001 1.00 51.72 477 THR A C 1
ATOM 3902 O O . THR A 1 477 ? 5.164 -12.238 -18.093 1.00 51.72 477 THR A O 1
ATOM 3905 N N . LEU A 1 478 ? 6.564 -10.500 -17.912 1.00 51.12 478 LEU A N 1
ATOM 3906 C CA . LEU A 1 478 ? 5.514 -9.470 -18.045 1.00 51.12 478 LEU A CA 1
ATOM 3907 C C . LEU A 1 478 ? 4.691 -9.611 -19.342 1.00 51.12 478 LEU A C 1
ATOM 3909 O O . LEU A 1 478 ? 3.524 -9.225 -19.377 1.00 51.12 478 LEU A O 1
ATOM 3913 N N . TYR A 1 479 ? 5.285 -10.179 -20.396 1.00 56.78 479 TYR A N 1
ATOM 3914 C CA . TYR A 1 479 ? 4.635 -10.470 -21.682 1.00 56.78 479 TYR A CA 1
ATOM 3915 C C . TYR A 1 479 ? 4.203 -11.934 -21.825 1.00 56.78 479 TYR A C 1
ATOM 3917 O O . TYR A 1 479 ? 3.838 -12.361 -22.917 1.00 56.78 479 TYR A O 1
ATOM 3925 N N . TYR A 1 480 ? 4.315 -12.707 -20.747 1.00 52.66 480 TYR A N 1
ATOM 3926 C CA . TYR A 1 480 ? 4.019 -14.137 -20.684 1.00 52.66 480 TYR A CA 1
ATOM 3927 C C . TYR A 1 480 ? 2.943 -14.476 -19.651 1.00 52.66 480 TYR A C 1
ATOM 3929 O O . TYR A 1 480 ? 2.610 -15.649 -19.483 1.00 52.66 480 TYR A O 1
ATOM 3937 N N . ASP A 1 481 ? 2.398 -13.468 -18.964 1.00 59.84 481 ASP A N 1
ATOM 3938 C CA . ASP A 1 481 ? 1.165 -13.639 -18.209 1.00 59.84 481 ASP A CA 1
ATOM 3939 C C . ASP A 1 481 ? 0.091 -14.168 -19.156 1.00 59.84 481 ASP A C 1
ATOM 3941 O O . ASP A 1 481 ? -0.073 -13.644 -20.265 1.00 59.84 481 ASP A O 1
ATOM 3945 N N . VAL A 1 482 ? -0.628 -15.196 -18.699 1.00 63.03 482 VAL A N 1
ATOM 3946 C CA . VAL A 1 482 ? -1.781 -15.752 -19.408 1.00 63.03 482 VAL A CA 1
ATOM 3947 C C . VAL A 1 482 ? -2.724 -14.586 -19.694 1.00 63.03 482 VAL A C 1
ATOM 3949 O O . VAL A 1 482 ? -3.236 -13.996 -18.740 1.00 63.03 482 VAL A O 1
ATOM 3952 N N . PRO A 1 483 ? -2.927 -14.202 -20.966 1.00 71.62 483 PRO A N 1
ATOM 3953 C CA . PRO A 1 483 ? -3.847 -13.125 -21.268 1.00 71.62 483 PRO A CA 1
ATOM 3954 C C . PRO A 1 483 ? -5.239 -13.544 -20.795 1.00 71.62 483 PRO A C 1
ATOM 3956 O O . PRO A 1 483 ? -5.626 -14.709 -20.919 1.00 71.62 483 PRO A O 1
ATOM 3959 N N . ASP A 1 484 ? -5.998 -12.596 -20.263 1.00 73.38 484 ASP A N 1
ATOM 3960 C CA . ASP A 1 484 ? -7.393 -12.801 -19.890 1.00 73.38 484 ASP A CA 1
ATOM 3961 C C . ASP A 1 484 ? -8.327 -12.501 -21.061 1.00 73.38 484 ASP A C 1
ATOM 3963 O O . ASP A 1 484 ? -9.469 -12.958 -21.070 1.00 73.38 484 ASP A O 1
ATOM 3967 N N . THR A 1 485 ? -7.832 -11.810 -22.095 1.00 80.00 485 THR A N 1
ATOM 3968 C CA . THR A 1 485 ? -8.576 -11.585 -23.338 1.00 80.00 485 THR A CA 1
ATOM 3969 C C . THR A 1 485 ? -7.719 -11.708 -24.600 1.00 80.00 485 THR A C 1
ATOM 3971 O O . THR A 1 485 ? -6.518 -11.439 -24.624 1.00 80.00 485 THR A O 1
ATOM 3974 N N . HIS A 1 486 ? -8.369 -11.998 -25.730 1.00 80.69 486 HIS A N 1
ATOM 3975 C CA . HIS A 1 486 ? -7.723 -11.952 -27.047 1.00 80.69 486 HIS A CA 1
ATOM 3976 C C . HIS A 1 486 ? -7.183 -10.548 -27.411 1.00 80.69 486 HIS A C 1
ATOM 3978 O O . HIS A 1 486 ? -6.228 -10.413 -28.179 1.00 80.69 486 HIS A O 1
ATOM 3984 N N . SER A 1 487 ? -7.791 -9.490 -26.863 1.00 81.19 487 SER A N 1
ATOM 3985 C CA . SER A 1 487 ? -7.335 -8.106 -27.046 1.00 81.19 487 SER A CA 1
ATOM 3986 C C . SER A 1 487 ? -5.976 -7.870 -26.381 1.00 81.19 487 SER A C 1
ATOM 3988 O O . SER A 1 487 ? -5.085 -7.279 -26.991 1.00 81.19 487 SER A O 1
ATOM 3990 N N . GLU A 1 488 ? -5.787 -8.387 -25.166 1.00 77.31 488 GLU A N 1
ATOM 3991 C CA . GLU A 1 488 ? -4.519 -8.302 -24.432 1.00 77.31 488 GLU A CA 1
ATOM 3992 C C . GLU A 1 488 ? -3.394 -9.028 -25.160 1.00 77.31 488 GLU A C 1
ATOM 3994 O O . GLU A 1 488 ? -2.330 -8.443 -25.354 1.00 77.31 488 GLU A O 1
ATOM 3999 N N . LEU A 1 489 ? -3.655 -10.237 -25.665 1.00 79.44 489 LEU A N 1
ATOM 4000 C CA . LEU A 1 489 ? -2.688 -10.994 -26.462 1.00 79.44 489 LEU A CA 1
ATOM 4001 C C . LEU A 1 489 ? -2.216 -10.197 -27.696 1.00 79.44 489 LEU A C 1
ATOM 4003 O O . LEU A 1 489 ? -1.022 -10.091 -27.984 1.00 79.44 489 LEU A O 1
ATOM 4007 N N . LYS A 1 490 ? -3.153 -9.561 -28.414 1.00 82.62 490 LYS A N 1
ATOM 4008 C CA . LYS A 1 490 ? -2.831 -8.682 -29.552 1.00 82.62 490 LYS A CA 1
ATOM 4009 C C . LYS A 1 490 ? -2.037 -7.443 -29.134 1.00 82.62 490 LYS A C 1
ATOM 4011 O O . LYS A 1 490 ? -1.170 -7.005 -29.892 1.00 82.62 490 LYS A O 1
ATOM 4016 N N . ASN A 1 491 ? -2.324 -6.866 -27.969 1.00 80.06 491 ASN A N 1
ATOM 4017 C CA . ASN A 1 491 ? -1.587 -5.712 -27.455 1.00 80.06 491 ASN A CA 1
ATOM 4018 C C . ASN A 1 491 ? -0.154 -6.096 -27.066 1.00 80.06 491 ASN A C 1
ATOM 4020 O O . ASN A 1 491 ? 0.776 -5.419 -27.497 1.00 80.06 491 ASN A O 1
ATOM 4024 N N . GLN A 1 492 ? 0.047 -7.212 -26.358 1.00 78.50 492 GLN A N 1
ATOM 4025 C CA . GLN A 1 492 ? 1.382 -7.731 -26.028 1.00 78.50 492 GLN A CA 1
ATOM 4026 C C . GLN A 1 492 ? 2.230 -7.943 -27.292 1.00 78.50 492 GLN A C 1
ATOM 4028 O O . GLN A 1 492 ? 3.378 -7.506 -27.359 1.00 78.50 492 GLN A O 1
ATOM 4033 N N . TYR A 1 493 ? 1.652 -8.537 -28.341 1.00 84.81 493 TYR A N 1
ATOM 4034 C CA . TYR A 1 493 ? 2.332 -8.704 -29.628 1.00 84.81 493 TYR A CA 1
ATOM 4035 C C . TYR A 1 493 ? 2.792 -7.369 -30.241 1.00 84.81 493 TYR A C 1
ATOM 4037 O O . TYR A 1 493 ? 3.944 -7.232 -30.665 1.00 84.81 493 TYR A O 1
ATOM 4045 N N . ARG A 1 494 ? 1.917 -6.356 -30.267 1.00 83.00 494 ARG A N 1
ATOM 4046 C CA . ARG A 1 494 ? 2.263 -5.017 -30.775 1.00 83.00 494 ARG A CA 1
ATOM 4047 C C . ARG A 1 494 ? 3.360 -4.350 -29.947 1.00 83.00 494 ARG A C 1
ATOM 4049 O O . ARG A 1 494 ? 4.283 -3.770 -30.520 1.00 83.00 494 ARG A O 1
ATOM 4056 N N . GLN A 1 495 ? 3.299 -4.478 -28.623 1.00 78.25 495 GLN A N 1
ATOM 4057 C CA . GLN A 1 495 ? 4.317 -3.955 -27.713 1.00 78.25 495 GLN A CA 1
ATOM 4058 C C . GLN A 1 495 ? 5.692 -4.565 -27.995 1.00 78.25 495 GLN A C 1
ATOM 4060 O O . GLN A 1 495 ? 6.647 -3.813 -28.178 1.00 78.25 495 GLN A O 1
ATOM 4065 N N . ILE A 1 496 ? 5.785 -5.893 -28.131 1.00 82.06 496 ILE A N 1
ATOM 4066 C CA . ILE A 1 496 ? 7.043 -6.586 -28.457 1.00 82.06 496 ILE A CA 1
ATOM 4067 C C . ILE A 1 496 ? 7.612 -6.092 -29.791 1.00 82.06 496 ILE A C 1
ATOM 4069 O O . ILE A 1 496 ? 8.793 -5.756 -29.869 1.00 82.06 496 ILE A O 1
ATOM 4073 N N . LYS A 1 497 ? 6.781 -5.971 -30.838 1.00 85.81 497 LYS A N 1
ATOM 4074 C CA . LYS A 1 497 ? 7.226 -5.417 -32.132 1.00 85.81 497 LYS A CA 1
ATOM 4075 C C . LYS A 1 497 ? 7.766 -4.000 -32.007 1.00 85.81 497 LYS A C 1
ATOM 4077 O O . LYS A 1 497 ? 8.718 -3.652 -32.706 1.00 85.81 497 LYS A O 1
ATOM 4082 N N . SER A 1 498 ? 7.133 -3.180 -31.172 1.00 82.06 498 SER A N 1
ATOM 4083 C CA . SER A 1 498 ? 7.593 -1.816 -30.930 1.00 82.06 498 SER A CA 1
ATOM 4084 C C . SER A 1 498 ? 8.955 -1.820 -30.236 1.00 82.06 498 SER A C 1
ATOM 4086 O O . SER A 1 498 ? 9.887 -1.196 -30.731 1.00 82.06 498 SER A O 1
ATOM 4088 N N . ILE A 1 499 ? 9.125 -2.626 -29.184 1.00 80.69 499 ILE A N 1
ATOM 4089 C CA . ILE A 1 499 ? 10.390 -2.734 -28.438 1.00 80.69 499 ILE A CA 1
ATOM 4090 C C . ILE A 1 499 ? 11.524 -3.244 -29.332 1.00 80.69 499 ILE A C 1
ATOM 4092 O O . ILE A 1 499 ? 12.621 -2.700 -29.293 1.00 80.69 499 ILE A O 1
ATOM 4096 N N . LEU A 1 500 ? 11.270 -4.238 -30.187 1.00 85.38 500 LEU A N 1
ATOM 4097 C CA . LEU A 1 500 ? 12.259 -4.729 -31.156 1.00 85.38 500 LEU A CA 1
ATOM 4098 C C . LEU A 1 500 ? 12.686 -3.639 -32.150 1.00 85.38 500 LEU A C 1
ATOM 4100 O O . LEU A 1 500 ? 13.869 -3.499 -32.466 1.00 85.38 500 LEU A O 1
ATOM 4104 N N . ARG A 1 501 ? 11.735 -2.824 -32.621 1.00 85.00 501 ARG A N 1
ATOM 4105 C CA . ARG A 1 501 ? 12.026 -1.672 -33.488 1.00 85.00 501 ARG A CA 1
ATOM 4106 C C . ARG A 1 501 ? 12.871 -0.627 -32.762 1.00 85.00 501 ARG A C 1
ATOM 4108 O O . ARG A 1 501 ? 13.803 -0.083 -33.348 1.00 85.00 501 ARG A O 1
ATOM 4115 N N . GLU A 1 502 ? 12.561 -0.365 -31.498 1.00 80.75 502 GLU A N 1
ATOM 4116 C CA . GLU A 1 502 ? 13.298 0.572 -30.648 1.00 80.75 502 GLU A CA 1
ATOM 4117 C C . GLU A 1 502 ? 14.712 0.072 -30.338 1.00 80.75 502 GLU A C 1
ATOM 4119 O O . GLU A 1 502 ? 15.657 0.852 -30.426 1.00 80.75 502 GLU A O 1
ATOM 4124 N N . ALA A 1 503 ? 14.883 -1.228 -30.084 1.00 82.62 503 ALA A N 1
ATOM 4125 C CA . ALA A 1 503 ? 16.184 -1.862 -29.894 1.00 82.62 503 ALA A CA 1
ATOM 4126 C C . ALA A 1 503 ? 17.069 -1.746 -31.145 1.00 82.62 503 ALA A C 1
ATOM 4128 O O . ALA A 1 503 ? 18.271 -1.508 -31.044 1.00 82.62 503 ALA A O 1
ATOM 4129 N N . LYS A 1 504 ? 16.482 -1.852 -32.343 1.00 81.25 504 LYS A N 1
ATOM 4130 C CA . LYS A 1 504 ? 17.203 -1.603 -33.598 1.00 81.25 504 LYS A CA 1
ATOM 4131 C C . LYS A 1 504 ? 17.620 -0.132 -33.722 1.00 81.25 504 LYS A C 1
ATOM 4133 O O . LYS A 1 504 ? 18.792 0.157 -33.953 1.00 81.25 504 LYS A O 1
ATOM 4138 N N . ALA A 1 505 ? 16.685 0.790 -33.485 1.00 78.56 505 ALA A N 1
ATOM 4139 C CA . ALA A 1 505 ? 16.947 2.229 -33.532 1.00 78.56 505 ALA A CA 1
ATOM 4140 C C . ALA A 1 505 ? 17.991 2.683 -32.493 1.00 78.56 505 ALA A C 1
ATOM 4142 O O . ALA A 1 505 ? 18.737 3.631 -32.744 1.00 78.56 505 ALA A O 1
ATOM 4143 N N . TYR A 1 506 ? 18.065 2.005 -31.343 1.00 79.00 506 TYR A N 1
ATOM 4144 C CA . TYR A 1 506 ? 19.064 2.234 -30.301 1.00 79.00 506 TYR A CA 1
ATOM 4145 C C . TYR A 1 506 ? 20.493 2.077 -30.833 1.00 79.00 506 TYR A C 1
ATOM 4147 O O . TYR A 1 506 ? 21.325 2.964 -30.632 1.00 79.00 506 TYR A O 1
ATOM 4155 N N . PHE A 1 507 ? 20.764 1.003 -31.579 1.00 79.94 507 PHE A N 1
ATOM 4156 C CA . PHE A 1 507 ? 22.087 0.768 -32.160 1.00 79.94 507 PHE A CA 1
ATOM 4157 C C . PHE A 1 507 ? 22.403 1.666 -33.357 1.00 79.94 507 PHE A C 1
ATOM 4159 O O . PHE A 1 507 ? 23.575 1.948 -33.597 1.00 79.94 507 PHE A O 1
ATOM 4166 N N . GLU A 1 508 ? 21.383 2.123 -34.084 1.00 77.12 508 GLU A N 1
ATOM 4167 C CA . GLU A 1 508 ? 21.548 3.001 -35.247 1.00 77.12 508 GLU A CA 1
ATOM 4168 C C . GLU A 1 508 ? 21.835 4.454 -34.842 1.00 77.12 508 GLU A C 1
ATOM 4170 O O . GLU A 1 508 ? 22.732 5.082 -35.400 1.00 77.12 508 GLU A O 1
ATOM 4175 N N . ASN A 1 509 ? 21.111 4.987 -33.852 1.00 70.00 509 ASN A N 1
ATOM 4176 C CA . ASN A 1 509 ? 21.123 6.424 -33.555 1.00 70.00 509 ASN A CA 1
ATOM 4177 C C . ASN A 1 509 ? 21.843 6.795 -32.250 1.00 70.00 509 ASN A C 1
ATOM 4179 O O . ASN A 1 509 ? 22.137 7.973 -32.043 1.00 70.00 509 ASN A O 1
ATOM 4183 N N . LYS A 1 510 ? 22.092 5.832 -31.342 1.00 63.88 510 LYS A N 1
ATOM 4184 C CA . LYS A 1 510 ? 22.654 6.041 -29.985 1.00 63.88 510 LYS A CA 1
ATOM 4185 C C . LYS A 1 510 ? 22.029 7.207 -29.197 1.00 63.88 510 LYS A C 1
ATOM 4187 O O . LYS A 1 510 ? 22.651 7.763 -28.294 1.00 63.88 510 LYS A O 1
ATOM 4192 N N . SER A 1 511 ? 20.808 7.617 -29.539 1.00 55.09 511 SER A N 1
ATOM 4193 C CA . SER A 1 511 ? 20.160 8.790 -28.961 1.00 55.09 511 SER A CA 1
ATOM 4194 C C . SER A 1 511 ? 19.015 8.368 -28.058 1.00 55.09 511 SER A C 1
ATOM 4196 O O . SER A 1 511 ? 18.093 7.675 -28.487 1.00 55.09 511 SER A O 1
ATOM 4198 N N . PHE A 1 512 ? 19.051 8.845 -26.821 1.00 58.41 512 PHE A N 1
ATOM 4199 C CA . PHE A 1 512 ? 18.015 8.611 -25.830 1.00 58.41 512 PHE A CA 1
ATOM 4200 C C . PHE A 1 512 ? 17.044 9.795 -25.774 1.00 58.41 512 PHE A C 1
ATOM 4202 O O . PHE A 1 512 ? 17.461 10.943 -25.611 1.00 58.41 512 PHE A O 1
ATOM 4209 N N . GLN A 1 513 ? 15.736 9.529 -25.813 1.00 53.41 513 GLN A N 1
ATOM 4210 C CA . GLN A 1 513 ? 14.742 10.464 -25.284 1.00 53.41 513 GLN A CA 1
ATOM 4211 C C . GLN A 1 513 ? 13.758 9.737 -24.376 1.00 53.41 513 GLN A C 1
ATOM 4213 O O . GLN A 1 513 ? 12.796 9.115 -24.818 1.00 53.41 513 GLN A O 1
ATOM 4218 N N . ILE A 1 514 ? 13.987 9.851 -23.067 1.00 53.19 514 ILE A N 1
ATOM 4219 C CA . ILE A 1 514 ? 13.019 9.406 -22.068 1.00 53.19 514 ILE A CA 1
ATOM 4220 C C . ILE A 1 514 ? 11.996 10.532 -21.858 1.00 53.19 514 ILE A C 1
ATOM 4222 O O . ILE A 1 514 ? 12.308 11.607 -21.319 1.00 53.19 514 ILE A O 1
ATOM 4226 N N . CYS A 1 515 ? 10.768 10.294 -22.317 1.00 48.69 515 CYS A N 1
ATOM 4227 C CA . CYS A 1 515 ? 9.634 11.201 -22.158 1.00 48.69 515 CYS A CA 1
ATOM 4228 C C . CYS A 1 515 ? 8.948 10.993 -20.799 1.00 48.69 515 CYS A C 1
ATOM 4230 O O . CYS A 1 515 ? 8.785 9.865 -20.338 1.00 48.69 515 CYS A O 1
ATOM 4232 N N . ARG A 1 516 ? 8.478 12.084 -20.171 1.00 45.31 516 ARG A N 1
ATOM 4233 C CA . ARG A 1 516 ? 7.802 12.069 -18.852 1.00 45.31 516 ARG A CA 1
ATOM 4234 C C . ARG A 1 516 ? 6.621 11.089 -18.759 1.00 45.31 516 ARG A C 1
ATOM 4236 O O . ARG A 1 516 ? 6.332 10.605 -17.674 1.00 45.31 516 ARG A O 1
ATOM 4243 N N . GLY A 1 517 ? 5.949 10.800 -19.874 1.00 46.09 517 GLY A N 1
ATOM 4244 C CA . GLY A 1 517 ? 4.792 9.897 -19.925 1.00 46.09 517 GLY A CA 1
ATOM 4245 C C . GLY A 1 517 ? 5.117 8.401 -19.800 1.00 46.09 517 GLY A C 1
ATOM 4246 O O . GLY A 1 517 ? 4.196 7.587 -19.829 1.00 46.09 517 GLY A O 1
ATOM 4247 N N . CYS A 1 518 ? 6.394 8.022 -19.678 1.00 42.44 518 CYS A N 1
ATOM 4248 C CA . CYS A 1 518 ? 6.839 6.620 -19.622 1.00 42.44 518 CYS A CA 1
ATOM 4249 C C . CYS A 1 518 ? 6.865 6.030 -18.199 1.00 42.44 518 CYS A C 1
ATOM 4251 O O . CYS A 1 518 ? 7.311 4.906 -18.017 1.00 42.44 518 CYS A O 1
ATOM 4253 N N . LEU A 1 519 ? 6.409 6.779 -17.190 1.00 43.72 519 LEU A N 1
ATOM 4254 C CA . LEU A 1 519 ? 6.534 6.415 -15.772 1.00 43.72 519 LEU A CA 1
ATOM 4255 C C . LEU A 1 519 ? 5.310 5.693 -15.190 1.00 43.72 519 LEU A C 1
ATOM 4257 O O . LEU A 1 519 ? 5.296 5.380 -14.004 1.00 43.72 519 LEU A O 1
ATOM 4261 N N . SER A 1 520 ? 4.277 5.424 -15.995 1.00 43.75 520 SER A N 1
ATOM 4262 C CA . SER A 1 520 ? 3.179 4.559 -15.556 1.00 43.75 520 SER A CA 1
ATOM 4263 C C . SER A 1 520 ? 3.553 3.098 -15.813 1.00 43.75 520 SER A C 1
ATOM 4265 O O . SER A 1 520 ? 3.653 2.689 -16.971 1.00 43.75 520 SER A O 1
ATOM 4267 N N . PHE A 1 521 ? 3.696 2.307 -14.751 1.00 42.47 521 PHE A N 1
ATOM 4268 C CA . PHE A 1 521 ? 3.926 0.857 -14.824 1.00 42.47 521 PHE A CA 1
ATOM 4269 C C . PHE A 1 521 ? 2.701 0.041 -15.271 1.00 42.47 521 PHE A C 1
ATOM 4271 O O . PHE A 1 521 ? 2.781 -1.181 -15.348 1.00 42.47 521 PHE A O 1
ATOM 4278 N N . ASP A 1 522 ? 1.597 0.681 -15.661 1.00 48.69 522 ASP A N 1
ATOM 4279 C CA . ASP A 1 522 ? 0.438 -0.020 -16.217 1.00 48.69 522 ASP A CA 1
ATOM 4280 C C . ASP A 1 522 ? 0.652 -0.379 -17.703 1.00 48.69 522 ASP A C 1
ATOM 4282 O O . ASP A 1 522 ? 0.053 0.186 -18.623 1.00 48.69 522 ASP A O 1
ATOM 4286 N N . TRP A 1 523 ? 1.602 -1.287 -17.947 1.00 47.28 523 TRP A N 1
ATOM 4287 C CA . TRP A 1 523 ? 1.997 -1.736 -19.285 1.00 47.28 523 TRP A CA 1
ATOM 4288 C C . TRP A 1 523 ? 0.889 -2.590 -19.910 1.00 47.28 523 TRP A C 1
ATOM 4290 O O . TRP A 1 523 ? 0.727 -2.583 -21.128 1.00 47.28 523 TRP A O 1
ATOM 4300 N N . LYS A 1 524 ? 0.062 -3.247 -19.084 1.00 44.03 524 LYS A N 1
ATOM 4301 C CA . LYS A 1 524 ? -1.027 -4.131 -19.523 1.00 44.03 524 LYS A CA 1
ATOM 4302 C C . LYS A 1 524 ? -2.120 -3.394 -20.307 1.00 44.03 524 LYS A C 1
ATOM 4304 O O . LYS A 1 524 ? -2.710 -3.970 -21.215 1.00 44.03 524 LYS A O 1
ATOM 4309 N N . LYS A 1 525 ? -2.351 -2.104 -20.026 1.00 46.09 525 LYS A N 1
ATOM 4310 C CA . LYS A 1 525 ? -3.410 -1.310 -20.682 1.00 46.09 525 LYS A CA 1
ATOM 4311 C C . LYS A 1 525 ? -2.966 -0.537 -21.933 1.00 46.09 525 LYS A C 1
ATOM 4313 O O . LYS A 1 525 ? -3.809 0.045 -22.619 1.00 46.09 525 LYS A O 1
ATOM 4318 N N . ARG A 1 526 ? -1.667 -0.487 -22.265 1.00 52.69 526 ARG A N 1
ATOM 4319 C CA . ARG A 1 526 ? -1.162 0.302 -23.411 1.00 52.69 526 ARG A CA 1
ATOM 4320 C C . ARG A 1 526 ? -1.214 -0.502 -24.714 1.00 52.69 526 ARG A C 1
ATOM 4322 O O . ARG A 1 526 ? -0.748 -1.631 -24.760 1.00 52.69 526 ARG A O 1
ATOM 4329 N N . ARG A 1 527 ? -1.721 0.091 -25.803 1.00 50.16 527 ARG A N 1
ATOM 4330 C CA . ARG A 1 527 ? -1.781 -0.583 -27.120 1.00 50.16 527 ARG A CA 1
ATOM 4331 C C . ARG A 1 527 ? -0.403 -0.823 -27.745 1.00 50.16 527 ARG A C 1
ATOM 4333 O O . ARG A 1 527 ? -0.218 -1.866 -28.358 1.00 50.16 527 ARG A O 1
ATOM 4340 N N . ASP A 1 528 ? 0.536 0.105 -27.552 1.00 49.69 528 ASP A N 1
ATOM 4341 C CA . ASP A 1 528 ? 1.897 0.050 -28.093 1.00 49.69 528 ASP A CA 1
ATOM 4342 C C . ASP A 1 528 ? 2.917 0.513 -27.039 1.00 49.69 528 ASP A C 1
ATOM 4344 O O . ASP A 1 528 ? 2.623 1.379 -26.204 1.00 49.69 528 ASP A O 1
ATOM 4348 N N . ALA A 1 529 ? 4.128 -0.051 -27.083 1.00 53.19 529 ALA A N 1
ATOM 4349 C CA . ALA A 1 529 ? 5.246 0.428 -26.277 1.00 53.19 529 ALA A CA 1
ATOM 4350 C C . ALA A 1 529 ? 5.928 1.635 -26.957 1.00 53.19 529 ALA A C 1
ATOM 4352 O O . ALA A 1 529 ? 5.999 1.681 -28.181 1.00 53.19 529 ALA A O 1
ATOM 4353 N N . GLN A 1 530 ? 6.366 2.624 -26.171 1.00 52.59 530 GLN A N 1
ATOM 4354 C CA . GLN A 1 530 ? 7.100 3.811 -26.632 1.00 52.59 530 GLN A CA 1
ATOM 4355 C C . GLN A 1 530 ? 8.584 3.684 -26.265 1.00 52.59 530 GLN A C 1
ATOM 4357 O O . GLN A 1 530 ? 8.890 2.987 -25.306 1.00 52.59 530 GLN A O 1
ATOM 4362 N N . PHE A 1 531 ? 9.465 4.468 -26.903 1.00 44.16 531 PHE A N 1
ATOM 4363 C CA . PHE A 1 531 ? 10.932 4.415 -26.735 1.00 44.16 531 PHE A CA 1
ATOM 4364 C C . PHE A 1 531 ? 11.422 4.431 -25.275 1.00 44.16 531 PHE A C 1
ATOM 4366 O O . PHE A 1 531 ? 12.427 3.812 -24.928 1.00 44.16 531 PHE A O 1
ATOM 4373 N N . GLY A 1 532 ? 10.698 5.102 -24.371 1.00 52.31 532 GLY A N 1
ATOM 4374 C CA . GLY A 1 532 ? 11.019 5.083 -22.940 1.00 52.31 532 GLY A CA 1
ATOM 4375 C C . GLY A 1 532 ? 10.774 3.736 -22.243 1.00 52.31 532 GLY A C 1
ATOM 4376 O O . GLY A 1 532 ? 11.360 3.488 -21.193 1.00 52.31 532 GLY A O 1
ATOM 4377 N N . HIS A 1 533 ? 9.960 2.849 -22.813 1.00 64.19 533 HIS A N 1
ATOM 4378 C CA . HIS A 1 533 ? 9.723 1.495 -22.317 1.00 64.19 533 HIS A CA 1
ATOM 4379 C C . HIS A 1 533 ? 10.888 0.559 -22.658 1.00 64.19 533 HIS A C 1
ATOM 4381 O O . HIS A 1 533 ? 11.336 -0.146 -21.762 1.00 64.19 533 HIS A O 1
ATOM 4387 N N . PHE A 1 534 ? 11.457 0.600 -23.873 1.00 73.75 534 PHE A N 1
ATOM 4388 C CA . PHE A 1 534 ? 12.691 -0.143 -24.178 1.00 73.75 534 PHE A CA 1
ATOM 4389 C C . PHE A 1 534 ? 13.813 0.207 -23.189 1.00 73.75 534 PHE A C 1
ATOM 4391 O O . PHE A 1 534 ? 14.420 -0.678 -22.588 1.00 73.75 534 PHE A O 1
ATOM 4398 N N . ILE A 1 535 ? 14.017 1.499 -22.919 1.00 72.06 535 ILE A N 1
ATOM 4399 C CA . ILE A 1 535 ? 15.004 1.955 -21.931 1.00 72.06 535 ILE A CA 1
ATOM 4400 C C . ILE A 1 535 ? 14.684 1.475 -20.515 1.00 72.06 535 ILE A C 1
ATOM 4402 O O . ILE A 1 535 ? 15.600 1.165 -19.765 1.00 72.06 535 ILE A O 1
ATOM 4406 N N . SER A 1 536 ? 13.407 1.371 -20.150 1.00 71.75 536 SER A N 1
ATOM 4407 C CA . SER A 1 536 ? 13.003 0.820 -18.851 1.00 71.75 536 SER A CA 1
ATOM 4408 C C . SER A 1 536 ? 13.307 -0.677 -18.726 1.00 71.75 536 SER A C 1
ATOM 4410 O O . SER A 1 536 ? 13.507 -1.156 -17.617 1.00 71.75 536 SER A O 1
ATOM 4412 N N . LEU A 1 537 ? 13.353 -1.412 -19.843 1.00 74.94 537 LEU A N 1
ATOM 4413 C CA . LEU A 1 537 ? 13.710 -2.834 -19.862 1.00 74.94 537 LEU A CA 1
ATOM 4414 C C . LEU A 1 537 ? 15.226 -3.042 -19.817 1.00 74.94 537 LEU A C 1
ATOM 4416 O O . LEU A 1 537 ? 15.706 -3.932 -19.124 1.00 74.94 537 LEU A O 1
ATOM 4420 N N . VAL A 1 538 ? 15.977 -2.208 -20.538 1.00 81.31 538 VAL A N 1
ATOM 4421 C CA . VAL A 1 538 ? 17.443 -2.299 -20.610 1.00 81.31 538 VAL A CA 1
ATOM 4422 C C . VAL A 1 538 ? 18.119 -1.670 -19.398 1.00 81.31 538 VAL A C 1
ATOM 4424 O O . VAL A 1 538 ? 19.109 -2.195 -18.914 1.00 81.31 538 VAL A O 1
ATOM 4427 N N . PHE A 1 539 ? 17.595 -0.556 -18.892 1.00 82.88 539 PHE A N 1
ATOM 4428 C CA . PHE A 1 539 ? 18.111 0.166 -17.732 1.00 82.88 539 PHE A CA 1
ATOM 4429 C C . PHE A 1 539 ? 16.996 0.329 -16.692 1.00 82.88 539 PHE A C 1
ATOM 4431 O O . PHE A 1 539 ? 16.486 1.436 -16.502 1.00 82.88 539 PHE A O 1
ATOM 4438 N N . PRO A 1 540 ? 16.613 -0.746 -15.981 1.00 74.62 540 PRO A N 1
ATOM 4439 C CA . PRO A 1 540 ? 15.496 -0.727 -15.034 1.00 74.62 540 PRO A CA 1
ATOM 4440 C C . PRO A 1 540 ? 15.593 0.336 -13.934 1.00 74.62 540 PRO A C 1
ATOM 4442 O O . PRO A 1 540 ? 14.577 0.819 -13.441 1.00 74.62 540 PRO A O 1
ATOM 4445 N N . PHE A 1 541 ? 16.808 0.751 -13.565 1.00 77.06 541 PHE A N 1
ATOM 4446 C CA . PHE A 1 541 ? 17.010 1.829 -12.596 1.00 77.06 541 PHE A CA 1
ATOM 4447 C C . PHE A 1 541 ? 16.682 3.223 -13.163 1.00 77.06 541 PHE A C 1
ATOM 4449 O O . PHE A 1 541 ? 16.441 4.152 -12.396 1.00 77.06 541 PHE A O 1
ATOM 4456 N N . ALA A 1 542 ? 16.710 3.424 -14.485 1.00 78.69 542 ALA A N 1
ATOM 4457 C CA . ALA A 1 542 ? 16.661 4.755 -15.087 1.00 78.69 542 ALA A CA 1
ATOM 4458 C C . ALA A 1 542 ? 15.303 5.466 -14.931 1.00 78.69 542 ALA A C 1
ATOM 4460 O O . ALA A 1 542 ? 15.308 6.632 -14.534 1.00 78.69 542 ALA A O 1
ATOM 4461 N N . PRO A 1 543 ? 14.138 4.830 -15.172 1.00 70.81 543 PRO A N 1
ATOM 4462 C CA . PRO A 1 543 ? 12.834 5.470 -14.955 1.00 70.81 543 PRO A CA 1
ATOM 4463 C C . PRO A 1 543 ? 12.659 5.926 -13.506 1.00 70.81 543 PRO A C 1
ATOM 4465 O O . PRO A 1 543 ? 12.242 7.051 -13.229 1.00 70.81 543 PRO A O 1
ATOM 4468 N N . PHE A 1 544 ? 13.069 5.053 -12.594 1.00 72.00 544 PHE A N 1
ATOM 4469 C CA . PHE A 1 544 ? 13.105 5.275 -11.164 1.00 72.00 544 PHE A CA 1
ATOM 4470 C C . PHE A 1 544 ? 13.978 6.499 -10.802 1.00 72.00 544 PHE A C 1
ATOM 4472 O O . PHE A 1 544 ? 13.485 7.473 -10.225 1.00 72.00 544 PHE A O 1
ATOM 4479 N N . LEU A 1 545 ? 15.248 6.519 -11.218 1.00 77.00 545 LEU A N 1
ATOM 4480 C CA . LEU A 1 545 ? 16.152 7.638 -10.939 1.00 77.00 545 LEU A CA 1
ATOM 4481 C C . LEU A 1 545 ? 15.710 8.953 -11.606 1.00 77.00 545 LEU A C 1
ATOM 4483 O O . LEU A 1 545 ? 15.970 10.033 -11.077 1.00 77.00 545 LEU A O 1
ATOM 4487 N N . LEU A 1 546 ? 15.019 8.900 -12.748 1.00 76.69 546 LEU A N 1
ATOM 4488 C CA . LEU A 1 546 ? 14.463 10.097 -13.381 1.00 76.69 546 LEU A CA 1
ATOM 4489 C C . LEU A 1 546 ? 13.352 10.730 -12.553 1.00 76.69 546 LEU A C 1
ATOM 4491 O O . LEU A 1 546 ? 13.316 11.956 -12.447 1.00 76.69 546 LEU A O 1
ATOM 4495 N N . VAL A 1 547 ? 12.461 9.920 -11.977 1.00 72.06 547 VAL A N 1
ATOM 4496 C CA . VAL A 1 547 ? 11.427 10.406 -11.051 1.00 72.06 547 VAL A CA 1
ATOM 4497 C C . VAL A 1 547 ? 12.073 11.015 -9.826 1.00 72.06 547 VAL A C 1
ATOM 4499 O O . VAL A 1 547 ? 11.719 12.129 -9.446 1.00 72.06 547 VAL A O 1
ATOM 4502 N N . TYR A 1 548 ? 13.066 10.328 -9.267 1.00 76.12 548 TYR A N 1
ATOM 4503 C CA . TYR A 1 548 ? 13.827 10.824 -8.134 1.00 76.12 548 TYR A CA 1
ATOM 4504 C C . TYR A 1 548 ? 14.441 12.198 -8.408 1.00 76.12 548 TYR A C 1
ATOM 4506 O O . TYR A 1 548 ? 14.090 13.174 -7.749 1.00 76.12 548 TYR A O 1
ATOM 4514 N N . PHE A 1 549 ? 15.295 12.313 -9.426 1.00 80.38 549 PHE A N 1
ATOM 4515 C CA . PHE A 1 549 ? 15.951 13.577 -9.747 1.00 80.38 549 PHE A CA 1
ATOM 4516 C C . PHE A 1 549 ? 14.955 14.669 -10.150 1.00 80.38 549 PHE A C 1
ATOM 4518 O O . PHE A 1 549 ? 15.179 15.841 -9.856 1.00 80.38 549 PHE A O 1
ATOM 4525 N N . TYR A 1 550 ? 13.843 14.319 -10.800 1.00 77.62 550 TYR A N 1
ATOM 4526 C CA . TYR A 1 550 ? 12.796 15.288 -11.098 1.00 77.62 550 TYR A CA 1
ATOM 4527 C C . TYR A 1 550 ? 12.149 15.835 -9.821 1.00 77.62 550 TYR A C 1
ATOM 4529 O O . TYR A 1 550 ? 12.119 17.051 -9.631 1.00 77.62 550 TYR A O 1
ATOM 4537 N N . ASN A 1 551 ? 11.690 14.954 -8.934 1.00 74.50 551 ASN A N 1
ATOM 4538 C CA . ASN A 1 551 ? 11.037 15.334 -7.685 1.00 74.50 551 ASN A CA 1
ATOM 4539 C C . ASN A 1 551 ? 11.986 16.132 -6.782 1.00 74.50 551 ASN A C 1
ATOM 4541 O O . ASN A 1 551 ? 11.593 17.167 -6.242 1.00 74.50 551 ASN A O 1
ATOM 4545 N N . GLU A 1 552 ? 13.249 15.708 -6.680 1.00 78.75 552 GLU A N 1
ATOM 4546 C CA . GLU A 1 552 ? 14.280 16.430 -5.930 1.00 78.75 552 GLU A CA 1
ATOM 4547 C C . GLU A 1 552 ? 14.545 17.811 -6.522 1.00 78.75 552 GLU A C 1
ATOM 4549 O O . GLU A 1 552 ? 14.581 18.806 -5.799 1.00 78.75 552 GLU A O 1
ATOM 4554 N N . ARG A 1 553 ? 14.655 17.918 -7.851 1.00 83.38 553 ARG A N 1
ATOM 4555 C CA . ARG A 1 553 ? 14.815 19.214 -8.518 1.00 83.38 553 ARG A CA 1
ATOM 4556 C C . ARG A 1 553 ? 13.653 20.148 -8.204 1.00 83.38 553 ARG A C 1
ATOM 4558 O O . ARG A 1 553 ? 13.890 21.309 -7.879 1.00 83.38 553 ARG A O 1
ATOM 4565 N N . GLU A 1 554 ? 12.414 19.675 -8.323 1.00 77.50 554 GLU A N 1
ATOM 4566 C CA . GLU A 1 554 ? 11.238 20.509 -8.069 1.00 77.50 554 GLU A CA 1
ATOM 4567 C C . GLU A 1 554 ? 11.165 20.940 -6.597 1.00 77.50 554 GLU A C 1
ATOM 4569 O O . GLU A 1 554 ? 10.913 22.116 -6.332 1.00 77.50 554 GLU A O 1
ATOM 4574 N N . MET A 1 555 ? 11.458 20.050 -5.644 1.00 80.56 555 MET A N 1
ATOM 4575 C CA . MET A 1 555 ? 11.531 20.401 -4.222 1.00 80.56 555 MET A CA 1
ATOM 4576 C C . MET A 1 555 ? 12.604 21.475 -3.976 1.00 80.56 555 MET A C 1
ATOM 4578 O O . MET A 1 555 ? 12.294 22.557 -3.474 1.00 80.56 555 MET A O 1
ATOM 4582 N N . LEU A 1 556 ? 13.856 21.221 -4.377 1.00 84.19 556 LEU A N 1
ATOM 4583 C CA . LEU A 1 556 ? 14.993 22.112 -4.114 1.00 84.19 556 LEU A CA 1
ATOM 4584 C C . LEU A 1 556 ? 14.823 23.490 -4.776 1.00 84.19 556 LEU A C 1
ATOM 4586 O O . LEU A 1 556 ? 15.105 24.513 -4.155 1.00 84.19 556 LEU A O 1
ATOM 4590 N N . LEU A 1 557 ? 14.305 23.553 -6.009 1.00 86.25 557 LEU A N 1
ATOM 4591 C CA . LEU A 1 557 ? 14.033 24.830 -6.679 1.00 86.25 557 LEU A CA 1
ATOM 4592 C C . LEU A 1 557 ? 12.980 25.665 -5.941 1.00 86.25 557 LEU A C 1
ATOM 4594 O O . LEU A 1 557 ? 13.064 26.893 -5.955 1.00 86.25 557 LEU A O 1
ATOM 4598 N N . ASN A 1 558 ? 11.992 25.039 -5.299 1.00 82.62 558 ASN A N 1
ATOM 4599 C CA . ASN A 1 558 ? 11.006 25.782 -4.513 1.00 82.62 558 ASN A CA 1
ATOM 4600 C C . ASN A 1 558 ? 11.560 26.234 -3.166 1.00 82.62 558 ASN A C 1
ATOM 4602 O O . ASN A 1 558 ? 11.275 27.359 -2.756 1.00 82.62 558 ASN A O 1
ATOM 4606 N N . VAL A 1 559 ? 12.428 25.437 -2.535 1.00 84.69 559 VAL A N 1
ATOM 4607 C CA . VAL A 1 559 ? 13.194 25.895 -1.366 1.00 84.69 559 VAL A CA 1
ATOM 4608 C C . VAL A 1 559 ? 14.003 27.143 -1.735 1.00 84.69 559 VAL A C 1
ATOM 4610 O O . VAL A 1 559 ? 13.928 28.152 -1.033 1.00 84.69 559 VAL A O 1
ATOM 4613 N N . LEU A 1 560 ? 14.690 27.116 -2.885 1.00 86.94 560 LEU A N 1
ATOM 4614 C CA . LEU A 1 560 ? 15.496 28.237 -3.372 1.00 86.94 560 LEU A CA 1
ATOM 4615 C C . LEU A 1 560 ? 14.651 29.488 -3.641 1.00 86.94 560 LEU A C 1
ATOM 4617 O O . LEU A 1 560 ? 15.069 30.588 -3.312 1.00 86.94 560 LEU A O 1
ATOM 4621 N N . LYS A 1 561 ? 13.450 29.347 -4.210 1.00 84.81 561 LYS A N 1
ATOM 4622 C CA . LYS A 1 561 ? 12.555 30.493 -4.456 1.00 84.81 561 LYS A CA 1
ATOM 4623 C C . LYS A 1 561 ? 12.047 31.147 -3.177 1.00 84.81 561 LYS A C 1
ATOM 4625 O O . LYS A 1 561 ? 11.652 32.308 -3.205 1.00 84.81 561 LYS A O 1
ATOM 4630 N N . LYS A 1 562 ? 11.955 30.380 -2.093 1.00 78.69 562 LYS A N 1
ATOM 4631 C CA . LYS A 1 562 ? 11.247 30.799 -0.885 1.00 78.69 562 LYS A CA 1
ATOM 4632 C C . LYS A 1 562 ? 12.170 31.267 0.219 1.00 78.69 562 LYS A C 1
ATOM 4634 O O . LYS A 1 562 ? 11.662 32.030 1.020 1.00 78.69 562 LYS A O 1
ATOM 4639 N N . GLN A 1 563 ? 13.451 30.861 0.215 1.00 66.31 563 GLN A N 1
ATOM 4640 C CA . GLN A 1 563 ? 14.669 31.412 0.863 1.00 66.31 563 GLN A CA 1
ATOM 4641 C C . GLN A 1 563 ? 14.620 31.978 2.304 1.00 66.31 563 GLN A C 1
ATOM 4643 O O . GLN A 1 563 ? 15.672 32.171 2.905 1.00 66.31 563 GLN A O 1
ATOM 4648 N N . GLN A 1 564 ? 13.457 32.197 2.915 1.00 63.16 564 GLN A N 1
ATOM 4649 C CA . GLN A 1 564 ? 13.247 33.049 4.086 1.00 63.16 564 GLN A CA 1
ATOM 4650 C C . GLN A 1 564 ? 13.780 32.459 5.395 1.00 63.16 564 GLN A C 1
ATOM 4652 O O . GLN A 1 564 ? 13.730 33.117 6.427 1.00 63.16 564 GLN A O 1
ATOM 4657 N N . HIS A 1 565 ? 14.317 31.239 5.387 1.00 70.25 565 HIS A N 1
ATOM 4658 C CA . HIS A 1 565 ? 14.641 30.534 6.625 1.00 70.25 565 HIS A CA 1
ATOM 4659 C C . HIS A 1 565 ? 15.884 29.640 6.542 1.00 70.25 565 HIS A C 1
ATOM 4661 O O . HIS A 1 565 ? 15.994 28.713 7.347 1.00 70.25 565 HIS A O 1
ATOM 4667 N N . LEU A 1 566 ? 16.780 29.865 5.577 1.00 81.31 566 LEU A N 1
ATOM 4668 C CA . LEU A 1 566 ? 18.038 29.123 5.448 1.00 81.31 566 LEU A CA 1
ATOM 4669 C C . LEU A 1 566 ? 19.230 30.015 5.799 1.00 81.31 566 LEU A C 1
ATOM 4671 O O . LEU A 1 566 ? 19.322 31.159 5.362 1.00 81.31 566 LEU A O 1
ATOM 4675 N N . SER A 1 567 ? 20.170 29.475 6.567 1.00 86.56 567 SER A N 1
ATOM 4676 C CA . SER A 1 567 ? 21.481 30.088 6.770 1.00 86.56 567 SER A CA 1
ATOM 4677 C C . SER A 1 567 ? 22.295 30.075 5.471 1.00 86.56 567 SER A C 1
ATOM 4679 O O . SER A 1 567 ? 22.070 29.251 4.582 1.00 86.56 567 SER A O 1
ATOM 4681 N N . LYS A 1 568 ? 23.305 30.952 5.372 1.00 86.00 568 LYS A N 1
ATOM 4682 C CA . LYS A 1 568 ? 24.206 31.041 4.206 1.00 86.00 568 LYS A CA 1
ATOM 4683 C C . LYS A 1 568 ? 24.731 29.669 3.762 1.00 86.00 568 LYS A C 1
ATOM 4685 O O . LYS A 1 568 ? 24.687 29.329 2.587 1.00 86.00 568 LYS A O 1
ATOM 4690 N N . LYS A 1 569 ? 25.153 28.850 4.723 1.00 83.00 569 LYS A N 1
ATOM 4691 C CA . LYS A 1 569 ? 25.693 27.514 4.466 1.00 83.00 569 LYS A CA 1
ATOM 4692 C C . LYS A 1 569 ? 24.647 26.536 3.922 1.00 83.00 569 LYS A C 1
ATOM 4694 O O . LYS A 1 569 ? 24.954 25.689 3.090 1.00 83.00 569 LYS A O 1
ATOM 4699 N N . GLU A 1 570 ? 23.414 26.610 4.414 1.00 86.25 570 GLU A N 1
ATOM 4700 C CA . GLU A 1 570 ? 22.327 25.757 3.923 1.00 86.25 570 GLU A CA 1
ATOM 4701 C C . GLU A 1 570 ? 21.937 26.129 2.486 1.00 86.25 570 GLU A C 1
ATOM 4703 O O . GLU A 1 570 ? 21.569 25.238 1.719 1.00 86.25 570 GLU A O 1
ATOM 4708 N N . ASN A 1 571 ? 22.085 27.408 2.114 1.00 86.94 571 ASN A N 1
ATOM 4709 C CA . ASN A 1 571 ? 21.932 27.883 0.737 1.00 86.94 571 ASN A CA 1
ATOM 4710 C C . ASN A 1 571 ? 23.061 27.387 -0.183 1.00 86.94 571 ASN A C 1
ATOM 4712 O O . ASN A 1 571 ? 22.769 26.895 -1.267 1.00 86.94 571 ASN A O 1
ATOM 4716 N N . GLU A 1 572 ? 24.325 27.411 0.251 1.00 87.62 572 GLU A N 1
ATOM 4717 C CA . GLU A 1 572 ? 25.446 26.859 -0.537 1.00 87.62 572 GLU A CA 1
ATOM 4718 C C . GLU A 1 572 ? 25.240 25.361 -0.848 1.00 87.62 572 GLU A C 1
ATOM 4720 O O . GLU A 1 572 ? 25.409 24.911 -1.983 1.00 87.62 572 GLU A O 1
ATOM 4725 N N . ILE A 1 573 ? 24.798 24.580 0.147 1.00 87.12 573 ILE A N 1
ATOM 4726 C CA . ILE A 1 573 ? 24.472 23.155 -0.037 1.00 87.12 573 ILE A CA 1
ATOM 4727 C C . ILE A 1 573 ? 23.266 22.979 -0.974 1.00 87.12 573 ILE A C 1
ATOM 4729 O O . ILE A 1 573 ? 23.253 22.049 -1.789 1.00 87.12 573 ILE A O 1
ATOM 4733 N N . LEU A 1 574 ? 22.262 23.855 -0.878 1.00 88.38 574 LEU A N 1
ATOM 4734 C CA . LEU A 1 574 ? 21.074 23.831 -1.731 1.00 88.38 574 LEU A CA 1
ATOM 4735 C C . LEU A 1 574 ? 21.448 24.045 -3.202 1.00 88.38 574 LEU A C 1
ATOM 4737 O O . LEU A 1 574 ? 21.049 23.254 -4.055 1.00 88.38 574 LEU A O 1
ATOM 4741 N N . GLU A 1 575 ? 22.249 25.067 -3.497 1.00 89.88 575 GLU A N 1
ATOM 4742 C CA . GLU A 1 575 ? 22.702 25.389 -4.854 1.00 89.88 575 GLU A CA 1
ATOM 4743 C C . GLU A 1 575 ? 23.549 24.265 -5.459 1.00 89.88 575 GLU A C 1
ATOM 4745 O O . GLU A 1 575 ? 23.285 23.827 -6.585 1.00 89.88 575 GLU A O 1
ATOM 4750 N N . ALA A 1 576 ? 24.504 23.727 -4.691 1.00 89.19 576 ALA A N 1
ATOM 4751 C CA . ALA A 1 576 ? 25.303 22.576 -5.107 1.00 89.19 576 ALA A CA 1
ATOM 4752 C C . ALA A 1 576 ? 24.422 21.351 -5.407 1.00 89.19 576 ALA A C 1
ATOM 4754 O O . ALA A 1 576 ? 24.637 20.646 -6.395 1.00 89.19 576 ALA A O 1
ATOM 4755 N N . SER A 1 577 ? 23.387 21.123 -4.593 1.00 88.25 577 SER A N 1
ATOM 4756 C CA . SER A 1 577 ? 22.444 20.019 -4.790 1.00 88.25 577 SER A CA 1
ATOM 4757 C C . SER A 1 577 ? 21.588 20.208 -6.042 1.00 88.25 577 SER A C 1
ATOM 4759 O O . SER A 1 577 ? 21.423 19.264 -6.808 1.00 88.25 577 SER A O 1
ATOM 4761 N N . ILE A 1 578 ? 21.105 21.424 -6.314 1.00 90.31 578 ILE A N 1
ATOM 4762 C CA . ILE A 1 578 ? 20.352 21.738 -7.540 1.00 90.31 578 ILE A CA 1
ATOM 4763 C C . ILE A 1 578 ? 21.214 21.503 -8.785 1.00 90.31 578 ILE A C 1
ATOM 4765 O O . ILE A 1 578 ? 20.744 20.898 -9.754 1.00 90.31 578 ILE A O 1
ATOM 4769 N N . LYS A 1 579 ? 22.473 21.963 -8.763 1.00 91.50 579 LYS A N 1
ATOM 4770 C CA . LYS A 1 579 ? 23.429 21.743 -9.856 1.00 91.50 579 LYS A CA 1
ATOM 4771 C C . LYS A 1 579 ? 23.662 20.248 -10.083 1.00 91.50 579 LYS A C 1
ATOM 4773 O O . LYS A 1 579 ? 23.477 19.777 -11.204 1.00 91.50 579 LYS A O 1
ATOM 4778 N N . ASN A 1 580 ? 23.966 19.507 -9.017 1.00 90.31 580 ASN A N 1
ATOM 4779 C CA . ASN A 1 580 ? 24.203 18.068 -9.074 1.00 90.31 580 ASN A CA 1
ATOM 4780 C C . ASN A 1 580 ? 22.990 17.311 -9.643 1.00 90.31 580 ASN A C 1
ATOM 4782 O O . ASN A 1 580 ? 23.133 16.579 -10.618 1.00 90.31 580 ASN A O 1
ATOM 4786 N N . VAL A 1 581 ? 21.779 17.561 -9.125 1.00 89.00 581 VAL A N 1
ATOM 4787 C CA . VAL A 1 581 ? 20.544 16.938 -9.634 1.00 89.00 581 VAL A CA 1
ATOM 4788 C C . VAL A 1 581 ? 20.353 17.224 -11.124 1.00 89.00 581 VAL A C 1
ATOM 4790 O O . VAL A 1 581 ? 20.013 16.321 -11.886 1.00 89.00 581 VAL A O 1
ATOM 4793 N N . ARG A 1 582 ? 20.577 18.467 -11.571 1.00 90.19 582 ARG A N 1
ATOM 4794 C CA . ARG A 1 582 ? 20.438 18.840 -12.987 1.00 90.19 582 ARG A CA 1
ATOM 4795 C C . ARG A 1 582 ? 21.421 18.073 -13.870 1.00 90.19 582 ARG A C 1
ATOM 4797 O O . ARG A 1 582 ? 21.015 17.551 -14.907 1.00 90.19 582 ARG A O 1
ATOM 4804 N N . GLU A 1 583 ? 22.686 18.008 -13.472 1.00 91.44 583 GLU A N 1
ATOM 4805 C CA . GLU A 1 583 ? 23.733 17.289 -14.203 1.00 91.44 583 GLU A CA 1
ATOM 4806 C C . GLU A 1 583 ? 23.429 15.792 -14.273 1.00 91.44 583 GLU A C 1
ATOM 4808 O O . GLU A 1 583 ? 23.462 15.210 -15.356 1.00 91.44 583 GLU A O 1
ATOM 4813 N N . LYS A 1 584 ? 23.045 15.179 -13.147 1.00 90.31 584 LYS A N 1
ATOM 4814 C CA . LYS A 1 584 ? 22.700 13.755 -13.077 1.00 90.31 584 LYS A CA 1
ATOM 4815 C C . LYS A 1 584 ? 21.434 13.422 -13.854 1.00 90.31 584 LYS A C 1
ATOM 4817 O O . LYS A 1 584 ? 21.413 12.411 -14.546 1.00 90.31 584 LYS A O 1
ATOM 4822 N N . PHE A 1 585 ? 20.420 14.285 -13.825 1.00 86.94 585 PHE A N 1
ATOM 4823 C CA . PHE A 1 585 ? 19.213 14.123 -14.635 1.00 86.94 585 PHE A CA 1
ATOM 4824 C C . PHE A 1 585 ? 19.530 14.143 -16.137 1.00 86.94 585 PHE A C 1
ATOM 4826 O O . PHE A 1 585 ? 19.048 13.290 -16.878 1.00 86.94 585 PHE A O 1
ATOM 4833 N N . ILE A 1 586 ? 20.359 15.090 -16.595 1.00 87.31 586 ILE A N 1
ATOM 4834 C CA . ILE A 1 586 ? 20.784 15.171 -18.003 1.00 87.31 586 ILE A CA 1
ATOM 4835 C C . ILE A 1 586 ? 21.633 13.953 -18.375 1.00 87.31 586 ILE A C 1
ATOM 4837 O O . ILE A 1 586 ? 21.395 13.338 -19.415 1.00 87.31 586 ILE A O 1
ATOM 4841 N N . LEU A 1 587 ? 22.589 13.579 -17.522 1.00 89.38 587 LEU A N 1
ATOM 4842 C CA . LEU A 1 587 ? 23.463 12.435 -17.755 1.00 89.38 587 LEU A CA 1
ATOM 4843 C C . LEU A 1 587 ? 22.660 11.138 -17.833 1.00 89.38 587 LEU A C 1
ATOM 4845 O O . LEU A 1 587 ? 22.844 10.373 -18.765 1.00 89.38 587 LEU A O 1
ATOM 4849 N N . LEU A 1 588 ? 21.711 10.922 -16.924 1.00 86.75 588 LEU A N 1
ATOM 4850 C CA . LEU A 1 588 ? 20.852 9.741 -16.936 1.00 86.75 588 LEU A CA 1
ATOM 4851 C C . LEU A 1 588 ? 19.966 9.698 -18.183 1.00 86.75 588 LEU A C 1
ATOM 4853 O O . LEU A 1 588 ? 19.765 8.636 -18.763 1.00 86.75 588 LEU A O 1
ATOM 4857 N N . LYS A 1 589 ? 19.456 10.856 -18.619 1.00 80.50 589 LYS A N 1
ATOM 4858 C CA . LYS A 1 589 ? 18.655 10.958 -19.841 1.00 80.50 589 LYS A CA 1
ATOM 4859 C C . LYS A 1 589 ? 19.431 10.675 -21.118 1.00 80.50 589 LYS A C 1
ATOM 4861 O O . LYS A 1 589 ? 18.795 10.293 -22.089 1.00 80.50 589 LYS A O 1
ATOM 4866 N N . THR A 1 590 ? 20.732 10.951 -21.143 1.00 81.62 590 THR A N 1
ATOM 4867 C CA . THR A 1 590 ? 21.546 10.938 -22.372 1.00 81.62 590 THR A CA 1
ATOM 4868 C C . THR A 1 590 ? 22.565 9.808 -22.419 1.00 81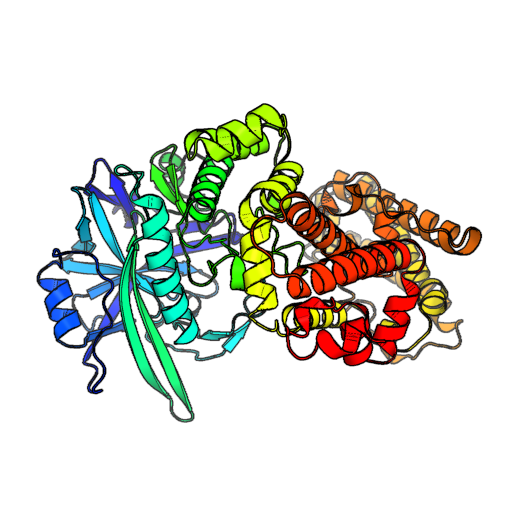.62 590 THR A C 1
ATOM 4870 O O . THR A 1 590 ? 23.014 9.476 -23.509 1.00 81.62 590 THR A O 1
ATOM 4873 N N . LYS A 1 591 ? 22.945 9.259 -21.261 1.00 86.69 591 LYS A N 1
ATOM 4874 C CA . LYS A 1 591 ? 23.965 8.221 -21.072 1.00 86.69 591 LYS A CA 1
ATOM 4875 C C . LYS A 1 591 ? 23.630 7.302 -19.879 1.00 86.69 591 LYS A C 1
ATOM 4877 O O . LYS A 1 591 ? 24.403 7.246 -18.915 1.00 86.69 591 LYS A O 1
ATOM 4882 N N . PRO A 1 592 ? 22.470 6.621 -19.851 1.00 86.50 592 PRO A N 1
ATOM 4883 C CA . PRO A 1 592 ? 22.123 5.692 -18.769 1.00 86.50 592 PRO A CA 1
ATOM 4884 C C . PRO A 1 592 ? 23.160 4.569 -18.571 1.00 86.50 592 PRO A C 1
ATOM 4886 O O . PRO A 1 592 ? 23.350 4.112 -17.441 1.00 86.50 592 PRO A O 1
ATOM 4889 N N . GLU A 1 593 ? 23.910 4.197 -19.611 1.00 88.50 593 GLU A N 1
ATOM 4890 C CA . GLU A 1 593 ? 25.015 3.235 -19.556 1.00 88.50 593 GLU A CA 1
ATOM 4891 C C . GLU A 1 593 ? 26.128 3.644 -18.578 1.00 88.50 593 GLU A C 1
ATOM 4893 O O . GLU A 1 593 ? 26.780 2.788 -17.983 1.00 88.50 593 GLU A O 1
ATOM 4898 N N . TYR A 1 594 ? 26.313 4.947 -18.329 1.00 91.25 594 TYR A N 1
ATOM 4899 C CA . TYR A 1 594 ? 27.248 5.428 -17.310 1.00 91.25 594 TYR A CA 1
ATOM 4900 C C . TYR A 1 594 ? 26.887 4.887 -15.921 1.00 91.25 594 TYR A C 1
ATOM 4902 O O . TYR A 1 594 ? 27.752 4.384 -15.205 1.00 91.25 594 TYR A O 1
ATOM 4910 N N . PHE A 1 595 ? 25.607 4.960 -15.547 1.00 91.12 595 PHE A N 1
ATOM 4911 C CA . PHE A 1 595 ? 25.129 4.482 -14.250 1.00 91.12 595 PHE A CA 1
ATOM 4912 C C . PHE A 1 595 ? 25.157 2.956 -14.180 1.00 91.12 595 PHE A C 1
ATOM 4914 O O . PHE A 1 595 ? 25.552 2.401 -13.160 1.00 91.12 595 PHE A O 1
ATOM 4921 N N . TYR A 1 596 ? 24.827 2.274 -15.275 1.00 91.44 596 TYR A N 1
ATOM 4922 C CA . TYR A 1 596 ? 24.955 0.820 -15.362 1.00 91.44 596 TYR A CA 1
ATOM 4923 C C . TYR A 1 596 ? 26.403 0.348 -15.150 1.00 91.44 596 TYR A C 1
ATOM 4925 O O . TYR A 1 596 ? 26.655 -0.543 -14.343 1.00 91.44 596 TYR A O 1
ATOM 4933 N N . ASN A 1 597 ? 27.377 1.007 -15.781 1.00 92.12 597 ASN A N 1
ATOM 4934 C CA . ASN A 1 597 ? 28.792 0.674 -15.605 1.00 92.12 597 ASN A CA 1
ATOM 4935 C C . ASN A 1 597 ? 29.261 0.866 -14.156 1.00 92.12 597 ASN A C 1
ATOM 4937 O O . ASN A 1 597 ? 30.111 0.120 -13.672 1.00 92.12 597 ASN A O 1
ATOM 4941 N N . LEU A 1 598 ? 28.712 1.851 -13.441 1.00 92.50 598 LEU A N 1
ATOM 4942 C CA . LEU A 1 598 ? 28.965 2.009 -12.008 1.00 92.50 598 LEU A CA 1
ATOM 4943 C C . LEU A 1 598 ? 28.311 0.900 -11.182 1.00 92.50 598 LEU A C 1
ATOM 4945 O O . LEU A 1 598 ? 28.922 0.426 -10.230 1.00 92.50 598 LEU A O 1
ATOM 4949 N N . LEU A 1 599 ? 27.109 0.459 -11.562 1.00 89.25 599 LEU A N 1
ATOM 4950 C CA . LEU A 1 599 ? 26.420 -0.650 -10.904 1.00 89.25 599 LEU A CA 1
ATOM 4951 C C . LEU A 1 599 ? 27.217 -1.955 -10.995 1.00 89.25 599 LEU A C 1
ATOM 4953 O O . LEU A 1 599 ? 27.344 -2.643 -9.984 1.00 89.25 599 LEU A O 1
ATOM 4957 N N . ILE A 1 600 ? 27.799 -2.249 -12.162 1.00 90.50 600 ILE A N 1
ATOM 4958 C CA . ILE A 1 600 ? 28.683 -3.409 -12.361 1.00 90.50 600 ILE A CA 1
ATOM 4959 C C . ILE A 1 600 ? 29.948 -3.297 -11.512 1.00 90.50 600 ILE A C 1
ATOM 4961 O O . ILE A 1 600 ? 30.364 -4.270 -10.890 1.00 90.50 600 ILE A O 1
ATOM 4965 N N . LYS A 1 601 ? 30.565 -2.108 -11.459 1.00 90.38 601 LYS A N 1
ATOM 4966 C CA . LYS A 1 601 ? 31.766 -1.880 -10.635 1.00 90.38 601 LYS A CA 1
ATOM 4967 C C . LYS A 1 601 ? 31.499 -2.099 -9.150 1.00 90.38 601 LYS A C 1
ATOM 4969 O O . LYS A 1 601 ? 32.394 -2.520 -8.423 1.00 90.38 601 LYS A O 1
ATOM 4974 N N . GLY A 1 602 ? 30.288 -1.794 -8.699 1.00 88.44 602 GLY A N 1
ATOM 4975 C CA . GLY A 1 602 ? 29.837 -2.112 -7.359 1.00 88.44 602 GLY A CA 1
ATOM 4976 C C . GLY A 1 602 ? 28.721 -1.198 -6.879 1.00 88.44 602 GLY A C 1
ATOM 4977 O O . GLY A 1 602 ? 28.625 -0.023 -7.228 1.00 88.44 602 GLY A O 1
ATOM 4978 N N . GLU A 1 603 ? 27.904 -1.732 -5.977 1.00 85.75 603 GLU A N 1
ATOM 4979 C CA . GLU A 1 603 ? 26.764 -1.018 -5.397 1.00 85.75 603 GLU A CA 1
ATOM 4980 C C . GLU A 1 603 ? 27.169 0.296 -4.712 1.00 85.75 603 GLU A C 1
ATOM 4982 O O . GLU A 1 603 ? 26.492 1.311 -4.855 1.00 85.75 603 GLU A O 1
ATOM 4987 N N . SER A 1 604 ? 28.316 0.303 -4.027 1.00 87.06 604 SER A N 1
ATOM 4988 C CA . SER A 1 604 ? 28.866 1.506 -3.392 1.00 87.06 604 SER A CA 1
ATOM 4989 C C . SER A 1 604 ? 29.153 2.615 -4.410 1.00 87.06 604 SER A C 1
ATOM 4991 O O . SER A 1 604 ? 28.829 3.775 -4.163 1.00 87.06 604 SER A O 1
ATOM 4993 N N . GLU A 1 605 ? 29.700 2.270 -5.577 1.00 89.62 605 GLU A N 1
ATOM 4994 C CA . GLU A 1 605 ? 30.033 3.235 -6.630 1.00 89.62 605 GLU A CA 1
ATOM 4995 C C . GLU A 1 605 ? 28.777 3.802 -7.294 1.00 89.62 605 GLU A C 1
ATOM 4997 O O . GLU A 1 605 ? 28.668 5.015 -7.494 1.00 89.62 605 GLU A O 1
ATOM 5002 N N . PHE A 1 606 ? 27.784 2.950 -7.555 1.00 88.50 606 PHE A N 1
ATOM 5003 C CA . PHE A 1 606 ? 26.480 3.395 -8.038 1.00 88.50 606 PHE A CA 1
ATOM 5004 C C . PHE A 1 606 ? 25.804 4.357 -7.055 1.00 88.50 606 PHE A C 1
ATOM 5006 O O . PHE A 1 606 ? 25.385 5.449 -7.440 1.00 88.50 606 PHE A O 1
ATOM 5013 N N . ILE A 1 607 ? 25.735 3.981 -5.774 1.00 83.75 607 ILE A N 1
ATOM 5014 C CA . ILE A 1 607 ? 25.084 4.788 -4.738 1.00 83.75 607 ILE A CA 1
ATOM 5015 C C . ILE A 1 607 ? 25.773 6.146 -4.598 1.00 83.75 607 ILE A C 1
ATOM 5017 O O . ILE A 1 607 ? 25.091 7.171 -4.597 1.00 83.75 607 ILE A O 1
ATOM 5021 N N . LYS A 1 608 ? 27.111 6.184 -4.556 1.00 84.56 608 LYS A N 1
ATOM 5022 C CA . LYS A 1 608 ? 27.875 7.443 -4.522 1.00 84.56 608 LYS A CA 1
ATOM 5023 C C . LYS A 1 608 ? 27.543 8.352 -5.704 1.00 84.56 608 LYS A C 1
ATOM 5025 O O . LYS A 1 608 ? 27.473 9.565 -5.537 1.00 84.56 608 LYS A O 1
ATOM 5030 N N . ALA A 1 609 ? 27.333 7.792 -6.895 1.00 85.75 609 ALA A N 1
ATOM 5031 C CA . ALA A 1 609 ? 27.053 8.581 -8.089 1.00 85.75 609 ALA A CA 1
ATOM 5032 C C . ALA A 1 609 ? 25.633 9.156 -8.156 1.00 85.75 609 ALA A C 1
ATOM 5034 O O . ALA A 1 609 ? 25.423 10.104 -8.919 1.00 85.75 609 ALA A O 1
ATOM 5035 N N . VAL A 1 610 ? 24.692 8.595 -7.393 1.00 84.56 610 VAL A N 1
ATOM 5036 C CA . VAL A 1 610 ? 23.295 9.047 -7.289 1.00 84.56 610 VAL A CA 1
ATOM 5037 C C . VAL A 1 610 ? 23.072 9.939 -6.059 1.00 84.56 610 VAL A C 1
ATOM 5039 O O . VAL A 1 610 ? 22.156 10.760 -6.055 1.00 84.56 610 VAL A O 1
ATOM 5042 N N . GLN A 1 611 ? 23.910 9.806 -5.028 1.00 82.12 611 GLN A N 1
ATOM 5043 C CA . GLN A 1 611 ? 23.772 10.520 -3.762 1.00 82.12 611 GLN A CA 1
ATOM 5044 C C . GLN A 1 611 ? 23.886 12.044 -3.927 1.00 82.12 611 GLN A C 1
ATOM 5046 O O . GLN A 1 611 ? 24.825 12.559 -4.536 1.00 82.12 611 GLN A O 1
ATOM 5051 N N . LEU A 1 612 ? 22.946 12.776 -3.320 1.00 80.88 612 LEU A N 1
ATOM 5052 C CA . LEU A 1 612 ? 22.922 14.238 -3.365 1.00 80.88 612 LEU A CA 1
ATOM 5053 C C . LEU A 1 612 ? 23.793 14.867 -2.266 1.00 80.88 612 LEU A C 1
ATOM 5055 O O . LEU A 1 612 ? 23.891 14.307 -1.169 1.00 80.88 612 LEU A O 1
ATOM 5059 N N . PRO A 1 613 ? 24.373 16.063 -2.497 1.00 81.06 613 PRO A N 1
ATOM 5060 C CA . PRO A 1 613 ? 25.285 16.707 -1.550 1.00 81.06 613 PRO A CA 1
ATOM 5061 C C . PRO A 1 613 ? 24.727 16.837 -0.125 1.00 81.06 613 PRO A C 1
ATOM 5063 O O . PRO A 1 613 ? 25.422 16.503 0.840 1.00 81.06 613 PRO A O 1
ATOM 5066 N N . TYR A 1 614 ? 23.460 17.242 0.029 1.00 75.38 614 TYR A N 1
ATOM 5067 C CA . TYR A 1 614 ? 22.835 17.391 1.350 1.00 75.38 614 TYR A CA 1
ATOM 5068 C C . TYR A 1 614 ? 22.652 16.060 2.105 1.00 75.38 614 TYR A C 1
ATOM 5070 O O . TYR A 1 614 ? 22.588 16.069 3.333 1.00 75.38 614 TYR A O 1
ATOM 5078 N N . MET A 1 615 ? 22.612 14.911 1.414 1.00 73.56 615 MET A N 1
ATOM 5079 C CA . MET A 1 615 ? 22.397 13.593 2.038 1.00 73.56 615 MET A CA 1
ATOM 5080 C C . MET A 1 615 ? 23.599 13.119 2.858 1.00 73.56 615 MET A C 1
ATOM 5082 O O . MET A 1 615 ? 23.460 12.258 3.720 1.00 73.56 615 MET A O 1
ATOM 5086 N N . SER A 1 616 ? 24.780 13.690 2.621 1.00 65.81 616 SER A N 1
ATOM 5087 C CA . SER A 1 616 ? 25.991 13.399 3.396 1.00 65.81 616 SER A CA 1
ATOM 5088 C C . SER A 1 616 ? 26.000 14.070 4.787 1.00 65.81 616 SER A C 1
ATOM 5090 O O . SER A 1 616 ? 26.894 13.827 5.601 1.00 65.81 616 SER A O 1
ATOM 5092 N N . GLY A 1 617 ? 24.986 14.894 5.082 1.00 61.28 617 GLY A N 1
ATOM 5093 C CA . GLY A 1 617 ? 24.857 15.665 6.313 1.00 61.28 617 GLY A CA 1
ATOM 5094 C C . GLY A 1 617 ? 25.742 16.915 6.333 1.00 61.28 617 GLY A C 1
ATOM 5095 O O . GLY A 1 617 ? 26.763 17.014 5.652 1.00 61.28 617 GLY A O 1
ATOM 5096 N N . ILE A 1 618 ? 25.380 17.888 7.173 1.00 59.75 618 ILE A N 1
ATOM 5097 C CA . ILE A 1 618 ? 26.016 19.220 7.256 1.00 59.75 618 ILE A CA 1
ATOM 5098 C C . ILE A 1 618 ? 27.544 19.169 7.491 1.00 59.75 618 ILE A C 1
ATOM 5100 O O . ILE A 1 618 ? 28.258 20.111 7.122 1.00 59.75 618 ILE A O 1
ATOM 5104 N N . LYS A 1 619 ? 28.059 18.113 8.140 1.00 55.25 619 LYS A N 1
ATOM 5105 C CA . LYS A 1 619 ? 29.494 17.933 8.429 1.00 55.25 619 LYS A CA 1
ATOM 5106 C C . LYS A 1 619 ? 30.284 17.374 7.236 1.00 55.25 619 LYS A C 1
ATOM 5108 O O . LYS A 1 619 ? 31.414 17.813 7.047 1.00 55.25 619 LYS A O 1
ATOM 5113 N N . SER A 1 620 ? 29.701 16.495 6.421 1.00 54.44 620 SER A N 1
ATOM 5114 C CA . SER A 1 620 ? 30.376 15.871 5.268 1.00 54.44 620 SER A CA 1
ATOM 5115 C C . SER A 1 620 ? 30.129 16.629 3.961 1.00 54.44 620 SER A C 1
ATOM 5117 O O . SER A 1 620 ? 31.039 16.728 3.142 1.00 54.44 620 SER A O 1
ATOM 5119 N N . ALA A 1 621 ? 28.970 17.286 3.818 1.00 54.69 621 ALA A N 1
ATOM 5120 C CA . ALA A 1 621 ? 28.667 18.178 2.694 1.00 54.69 621 ALA A CA 1
ATOM 5121 C C . ALA A 1 621 ? 29.683 19.332 2.588 1.00 54.69 621 ALA A C 1
ATOM 5123 O O . ALA A 1 621 ? 29.993 19.794 1.496 1.00 54.69 621 ALA A O 1
ATOM 5124 N N . LYS A 1 622 ? 30.288 19.725 3.723 1.00 50.56 622 LYS A N 1
ATOM 5125 C CA . LYS A 1 622 ? 31.417 20.670 3.791 1.00 50.56 622 LYS A CA 1
ATOM 5126 C C . LYS A 1 622 ? 32.617 20.253 2.933 1.00 50.56 622 LYS A C 1
ATOM 5128 O O . LYS A 1 622 ? 33.294 21.130 2.422 1.00 50.56 622 LYS A O 1
ATOM 5133 N N . LYS A 1 623 ? 32.904 18.952 2.797 1.00 50.19 623 LYS A N 1
ATOM 5134 C CA . LYS A 1 623 ? 34.029 18.458 1.983 1.00 50.19 623 LYS A CA 1
ATOM 5135 C C . LYS A 1 623 ? 33.672 18.356 0.497 1.00 50.19 623 LYS A C 1
ATOM 5137 O O . LYS A 1 623 ? 34.552 18.523 -0.331 1.00 50.19 623 LYS A O 1
ATOM 5142 N N . ALA A 1 624 ? 32.400 18.117 0.175 1.00 48.56 624 ALA A N 1
ATOM 5143 C CA . ALA A 1 624 ? 31.920 17.920 -1.195 1.00 48.56 624 ALA A CA 1
ATOM 5144 C C . ALA A 1 624 ? 31.629 19.223 -1.962 1.00 48.56 624 ALA A C 1
ATOM 5146 O O . ALA A 1 624 ? 31.544 19.187 -3.177 1.00 48.56 624 ALA A O 1
ATOM 5147 N N . VAL A 1 625 ? 31.448 20.357 -1.276 1.00 46.34 625 VAL A N 1
ATOM 5148 C CA . VAL A 1 625 ? 31.279 21.681 -1.919 1.00 46.34 625 VAL A CA 1
ATOM 5149 C C . VAL A 1 625 ? 32.634 22.321 -2.278 1.00 46.34 625 VAL A C 1
ATOM 5151 O O . VAL A 1 625 ? 32.687 23.264 -3.059 1.00 46.34 625 VAL A O 1
ATOM 5154 N N . ILE A 1 626 ? 33.733 21.810 -1.712 1.00 41.88 626 ILE A N 1
ATOM 5155 C CA . ILE A 1 626 ? 35.104 22.317 -1.909 1.00 41.88 626 ILE A CA 1
ATOM 5156 C C . ILE A 1 626 ? 35.866 21.505 -2.984 1.00 41.88 626 ILE A C 1
ATOM 5158 O O . ILE A 1 626 ? 36.918 21.944 -3.442 1.00 41.88 626 ILE A O 1
ATOM 5162 N N . ALA A 1 627 ? 35.333 20.352 -3.403 1.00 37.62 627 ALA A N 1
ATOM 5163 C CA . ALA A 1 627 ? 35.856 19.493 -4.470 1.00 37.62 627 ALA A CA 1
ATOM 5164 C C . ALA A 1 627 ? 34.945 19.572 -5.700 1.00 37.62 627 ALA A C 1
ATOM 5166 O O . ALA A 1 627 ? 35.479 19.485 -6.827 1.00 37.62 627 ALA A O 1
#

Secondary structure (DSSP, 8-state):
--PEEEEEEEETTEEEEEEES-SEEEETTTTEEEEEEEEEEEEEEP-SSPPPEE-S--S---HHHHHHHHTTEEEEE-SS--SSEEEEEEEETT-GGG--EEEEEEEETTEEEE-EEEETTEEEEEEEESS--TTSS-S---EEEETTSTTS-EEEETT-B-HHHHHHHHHHHHHHHHTTTT-TT----EEEEEEEEEEEETTEEEEEEEEEEEESBS-BTTEES-HHHHTTS---HHHHHHHHHHHHHHHTTSSS-B--S--SGGGEEEEETTEEEE--GGG--BHHHHTTSS-GGGSSS-GGGGGS-HHHHHHHHHHHHHH-HHHHHHHHHHT--SHHHHHHHIIIIISHHHHHHHHHHS---SHHHHHHHHHHHHHS-GGGGSS-HHHHIIIIIHHHHHHHHHHHHHHHHHHHHH-HHHHHHHHTT----HHHHHHHHHHHHHHHHHHHHHHHTSTT--HHHHTTTTS--HHHHTTTS--SSHHHHHHHHHHHHHHHHHHHHHHHH------GGGG---GGG-SS--HHHHHHHH-THHHHHHHHHHHHHHHHHHHHHH-TT--HHHHHHHHHHHHHHHHHHHHHHH-HHHHHHHHHH-HHHHHHHH--GGGGHHHHHHHHS--

Solvent-accessible surface area (backbone atoms only — not comparable to full-atom values): 33918 Å² total; per-residue (Å²): 130,82,64,31,65,54,42,39,35,36,54,99,41,37,72,43,79,39,62,25,85,54,40,47,30,30,30,66,70,78,71,44,52,30,33,41,42,80,30,25,18,33,75,43,68,56,85,65,91,75,68,64,49,67,48,102,69,79,95,53,61,47,70,70,60,43,53,41,47,75,55,33,48,41,64,33,22,26,77,51,83,69,44,61,38,27,29,46,25,65,30,36,75,94,46,38,53,68,27,26,48,27,37,37,24,36,51,60,84,98,41,80,44,70,43,60,37,65,55,97,78,28,38,22,38,37,30,37,36,27,27,16,16,69,74,18,35,53,86,55,82,48,77,39,68,43,77,79,45,82,80,54,56,50,74,40,38,37,6,41,29,36,49,71,49,40,53,36,24,43,53,30,32,56,48,54,48,61,32,41,62,87,44,84,88,68,80,61,59,38,58,43,32,35,41,73,51,76,47,81,47,103,88,48,77,43,75,29,16,33,33,37,31,31,30,46,31,68,46,34,67,22,53,31,81,28,72,62,48,51,76,61,52,72,86,48,65,42,51,53,28,24,30,50,24,35,53,51,40,40,31,63,55,16,90,66,35,30,43,68,54,59,79,50,51,65,31,23,30,40,54,50,76,77,40,47,33,68,55,76,35,51,47,23,52,49,38,70,80,57,56,78,45,51,52,66,66,40,42,90,60,50,60,79,61,71,76,50,54,67,67,26,42,40,32,20,58,52,28,28,48,75,74,38,71,68,44,31,53,50,42,66,75,65,66,63,78,48,66,74,56,50,45,55,43,42,41,43,76,68,50,27,57,66,39,50,53,48,37,35,72,45,54,56,73,67,53,70,61,50,52,54,50,49,53,49,59,73,42,47,62,73,69,73,56,72,58,61,64,68,58,44,40,69,69,43,54,52,53,52,48,52,51,53,41,53,53,40,54,49,52,55,50,47,25,72,74,64,36,58,70,55,46,52,25,43,74,70,68,67,52,80,57,62,67,62,41,52,55,53,52,51,52,54,52,48,59,53,50,62,47,54,52,60,48,69,73,41,96,86,68,62,77,77,53,74,75,44,74,89,66,80,54,54,73,64,42,73,75,60,59,81,61,92,44,77,66,48,47,55,22,48,42,42,23,44,56,36,38,57,52,44,56,52,48,41,76,75,65,69,67,60,69,70,52,86,83,55,74,66,86,65,62,83,81,44,67,60,51,54,68,32,48,46,47,39,70,77,37,62,63,51,60,39,52,48,52,29,34,48,52,50,42,48,19,51,53,37,36,63,76,58,58,85,84,61,56,75,68,57,47,55,43,47,52,54,30,47,52,49,34,52,52,51,44,52,43,50,44,61,43,50,64,61,55,50,56,28,44,53,77,28,64,69,54,30,49,62,76,70,59,52,50,44,43,58,12,74,79,48,28,61,60,65,78,76,105

Mean predicted aligned error: 11.74 Å

Radius of gyration: 27.38 Å; Cα contacts (8 Å, |Δi|>4): 1040; chains: 1; bounding box: 68×68×70 Å